Protein AF-A0A7C1PFM0-F1 (afdb_monomer_lite)

pLDDT: mean 77.73, std 16.69, range [23.97, 95.75]

Secondary structure (DSSP, 8-state):
--TT-TT-EEEE-TTS-EEEEEEEEEEE-TTT--EEEEEEEETTS-HHHHHHHHHHHHHHHHHHHHHHTTSTT--S------TT---EEEE-GGG--HHHHHHHHHTTPEEEEPPPP-PPPP-SS-HHHHHHHHHHHHHHTSHHHHHHHHHHHHHHHHHHIIIIIIS-TTS----SHHHHHHHHHHHHHHHHHHHHHHHHHS-SSHHHHHHHHHHHHHHHHHHHHHHT----------------------------------HHHHHHHS-THHHHHHHHHHHHHHHHHHHHH---SSSSSSPEEEEEEEEEEE-TTT-TT-EEETTEEEEEEEEEEETTTTEEEEEEEEETTS-HHHHHTT----TT-EEEE-GGG--HHHHHHHHHTT-EEEEEPPTT--EEEEEE-PPPGGGSEEEEEEEEEGGGGGGGGGGEEEEEEEEEGGGTEEEEEEES--SS-HHHHHHHHHTTHHHHHHHHHHHHHS-TTS-S-SSHHHHHHHHHHHHHHHHHHHHHHHH-SS---HHHHHHHHHHHTTS-S-HHHHHH-TTSPPPP------------

Sequence (568 aa):
MNPHDPEARITKRKDGRTHLAYKAEQAVALNTGAVVALTVQPADRGDTESWRATLAEAASVVTGMAGQAAQPEAAGPVKKVSEVGVEWVVADKGYHSKQVLEELAEVGVRTLIAEPERKRQRWAAQRAAQAAVYANRRRLESRTAKALMRRRGERIERGFAHLYETGGMRRVHLRGKKNIAKRLLIHAAAFNLSLILRRLHGVGTARQAAELLTALCLCFLRLMHAANRGAVVVGPRWRTVRTVNLRCHHPSPHRQDVALSTGCYANQHRPWQLFETVFHRFYERCRAEAACHGRRKFRFRHKLLSLDATMIPLCLSVFDWALYRRSKGAVKLHLVLDHDGWLLQFAVVTAGKTAEIEVARRQRFEPGTMLVFDRGYTDVAWWLELSRQKVFFVTRLKDNIEYGVVQQRAVRPEAGIVRDEVVLLVRIQEEGPVALMRRIEVWVEDKQEMIVLLTNHLKLAAATVAAVYRERWQIEQFFRALKQSLRIKTFVGTSANAVLVQIWTALIAMLLVRWLQMRSTYGWSLSNLVTLLRQQLFVYRDLMRWLNHPFESPPELYAAEQLALEWA

Radius of gyration: 33.36 Å; chains: 1; bounding box: 96×50×97 Å

Foldseek 3Di:
DPPPFPQWAWDQDPVRDIDTDKDKDFDADLVQLATQFIFIHHRPDFLQRPVVVRQVSSQVSL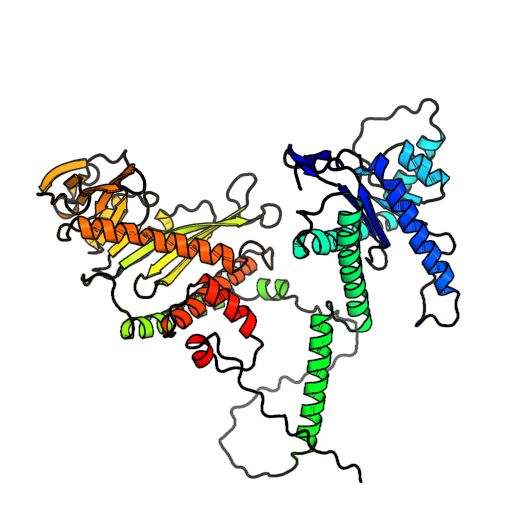CVVQVVVPDPPDPDDPPHRDNLGAAEDAEEQSNDDLVSLLVCVVSNHQYQYHHDDDDDDDDDPSVSSVVSVVSNVVQCVDPVSVVSNVSCVVSVVVLCCQCCPVVVLVDDPDHDRVVNRVSSVVSSVQQNVLSVCCVPPVGRHPVVVVVVVVVVVVVVVVVVVVVVDDDDDDDDDDDDDDDDDPDDDDDDDDDDPPPPQDVQNVLVPDFLVVLVVVLQVVLVVLVVVLVVQFDDPDPDPAWEKEKDKDKQWDQCVLAVVQDDDPGTGIKMWIWIFGPSLRATNDIDIGRNNDQSLVVVLVDDDAARHEYAYEPSNDDLVVQLVCLVNNYKYKYFDDPPFDKDFDDWDDDDPPQQWPTKTWIATPVCVVVPPSRTKIWTWGQDPVVRDITIMIMRDPPDHSSVSVVSNVCNVSVVVVVVCLCPLLVLNDFPYSDPSSNSSSSSVSSSVLNVLSSLCSLEPDNDDSVVSSVVVVVCVPPPADPRVCSNPVPDDGPPPPPPPPPPPPDD

Structure (mmCIF, N/CA/C/O backbone):
data_AF-A0A7C1PFM0-F1
#
_entry.id   AF-A0A7C1PFM0-F1
#
loop_
_atom_site.group_PDB
_atom_site.id
_atom_site.type_symbol
_atom_site.label_atom_id
_atom_site.label_alt_id
_atom_site.label_comp_id
_atom_site.label_asym_id
_atom_site.label_entity_id
_atom_site.label_seq_id
_atom_site.pdbx_PDB_ins_code
_atom_site.Cartn_x
_atom_site.Cartn_y
_atom_site.Cartn_z
_atom_site.occupancy
_atom_site.B_iso_or_equiv
_atom_site.auth_seq_id
_atom_site.auth_comp_id
_atom_site.auth_asym_id
_atom_site.auth_atom_id
_atom_site.pdbx_PDB_model_num
ATOM 1 N N . MET A 1 1 ? 19.386 -16.871 -4.422 1.00 67.00 1 MET A N 1
ATOM 2 C CA . MET A 1 1 ? 20.447 -17.817 -4.802 1.00 67.00 1 MET A CA 1
ATOM 3 C C . MET A 1 1 ? 20.410 -18.949 -3.815 1.00 67.00 1 MET A C 1
ATOM 5 O O . MET A 1 1 ? 20.138 -18.688 -2.647 1.00 67.00 1 MET A O 1
ATOM 9 N N . ASN A 1 2 ? 20.625 -20.173 -4.282 1.00 68.25 2 ASN A N 1
ATOM 10 C CA . ASN A 1 2 ? 20.744 -21.308 -3.386 1.00 68.25 2 ASN A CA 1
ATOM 11 C C . ASN A 1 2 ? 22.072 -21.192 -2.605 1.00 68.25 2 ASN A C 1
ATOM 13 O O . ASN A 1 2 ? 23.101 -21.049 -3.260 1.00 68.25 2 ASN A O 1
ATOM 17 N N . PRO A 1 3 ? 22.073 -21.231 -1.260 1.00 72.56 3 PRO A N 1
ATOM 18 C CA . PRO A 1 3 ? 23.304 -21.156 -0.465 1.00 72.56 3 PRO A CA 1
ATOM 19 C C . PRO A 1 3 ? 24.294 -22.301 -0.724 1.00 72.56 3 PRO A C 1
ATOM 21 O O . PRO A 1 3 ? 25.472 -22.152 -0.439 1.00 72.56 3 PRO A O 1
ATOM 24 N N . HIS A 1 4 ? 23.820 -23.417 -1.284 1.00 76.81 4 HIS A N 1
ATOM 25 C CA . HIS A 1 4 ? 24.592 -24.637 -1.532 1.00 76.81 4 HIS A CA 1
ATOM 26 C C . HIS A 1 4 ? 25.070 -24.742 -2.990 1.00 76.81 4 HIS A C 1
ATOM 28 O O . HIS A 1 4 ? 25.377 -25.832 -3.463 1.00 76.81 4 HIS A O 1
ATOM 34 N N . ASP A 1 5 ? 25.041 -23.646 -3.753 1.00 82.75 5 ASP A N 1
ATOM 35 C CA . ASP A 1 5 ? 25.552 -23.633 -5.123 1.00 82.75 5 ASP A CA 1
ATOM 36 C C . ASP A 1 5 ? 27.073 -23.374 -5.117 1.00 82.75 5 ASP A C 1
ATOM 38 O O . ASP A 1 5 ? 27.483 -22.255 -4.790 1.00 82.75 5 ASP A O 1
ATOM 42 N N . PRO A 1 6 ? 27.915 -24.364 -5.483 1.00 82.88 6 PRO A N 1
ATOM 43 C CA . PRO A 1 6 ? 29.372 -24.252 -5.397 1.00 82.88 6 PRO A CA 1
ATOM 44 C C . PRO A 1 6 ? 29.963 -23.255 -6.400 1.00 82.88 6 PRO A C 1
ATOM 46 O O . PRO A 1 6 ? 31.112 -22.838 -6.250 1.00 82.88 6 PRO A O 1
ATOM 49 N N . GLU A 1 7 ? 29.211 -22.856 -7.428 1.00 86.69 7 GLU A N 1
ATOM 50 C CA . GLU A 1 7 ? 29.657 -21.901 -8.446 1.00 86.69 7 GLU A CA 1
ATOM 51 C C . GLU A 1 7 ? 29.296 -20.444 -8.117 1.00 86.69 7 GLU A C 1
ATOM 53 O O . GLU A 1 7 ? 29.842 -19.520 -8.731 1.00 86.69 7 GLU A O 1
ATOM 58 N N . ALA A 1 8 ? 28.403 -20.219 -7.151 1.00 86.19 8 ALA A N 1
ATOM 59 C CA . ALA A 1 8 ? 28.012 -18.880 -6.747 1.00 86.19 8 ALA A CA 1
ATOM 60 C C . ALA A 1 8 ? 29.100 -18.243 -5.863 1.00 86.19 8 ALA A C 1
ATOM 62 O O . ALA A 1 8 ? 29.808 -18.925 -5.117 1.00 86.19 8 ALA A O 1
ATOM 63 N N . ARG A 1 9 ? 29.270 -16.921 -5.956 1.00 89.62 9 ARG A N 1
ATOM 64 C CA . ARG A 1 9 ? 30.316 -16.192 -5.215 1.00 89.62 9 ARG A CA 1
ATOM 65 C C . ARG A 1 9 ? 29.740 -15.011 -4.456 1.00 89.62 9 ARG A C 1
ATOM 67 O O . ARG A 1 9 ? 28.703 -14.460 -4.833 1.00 89.62 9 ARG A O 1
ATOM 74 N N . ILE A 1 10 ? 30.382 -14.663 -3.345 1.00 87.06 10 ILE A N 1
ATOM 75 C CA . ILE A 1 10 ? 29.968 -13.536 -2.511 1.00 87.06 10 ILE A CA 1
ATOM 76 C C . ILE A 1 10 ? 30.416 -12.248 -3.194 1.00 87.06 10 ILE A C 1
ATOM 78 O O . ILE A 1 10 ? 31.574 -12.097 -3.560 1.00 87.06 10 ILE A O 1
ATOM 82 N N . THR A 1 11 ? 29.494 -11.304 -3.338 1.00 84.00 11 THR A N 1
ATOM 83 C CA . THR A 1 11 ? 29.782 -9.976 -3.876 1.00 84.00 11 THR A CA 1
ATOM 84 C C . THR A 1 11 ? 29.179 -8.900 -2.987 1.00 84.00 11 THR A C 1
ATOM 86 O O . THR A 1 11 ? 28.136 -9.106 -2.352 1.00 84.00 11 THR A O 1
ATOM 89 N N . LYS A 1 12 ? 29.829 -7.737 -2.938 1.00 81.94 12 LYS A N 1
ATOM 90 C CA . LYS A 1 12 ? 29.347 -6.573 -2.195 1.00 81.94 12 LYS A CA 1
ATOM 91 C C . LYS A 1 12 ? 28.480 -5.718 -3.113 1.00 81.94 12 LYS A C 1
ATOM 93 O O . LYS A 1 12 ? 28.926 -5.233 -4.149 1.00 81.94 12 LYS A O 1
ATOM 98 N N . ARG A 1 13 ? 27.216 -5.530 -2.741 1.00 74.19 13 ARG A N 1
ATOM 99 C CA . ARG A 1 13 ? 26.289 -4.655 -3.462 1.00 74.19 13 ARG A CA 1
ATOM 100 C C . ARG A 1 13 ? 26.606 -3.181 -3.201 1.00 74.19 13 ARG A C 1
ATOM 102 O O . ARG A 1 13 ? 27.265 -2.826 -2.227 1.00 74.19 13 ARG A O 1
ATOM 109 N N . LYS A 1 14 ? 26.065 -2.306 -4.059 1.00 67.56 14 LYS A N 1
ATOM 110 C CA . LYS A 1 14 ? 26.180 -0.838 -3.943 1.00 67.56 14 LYS A CA 1
ATOM 111 C C . LYS A 1 14 ? 25.630 -0.278 -2.619 1.00 67.56 14 LYS A C 1
ATOM 113 O O . LYS A 1 14 ? 26.002 0.821 -2.237 1.00 67.56 14 LYS A O 1
ATOM 118 N N . ASP A 1 15 ? 24.766 -1.021 -1.925 1.00 72.56 15 ASP A N 1
ATOM 119 C CA . ASP A 1 15 ? 24.216 -0.686 -0.602 1.00 72.56 15 ASP A CA 1
ATOM 120 C C . ASP A 1 15 ? 25.107 -1.148 0.571 1.00 72.56 15 ASP A C 1
ATOM 122 O O . ASP A 1 15 ? 24.716 -1.031 1.730 1.00 72.56 15 ASP A O 1
ATOM 126 N N . GLY A 1 16 ? 26.295 -1.689 0.279 1.00 75.44 16 GLY A N 1
ATOM 127 C CA . GLY A 1 16 ? 27.273 -2.152 1.259 1.00 75.44 16 GLY A CA 1
ATOM 128 C C . GLY A 1 16 ? 27.059 -3.581 1.759 1.00 75.44 16 GLY A C 1
ATOM 129 O O . GLY A 1 16 ? 27.949 -4.110 2.424 1.00 75.44 16 GLY A O 1
ATOM 130 N N . ARG A 1 17 ? 25.935 -4.229 1.423 1.00 81.06 17 ARG A N 1
ATOM 131 C CA . ARG A 1 17 ? 25.612 -5.593 1.870 1.00 81.06 17 ARG A CA 1
ATOM 132 C C . ARG A 1 17 ? 26.284 -6.647 1.002 1.00 81.06 17 ARG A C 1
ATOM 134 O O . ARG A 1 17 ? 26.420 -6.475 -0.210 1.00 81.06 17 ARG A O 1
ATOM 141 N N . THR A 1 18 ? 26.649 -7.770 1.605 1.00 84.75 18 THR A N 1
ATOM 142 C CA . THR A 1 18 ? 27.190 -8.931 0.896 1.00 84.75 18 THR A CA 1
ATOM 143 C C . THR A 1 18 ? 26.078 -9.912 0.541 1.00 84.75 18 THR A C 1
ATOM 145 O O . THR A 1 18 ? 25.178 -10.188 1.332 1.00 84.75 18 THR A O 1
ATOM 148 N N . HIS A 1 19 ? 26.112 -10.424 -0.685 1.00 83.62 19 HIS A N 1
ATOM 149 C CA . HIS A 1 19 ? 25.169 -11.428 -1.161 1.00 83.62 19 HIS A CA 1
ATOM 150 C C . HIS A 1 19 ? 25.891 -12.479 -1.995 1.00 83.62 19 HIS A C 1
ATOM 152 O O . HIS A 1 19 ? 26.785 -12.150 -2.771 1.00 83.62 19 HIS A O 1
ATOM 158 N N . LEU A 1 20 ? 25.432 -13.725 -1.900 1.00 87.69 20 LEU A N 1
ATOM 159 C CA . LEU A 1 20 ? 25.782 -14.770 -2.854 1.00 87.69 20 LEU A CA 1
ATOM 160 C C . LEU A 1 20 ? 25.093 -14.475 -4.197 1.00 87.69 20 LEU A C 1
ATOM 162 O O . LEU A 1 20 ? 23.868 -14.293 -4.235 1.00 87.69 20 LEU A O 1
ATOM 166 N N . ALA A 1 21 ? 25.860 -14.384 -5.283 1.00 88.12 21 ALA A N 1
ATOM 167 C CA . ALA A 1 21 ? 25.359 -13.963 -6.586 1.00 88.12 21 ALA A CA 1
ATOM 168 C C . ALA A 1 21 ? 26.133 -14.577 -7.766 1.00 88.12 21 ALA A C 1
ATOM 170 O O . ALA A 1 21 ? 27.205 -15.162 -7.615 1.00 88.12 21 ALA A O 1
ATOM 171 N N . TYR A 1 22 ? 25.563 -14.366 -8.952 1.00 88.81 22 TYR A N 1
ATOM 172 C CA . TYR A 1 22 ? 26.231 -14.441 -10.245 1.00 88.81 22 TYR A CA 1
ATOM 173 C C . TYR A 1 22 ? 26.188 -13.054 -10.873 1.00 88.81 22 TYR A C 1
ATOM 175 O O . TYR A 1 22 ? 25.260 -12.276 -10.613 1.00 88.81 22 TYR A O 1
ATOM 183 N N . LYS A 1 23 ? 27.171 -12.764 -11.713 1.00 87.94 23 LYS A N 1
ATOM 184 C CA . LYS A 1 23 ? 27.224 -11.554 -12.518 1.00 87.94 23 LYS A CA 1
ATOM 185 C C . LYS A 1 23 ? 26.854 -11.912 -13.947 1.00 87.94 23 LYS A C 1
ATOM 187 O O . LYS A 1 23 ? 27.431 -12.827 -14.520 1.00 87.94 23 LYS A O 1
ATOM 192 N N . ALA A 1 24 ? 25.871 -11.221 -14.497 1.00 89.25 24 ALA A N 1
ATOM 193 C CA . ALA A 1 24 ? 25.463 -11.408 -15.876 1.00 89.25 24 ALA A CA 1
ATOM 194 C C . ALA A 1 24 ? 25.819 -10.158 -16.674 1.00 89.25 24 ALA A C 1
ATOM 196 O O . ALA A 1 24 ? 25.521 -9.041 -16.244 1.00 89.25 24 ALA A O 1
ATOM 197 N N . GLU A 1 25 ? 26.451 -10.361 -17.820 1.00 89.75 25 GLU A N 1
ATOM 198 C CA . GLU A 1 25 ? 26.921 -9.302 -18.706 1.00 89.75 25 GLU A CA 1
ATOM 199 C C . GLU A 1 25 ? 26.229 -9.408 -20.051 1.00 89.75 25 GLU A C 1
ATOM 201 O O . GLU A 1 25 ? 25.957 -10.504 -20.533 1.00 89.75 25 GLU A O 1
ATOM 206 N N . GLN A 1 26 ? 25.909 -8.258 -20.636 1.00 90.50 26 GLN A N 1
ATOM 207 C CA . GLN A 1 26 ? 25.153 -8.175 -21.879 1.00 90.50 26 GLN A CA 1
ATOM 208 C C . GLN A 1 26 ? 25.878 -7.269 -22.859 1.00 90.50 26 GLN A C 1
ATOM 210 O O . GLN A 1 26 ? 26.179 -6.119 -22.532 1.00 90.50 26 GLN A O 1
ATOM 215 N N . ALA A 1 27 ? 26.095 -7.764 -24.074 1.00 91.44 27 ALA A N 1
ATOM 216 C CA . ALA A 1 27 ? 26.457 -6.926 -25.205 1.00 91.44 27 ALA A CA 1
ATOM 217 C C . ALA A 1 27 ? 25.185 -6.533 -25.957 1.00 91.44 27 ALA A C 1
ATOM 219 O O . ALA A 1 27 ? 24.350 -7.379 -26.281 1.00 91.44 27 ALA A O 1
ATOM 220 N N . VAL A 1 28 ? 25.032 -5.239 -26.236 1.00 91.25 28 VAL A N 1
ATOM 221 C CA . VAL A 1 28 ? 23.858 -4.683 -26.915 1.00 91.25 28 VAL A CA 1
ATOM 222 C C . VAL A 1 28 ? 24.311 -3.921 -28.152 1.00 91.25 28 VAL A C 1
ATOM 224 O O . VAL A 1 28 ? 25.124 -3.000 -28.059 1.00 91.25 28 VAL A O 1
ATOM 227 N N . ALA A 1 29 ? 23.748 -4.255 -29.309 1.00 89.88 29 ALA A N 1
ATOM 228 C CA . ALA A 1 29 ? 23.974 -3.512 -30.540 1.00 89.88 29 ALA A CA 1
ATOM 229 C C . ALA A 1 29 ? 23.329 -2.122 -30.427 1.00 89.88 29 ALA A C 1
ATOM 231 O O . ALA A 1 29 ? 22.106 -1.992 -30.439 1.00 89.88 29 ALA A O 1
ATOM 232 N N . LEU A 1 30 ? 24.127 -1.055 -30.333 1.00 87.50 30 LEU A N 1
ATOM 233 C CA . LEU A 1 30 ? 23.618 0.298 -30.042 1.00 87.50 30 LEU A CA 1
ATOM 234 C C . LEU A 1 30 ? 22.689 0.876 -31.119 1.00 87.50 30 LEU A C 1
ATOM 236 O O . LEU A 1 30 ? 21.857 1.736 -30.821 1.00 87.50 30 LEU A O 1
ATOM 240 N N . ASN A 1 31 ? 22.811 0.405 -32.360 1.00 83.88 31 ASN A N 1
ATOM 241 C CA . ASN A 1 31 ? 21.981 0.864 -33.473 1.00 83.88 31 ASN A CA 1
ATOM 242 C C . ASN A 1 31 ? 20.538 0.355 -33.359 1.00 83.88 31 ASN A C 1
ATOM 244 O O . ASN A 1 31 ? 19.594 1.103 -33.611 1.00 83.88 31 ASN A O 1
ATOM 248 N N . THR A 1 32 ? 20.359 -0.902 -32.953 1.00 84.81 32 THR A N 1
ATOM 249 C CA . THR A 1 32 ? 19.048 -1.569 -32.893 1.00 84.81 32 THR A CA 1
ATOM 250 C C . THR A 1 32 ? 18.501 -1.659 -31.469 1.00 84.81 32 THR A C 1
ATOM 252 O O . THR A 1 32 ? 17.289 -1.618 -31.262 1.00 84.81 32 THR A O 1
ATOM 255 N N . GLY A 1 33 ? 19.382 -1.710 -30.472 1.00 86.88 33 GLY A N 1
ATOM 256 C CA . GLY A 1 33 ? 19.072 -2.053 -29.088 1.00 86.88 33 GLY A CA 1
ATOM 257 C C . GLY A 1 33 ? 18.953 -3.555 -28.835 1.00 86.88 33 GLY A C 1
ATOM 258 O O . GLY A 1 33 ? 18.534 -3.920 -27.743 1.00 86.88 33 GLY A O 1
ATOM 259 N N . ALA A 1 34 ? 19.278 -4.405 -29.813 1.00 89.50 34 ALA A N 1
ATOM 260 C CA . ALA A 1 34 ? 19.207 -5.855 -29.662 1.00 89.50 34 ALA A CA 1
ATOM 261 C C . ALA A 1 34 ? 20.340 -6.373 -28.768 1.00 89.50 34 ALA A C 1
ATOM 263 O O . ALA A 1 34 ? 21.482 -5.925 -28.889 1.00 89.50 34 ALA A O 1
ATOM 264 N N . VAL A 1 35 ? 20.024 -7.325 -27.894 1.00 91.25 35 VAL A N 1
ATOM 265 C CA . VAL A 1 35 ? 21.021 -8.053 -27.101 1.00 91.25 35 VAL A CA 1
ATOM 266 C C . VAL A 1 35 ? 21.694 -9.068 -28.021 1.00 91.25 35 VAL A C 1
ATOM 268 O O . VAL A 1 35 ? 21.012 -9.934 -28.562 1.00 91.25 35 VAL A O 1
ATOM 271 N N . VAL A 1 36 ? 23.004 -8.944 -28.225 1.00 90.62 36 VAL A N 1
ATOM 272 C CA . VAL A 1 36 ? 23.777 -9.796 -29.150 1.00 90.62 36 VAL A CA 1
ATOM 273 C C . VAL A 1 36 ? 24.586 -10.874 -28.438 1.00 90.62 36 VAL A C 1
ATOM 275 O O . VAL A 1 36 ? 24.860 -11.899 -29.039 1.00 90.62 36 VAL A O 1
ATOM 278 N N . ALA A 1 37 ? 24.930 -10.674 -27.166 1.00 91.00 37 ALA A N 1
ATOM 279 C CA . ALA A 1 37 ? 25.561 -11.700 -26.341 1.00 91.00 37 ALA A CA 1
ATOM 280 C C . ALA A 1 37 ? 25.146 -11.551 -24.882 1.00 91.00 37 ALA A C 1
ATOM 282 O O . ALA A 1 37 ? 24.877 -10.432 -24.417 1.00 91.00 37 ALA A O 1
ATOM 283 N N . LEU A 1 38 ? 25.111 -12.673 -24.163 1.00 91.12 38 LEU A N 1
ATOM 284 C CA . LEU A 1 38 ? 24.816 -12.692 -22.737 1.00 91.12 38 LEU A CA 1
ATOM 285 C C . LEU A 1 38 ? 25.639 -13.770 -22.035 1.00 91.12 38 LEU A C 1
ATOM 287 O O . LEU A 1 38 ? 25.340 -14.958 -22.131 1.00 91.12 38 LEU A O 1
ATOM 291 N N . THR A 1 39 ? 26.599 -13.335 -21.219 1.00 91.31 39 THR A N 1
ATOM 292 C CA . THR A 1 39 ? 27.450 -14.240 -20.440 1.00 91.31 39 THR A CA 1
ATOM 293 C C . THR A 1 39 ? 27.094 -14.212 -18.957 1.00 91.31 39 THR A C 1
ATOM 295 O O . THR A 1 39 ? 26.588 -13.219 -18.426 1.00 91.31 39 THR A O 1
ATOM 298 N N . VAL A 1 40 ? 27.359 -15.323 -18.264 1.00 91.62 40 VAL A N 1
ATOM 299 C CA . VAL A 1 40 ? 27.171 -15.454 -16.812 1.00 91.62 40 VAL A CA 1
ATOM 300 C C . VAL A 1 40 ? 28.478 -15.865 -16.163 1.00 91.62 40 VAL A C 1
ATOM 302 O O . VAL A 1 40 ? 29.089 -16.868 -16.528 1.00 91.62 40 VAL A O 1
ATOM 305 N N . GLN A 1 41 ? 28.885 -15.095 -15.164 1.00 89.31 41 GLN A N 1
ATOM 306 C CA . GLN A 1 41 ? 30.187 -15.180 -14.525 1.00 89.31 41 GLN A CA 1
ATOM 307 C C . GLN A 1 41 ? 30.041 -15.247 -13.000 1.00 89.31 41 GLN A C 1
ATOM 309 O O . GLN A 1 41 ? 29.010 -14.838 -1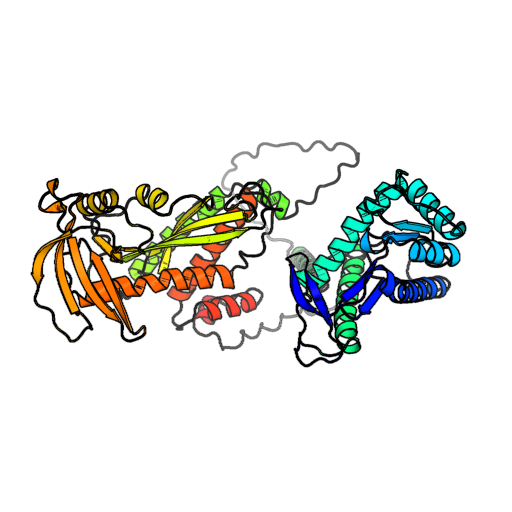2.449 1.00 89.31 41 GLN A O 1
ATOM 314 N N . PRO A 1 42 ? 31.055 -15.770 -12.289 1.00 88.75 42 PRO A N 1
ATOM 315 C CA . PRO A 1 42 ? 31.158 -15.605 -10.842 1.00 88.75 42 PRO A CA 1
ATOM 316 C C . PRO A 1 42 ? 31.037 -14.131 -10.424 1.00 88.75 42 PRO A C 1
ATOM 318 O O . PRO A 1 42 ? 31.514 -13.243 -11.127 1.00 88.75 42 PRO A O 1
ATOM 321 N N . ALA A 1 43 ? 30.375 -13.854 -9.299 1.00 87.19 43 ALA A N 1
ATOM 322 C CA . ALA A 1 43 ? 30.095 -12.477 -8.876 1.00 87.19 43 ALA A CA 1
ATOM 323 C C . ALA A 1 43 ? 31.268 -11.734 -8.212 1.00 87.19 43 ALA A C 1
ATOM 325 O O . ALA A 1 43 ? 31.155 -10.534 -7.952 1.00 87.19 43 ALA A O 1
ATOM 326 N N . ASP A 1 44 ? 32.356 -12.436 -7.920 1.00 85.19 44 ASP A N 1
ATOM 327 C CA . ASP A 1 44 ? 33.635 -11.901 -7.449 1.00 85.19 44 ASP A CA 1
ATOM 328 C C . ASP A 1 44 ? 34.528 -11.396 -8.597 1.00 85.19 44 ASP A C 1
ATOM 330 O O . ASP A 1 44 ? 35.439 -10.612 -8.345 1.00 85.19 44 ASP A O 1
ATOM 334 N N . ARG A 1 45 ? 34.242 -11.766 -9.855 1.00 84.94 45 ARG A N 1
ATOM 335 C CA . ARG A 1 45 ? 34.988 -11.273 -11.024 1.00 84.94 45 ARG A CA 1
ATOM 336 C C . ARG A 1 45 ? 34.642 -9.826 -11.381 1.00 84.94 45 ARG A C 1
ATOM 338 O O . ARG A 1 45 ? 33.479 -9.474 -11.630 1.00 84.94 45 ARG A O 1
ATOM 345 N N . GLY A 1 46 ? 35.677 -8.994 -11.466 1.00 83.88 46 GLY A N 1
ATOM 346 C CA . GLY A 1 46 ? 35.573 -7.593 -11.878 1.00 83.88 46 GLY A CA 1
ATOM 347 C C . GLY A 1 46 ? 35.241 -7.430 -13.365 1.00 83.88 46 GLY A C 1
ATOM 348 O O . GLY A 1 46 ? 35.497 -8.322 -14.166 1.00 83.88 46 GLY A O 1
ATOM 349 N N . ASP A 1 47 ? 34.685 -6.271 -13.741 1.00 84.38 47 ASP A N 1
ATOM 350 C CA . ASP A 1 47 ? 34.346 -5.919 -15.140 1.00 84.38 47 ASP A CA 1
ATOM 351 C C . ASP A 1 47 ? 35.556 -6.019 -16.095 1.00 84.38 47 ASP A C 1
ATOM 353 O O . ASP A 1 47 ? 35.426 -6.363 -17.269 1.00 84.38 47 ASP A O 1
ATOM 357 N N . THR A 1 48 ? 36.761 -5.762 -15.583 1.00 85.56 48 THR A N 1
ATOM 358 C CA . THR A 1 48 ? 38.018 -5.802 -16.344 1.00 85.56 48 THR A CA 1
ATOM 359 C C . THR A 1 48 ? 38.503 -7.215 -16.672 1.00 85.56 48 THR A C 1
ATOM 361 O O . THR A 1 48 ? 39.356 -7.366 -17.540 1.00 85.56 48 THR A O 1
ATOM 364 N N . GLU A 1 49 ? 37.974 -8.244 -16.011 1.00 84.56 49 GLU A N 1
ATOM 365 C CA . GLU A 1 49 ? 38.338 -9.653 -16.240 1.00 84.56 49 GLU A CA 1
ATOM 366 C C . GLU A 1 49 ? 37.297 -10.388 -17.087 1.00 84.56 49 GLU A C 1
ATOM 368 O O . GLU A 1 49 ? 37.594 -11.369 -17.768 1.00 84.56 49 GLU A O 1
ATOM 373 N N . SER A 1 50 ? 36.057 -9.918 -17.031 1.00 86.38 50 SER A N 1
ATOM 374 C CA . SER A 1 50 ? 34.879 -10.607 -17.537 1.00 86.38 50 SER A CA 1
ATOM 375 C C . SER A 1 50 ? 34.538 -10.274 -18.991 1.00 86.38 50 SER A C 1
ATOM 377 O O . SER A 1 50 ? 33.958 -11.103 -19.697 1.00 86.38 50 SER A O 1
ATOM 379 N N . TRP A 1 51 ? 34.951 -9.100 -19.472 1.00 88.25 51 TRP A N 1
ATOM 380 C CA . TRP A 1 51 ? 34.582 -8.581 -20.793 1.00 88.25 51 TRP A CA 1
ATOM 381 C C . TRP A 1 51 ? 34.991 -9.476 -21.970 1.00 88.25 51 TRP A C 1
ATOM 383 O O . TRP A 1 51 ? 34.294 -9.479 -22.983 1.00 88.25 51 TRP A O 1
ATOM 393 N N . ARG A 1 52 ? 36.088 -10.243 -21.858 1.00 88.75 52 ARG A N 1
ATOM 394 C CA . ARG A 1 52 ? 36.630 -11.057 -22.963 1.00 88.75 52 ARG A CA 1
ATOM 395 C C . ARG A 1 52 ? 35.624 -12.074 -23.479 1.00 88.75 52 ARG A C 1
ATOM 397 O O . ARG A 1 52 ? 35.418 -12.176 -24.682 1.00 88.75 52 ARG A O 1
ATOM 404 N N . ALA A 1 53 ? 34.980 -12.797 -22.562 1.00 88.50 53 ALA A N 1
ATOM 405 C CA . ALA A 1 53 ? 33.980 -13.800 -22.912 1.00 88.50 53 ALA A CA 1
ATOM 406 C C . ALA A 1 53 ? 32.789 -13.147 -23.626 1.00 88.50 53 ALA A C 1
ATOM 408 O O . ALA A 1 53 ? 32.336 -13.629 -24.659 1.00 88.50 53 ALA A O 1
ATOM 409 N N . THR A 1 54 ? 32.332 -12.007 -23.103 1.00 90.50 54 THR A N 1
ATOM 410 C CA . THR A 1 54 ? 31.194 -11.265 -23.653 1.00 90.50 54 THR A CA 1
ATOM 411 C C . THR A 1 54 ? 31.508 -10.680 -25.031 1.00 90.50 54 THR A C 1
ATOM 413 O O . THR A 1 54 ? 30.658 -10.732 -25.918 1.00 90.50 54 THR A O 1
ATOM 416 N N . LEU A 1 55 ? 32.719 -10.148 -25.239 1.00 90.31 55 LEU A N 1
ATOM 417 C CA . LEU A 1 55 ? 33.134 -9.633 -26.543 1.00 90.31 55 LEU A CA 1
ATOM 418 C C . LEU A 1 55 ? 33.312 -10.760 -27.560 1.00 90.31 55 LEU A C 1
ATOM 420 O O . LEU A 1 55 ? 32.858 -10.604 -28.687 1.00 90.31 55 LEU A O 1
ATOM 424 N N . ALA A 1 56 ? 33.930 -11.878 -27.175 1.00 87.81 56 ALA A N 1
ATOM 425 C CA . ALA A 1 56 ? 34.121 -13.022 -28.063 1.00 87.81 56 ALA A CA 1
ATOM 426 C C . ALA A 1 56 ? 32.778 -13.598 -28.541 1.00 87.81 56 ALA A C 1
ATOM 428 O O . ALA A 1 56 ? 32.596 -13.830 -29.735 1.00 87.81 56 ALA A O 1
ATOM 429 N N . GLU A 1 57 ? 31.811 -13.756 -27.632 1.00 88.81 57 GLU A N 1
ATOM 430 C CA . GLU A 1 57 ? 30.459 -14.203 -27.980 1.00 88.81 57 GLU A CA 1
ATOM 431 C C . GLU A 1 57 ? 29.753 -13.187 -28.893 1.00 88.81 57 GLU A C 1
ATOM 433 O O . GLU A 1 57 ? 29.195 -13.563 -29.922 1.00 88.81 57 GLU A O 1
ATOM 438 N N . ALA A 1 58 ? 29.845 -11.888 -28.585 1.00 89.19 58 ALA A N 1
ATOM 439 C CA . ALA A 1 58 ? 29.256 -10.844 -29.422 1.00 89.19 58 ALA A CA 1
ATOM 440 C C . ALA A 1 58 ? 29.885 -10.793 -30.821 1.00 89.19 58 ALA A C 1
ATOM 442 O O . ALA A 1 58 ? 29.169 -10.647 -31.809 1.00 89.19 58 ALA A O 1
ATOM 443 N N . ALA A 1 59 ? 31.208 -10.930 -30.914 1.00 85.88 59 ALA A N 1
ATOM 444 C CA . ALA A 1 59 ? 31.928 -10.966 -32.179 1.00 85.88 59 ALA A CA 1
ATOM 445 C C . ALA A 1 59 ? 31.527 -12.188 -33.006 1.00 85.88 59 ALA A C 1
ATOM 447 O O . ALA A 1 59 ? 31.201 -12.031 -34.177 1.00 85.88 59 ALA A O 1
ATOM 448 N N . SER A 1 60 ? 31.449 -13.374 -32.394 1.00 84.75 60 SER A N 1
ATOM 449 C CA . SER A 1 60 ? 30.989 -14.592 -33.070 1.00 84.75 60 SER A CA 1
ATOM 450 C C . SER A 1 60 ? 29.577 -14.431 -33.645 1.00 84.75 60 SER A C 1
ATOM 452 O O . SER A 1 60 ? 29.351 -14.760 -34.810 1.00 84.75 60 SER A O 1
ATOM 454 N N . VAL A 1 61 ? 28.651 -13.843 -32.879 1.00 84.12 61 VAL A N 1
ATOM 455 C CA . VAL A 1 61 ? 27.282 -13.572 -33.346 1.00 84.12 61 VAL A CA 1
ATOM 456 C C . VAL A 1 61 ? 27.272 -12.566 -34.499 1.00 84.12 61 VAL A C 1
ATOM 458 O O . VAL A 1 61 ? 26.621 -12.808 -35.512 1.00 84.12 61 VAL A O 1
ATOM 461 N N . VAL A 1 62 ? 28.005 -11.454 -34.386 1.00 81.62 62 VAL A N 1
ATOM 462 C CA . VAL A 1 62 ? 28.053 -10.420 -35.436 1.00 81.62 62 VAL A CA 1
ATOM 463 C C . VAL A 1 62 ? 28.672 -10.961 -36.726 1.00 81.62 62 VAL A C 1
ATOM 465 O O . VAL A 1 62 ? 28.114 -10.738 -37.799 1.00 81.62 62 VAL A O 1
ATOM 468 N N . THR A 1 63 ? 29.774 -11.706 -36.634 1.00 78.19 63 THR A N 1
ATOM 469 C CA . THR A 1 63 ? 30.431 -12.325 -37.793 1.00 78.19 63 THR A CA 1
ATOM 470 C C . THR A 1 63 ? 29.545 -13.395 -38.434 1.00 78.19 63 THR A C 1
ATOM 472 O O . THR A 1 63 ? 29.427 -13.435 -39.657 1.00 78.19 63 THR A O 1
ATOM 475 N N . GLY A 1 64 ? 28.842 -14.208 -37.636 1.00 77.81 64 GLY A N 1
ATOM 476 C CA . GLY A 1 64 ? 27.862 -15.171 -38.149 1.00 77.81 64 GLY A CA 1
ATOM 477 C C . GLY A 1 64 ? 26.720 -14.499 -38.921 1.00 77.81 64 GLY A C 1
ATOM 478 O O . GLY A 1 64 ? 26.356 -14.947 -40.007 1.00 77.81 64 GLY A O 1
ATOM 479 N N . MET A 1 65 ? 26.208 -13.371 -38.415 1.00 71.88 65 MET A N 1
ATOM 480 C CA . MET A 1 65 ? 25.183 -12.578 -39.108 1.00 71.88 65 MET A CA 1
ATOM 481 C C . MET A 1 65 ? 25.703 -11.933 -40.401 1.00 71.88 65 MET A C 1
ATOM 483 O O . MET A 1 65 ? 24.945 -11.826 -41.364 1.00 71.88 65 MET A O 1
ATOM 487 N N . ALA A 1 66 ? 26.972 -11.511 -40.444 1.00 65.81 66 ALA A N 1
ATOM 488 C CA . ALA A 1 66 ? 27.597 -10.991 -41.661 1.00 65.81 66 ALA A CA 1
ATOM 489 C C . ALA A 1 66 ? 27.681 -12.069 -42.757 1.00 65.81 66 ALA A C 1
ATOM 491 O O . ALA A 1 66 ? 27.352 -11.788 -43.907 1.00 65.81 66 ALA A O 1
ATOM 492 N N . GLY A 1 67 ? 28.023 -13.311 -42.392 1.00 62.38 67 GLY A N 1
ATOM 493 C CA . GLY A 1 67 ? 28.041 -14.447 -43.321 1.00 62.38 67 GLY A CA 1
ATOM 494 C C . GLY A 1 67 ? 26.657 -14.824 -43.867 1.00 62.38 67 GLY A C 1
ATOM 495 O O . GLY A 1 67 ? 26.523 -15.134 -45.046 1.00 62.38 67 GLY A O 1
ATOM 496 N N . GLN A 1 68 ? 25.606 -14.743 -43.043 1.00 58.84 68 GLN A N 1
ATOM 497 C CA . GLN A 1 68 ? 24.221 -15.020 -43.462 1.00 58.84 68 GLN A CA 1
ATOM 498 C C . GLN A 1 68 ? 23.624 -13.913 -44.344 1.00 58.84 68 GLN A C 1
ATOM 500 O O . GLN A 1 68 ? 22.847 -14.198 -45.249 1.00 58.84 68 GLN A O 1
ATOM 505 N N . ALA A 1 69 ? 24.005 -12.650 -44.126 1.00 53.47 69 ALA A N 1
ATOM 506 C CA . ALA A 1 69 ? 23.561 -11.520 -44.947 1.00 53.47 69 ALA A CA 1
ATOM 507 C C . ALA A 1 69 ? 24.108 -11.546 -46.390 1.0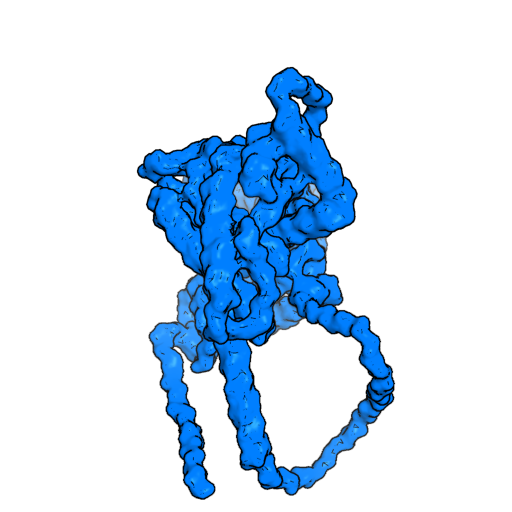0 53.47 69 ALA A C 1
ATOM 509 O O . ALA A 1 69 ? 23.636 -10.776 -47.225 1.00 53.47 69 ALA A O 1
ATOM 510 N N . ALA A 1 70 ? 25.086 -12.411 -46.681 1.00 51.56 70 ALA A N 1
ATOM 511 C CA . ALA A 1 70 ? 25.624 -12.641 -48.020 1.00 51.56 70 ALA A CA 1
ATOM 512 C C . ALA A 1 70 ? 24.819 -13.675 -48.841 1.00 51.56 70 ALA A C 1
ATOM 514 O O . ALA A 1 70 ? 25.117 -13.875 -50.017 1.00 51.56 70 ALA A O 1
ATOM 515 N N . GLN A 1 71 ? 23.810 -14.335 -48.252 1.00 53.88 71 GLN A N 1
ATOM 516 C CA . GLN A 1 71 ? 22.963 -15.316 -48.943 1.00 53.88 71 GLN A CA 1
ATOM 517 C C . GLN A 1 71 ? 21.748 -14.646 -49.626 1.00 53.88 71 GLN A C 1
ATOM 519 O O . GLN A 1 71 ? 21.139 -13.746 -49.043 1.00 53.88 71 GLN A O 1
ATOM 524 N N . PRO A 1 72 ? 21.350 -15.091 -50.837 1.00 48.59 72 PRO A N 1
ATOM 525 C CA . PRO A 1 72 ? 20.323 -14.432 -51.656 1.00 48.59 72 PRO A CA 1
ATOM 526 C C . PRO A 1 72 ? 18.889 -14.489 -51.090 1.00 48.59 72 PRO A C 1
ATOM 528 O O . PRO A 1 72 ? 18.030 -13.750 -51.560 1.00 48.59 72 PRO A O 1
ATOM 531 N N . GLU A 1 73 ? 18.619 -15.311 -50.071 1.00 49.44 73 GLU A N 1
ATOM 532 C CA . GLU A 1 73 ? 17.277 -15.507 -49.487 1.00 49.44 73 GLU A CA 1
ATOM 533 C C . GLU A 1 73 ? 16.961 -14.596 -48.278 1.00 49.44 73 GLU A C 1
ATOM 535 O O . GLU A 1 73 ? 15.908 -14.719 -47.647 1.00 49.44 73 GLU A O 1
ATOM 540 N N . ALA A 1 74 ? 17.847 -13.663 -47.915 1.00 49.56 74 ALA A N 1
ATOM 541 C CA . ALA A 1 74 ? 17.637 -12.797 -46.755 1.00 49.56 74 ALA A CA 1
ATOM 542 C C . ALA A 1 74 ? 16.497 -11.776 -46.984 1.00 49.56 74 ALA A C 1
ATOM 544 O O . ALA A 1 74 ? 16.576 -10.890 -47.835 1.00 49.56 74 ALA A O 1
ATOM 545 N N . ALA A 1 75 ? 15.433 -11.862 -46.179 1.00 39.94 75 ALA A N 1
ATOM 546 C CA . ALA A 1 75 ? 14.267 -10.987 -46.281 1.00 39.94 75 ALA A CA 1
ATOM 547 C C . ALA A 1 75 ? 14.581 -9.516 -45.910 1.00 39.94 75 ALA A C 1
ATOM 549 O O . ALA A 1 75 ? 14.686 -9.153 -44.734 1.00 39.94 75 ALA A O 1
ATOM 550 N N . GLY A 1 76 ? 14.647 -8.650 -46.927 1.00 48.59 76 GLY A N 1
ATOM 551 C CA . GLY A 1 76 ? 14.641 -7.184 -46.818 1.00 48.59 76 GLY A CA 1
ATOM 552 C C . GLY A 1 76 ? 16.001 -6.499 -47.047 1.00 48.59 76 GLY A C 1
ATOM 553 O O . GLY A 1 76 ? 17.037 -7.156 -47.064 1.00 48.59 76 GLY A O 1
ATOM 554 N N . PRO A 1 77 ? 16.037 -5.158 -47.210 1.00 42.16 77 PRO A N 1
ATOM 555 C CA . PRO A 1 77 ? 17.283 -4.419 -47.406 1.00 42.16 77 PRO A CA 1
ATOM 556 C C . PRO A 1 77 ? 18.113 -4.437 -46.114 1.00 42.16 77 PRO A C 1
ATOM 558 O O . PRO A 1 77 ? 17.926 -3.615 -45.208 1.00 42.16 77 PRO A O 1
ATOM 561 N N . VAL A 1 78 ? 19.027 -5.401 -46.003 1.00 49.69 78 VAL A N 1
ATOM 562 C CA . VAL A 1 78 ? 19.957 -5.510 -44.877 1.00 49.69 78 VAL A CA 1
ATOM 563 C C . VAL A 1 78 ? 20.933 -4.336 -44.961 1.00 49.69 78 VAL A C 1
ATOM 565 O O . VAL A 1 78 ? 21.808 -4.283 -45.821 1.00 49.69 78 VAL A O 1
ATOM 568 N N . LYS A 1 79 ? 20.800 -3.354 -44.058 1.00 51.59 79 LYS A N 1
ATOM 569 C CA . LYS A 1 79 ? 21.880 -2.385 -43.814 1.00 51.59 79 LYS A CA 1
ATOM 570 C C . LYS A 1 79 ? 23.123 -3.193 -43.438 1.00 51.59 79 LYS A C 1
ATOM 572 O O . LYS A 1 79 ? 23.106 -3.824 -42.384 1.00 51.59 79 LYS A O 1
ATOM 577 N N . LYS A 1 80 ? 24.135 -3.178 -44.315 1.00 55.31 80 LYS A N 1
ATOM 578 C CA . LYS A 1 80 ? 25.379 -3.960 -44.235 1.00 55.31 80 LYS A CA 1
ATOM 579 C C . LYS A 1 80 ? 25.866 -4.098 -42.786 1.00 55.31 80 LYS A C 1
ATOM 581 O O . LYS A 1 80 ? 26.226 -3.106 -42.150 1.00 55.31 80 LYS A O 1
ATOM 586 N N . VAL A 1 81 ? 25.831 -5.323 -42.262 1.00 57.94 81 VAL A N 1
ATOM 587 C CA . VAL A 1 81 ? 26.603 -5.701 -41.071 1.00 57.94 81 VAL A CA 1
ATOM 588 C C . VAL A 1 81 ? 28.078 -5.581 -41.463 1.00 57.94 81 VAL A C 1
ATOM 590 O O . VAL A 1 81 ? 28.433 -5.939 -42.581 1.00 57.94 81 VAL A O 1
ATOM 593 N N . SER A 1 82 ? 28.919 -5.007 -40.599 1.00 59.56 82 SER A N 1
ATOM 594 C CA . SER A 1 82 ? 30.346 -4.835 -40.904 1.00 59.56 82 SER A CA 1
ATOM 595 C C . SER A 1 82 ? 31.010 -6.197 -41.121 1.00 59.56 82 SER A C 1
ATOM 597 O O . SER A 1 82 ? 30.951 -7.045 -40.233 1.00 59.56 82 SER A O 1
ATOM 599 N N . GLU A 1 83 ? 31.682 -6.380 -42.260 1.00 56.31 83 GLU A N 1
ATOM 600 C CA . GLU A 1 83 ? 32.474 -7.583 -42.575 1.00 56.31 83 GLU A CA 1
ATOM 601 C C . GLU A 1 83 ? 33.656 -7.770 -41.604 1.00 56.31 83 GLU A C 1
ATOM 603 O O . GLU A 1 83 ? 34.136 -8.879 -41.403 1.00 56.31 83 GLU A O 1
ATOM 608 N N . VAL A 1 84 ? 34.077 -6.688 -40.937 1.00 58.81 84 VAL A N 1
ATOM 609 C CA . VAL A 1 84 ? 35.197 -6.649 -39.977 1.00 58.81 84 VAL A CA 1
ATOM 610 C C . VAL A 1 84 ? 34.755 -7.039 -38.550 1.00 58.81 84 VAL A C 1
ATOM 612 O O . VAL A 1 84 ? 35.568 -7.109 -37.633 1.00 58.81 84 VAL A O 1
ATOM 615 N N . GLY A 1 85 ? 33.462 -7.298 -38.318 1.00 74.62 85 GLY A N 1
ATOM 616 C CA . GLY A 1 85 ? 32.934 -7.652 -36.996 1.00 74.62 85 GLY A CA 1
ATOM 617 C C . GLY A 1 85 ? 32.690 -6.439 -36.082 1.00 74.62 85 GLY A C 1
ATOM 618 O O . GLY A 1 85 ? 32.129 -5.422 -36.502 1.00 74.62 85 GLY A O 1
ATOM 619 N N . VAL A 1 86 ? 33.040 -6.550 -34.794 1.00 83.31 86 VAL A N 1
ATOM 620 C CA . VAL A 1 86 ? 32.771 -5.509 -33.779 1.00 83.31 86 VAL A CA 1
ATOM 621 C C . VAL A 1 86 ? 33.769 -4.353 -33.906 1.00 83.31 86 VAL A C 1
ATOM 623 O O . VAL A 1 86 ? 34.885 -4.430 -33.412 1.00 83.31 86 VAL A O 1
ATOM 626 N N . GLU A 1 87 ? 33.350 -3.243 -34.516 1.00 84.94 87 GLU A N 1
ATOM 627 C CA . GLU A 1 87 ? 34.228 -2.077 -34.722 1.00 84.94 87 GLU A CA 1
ATOM 628 C C . GLU A 1 87 ? 34.400 -1.208 -33.460 1.00 84.94 87 GLU A C 1
ATOM 630 O O . GLU A 1 87 ? 35.484 -0.687 -33.196 1.00 84.94 87 GLU A O 1
ATOM 635 N N . TRP A 1 88 ? 33.330 -1.034 -32.674 1.00 88.31 88 TRP A N 1
ATOM 636 C CA . TRP A 1 88 ? 33.303 -0.139 -31.514 1.00 88.31 88 TRP A CA 1
ATOM 637 C C . TRP A 1 88 ? 32.812 -0.843 -30.252 1.00 88.31 88 TRP A C 1
ATOM 639 O O . TRP A 1 88 ? 31.743 -1.455 -30.249 1.00 88.31 88 TRP A O 1
ATOM 649 N N . VAL A 1 89 ? 33.526 -0.643 -29.144 1.00 92.31 89 VAL A N 1
ATOM 650 C CA . VAL A 1 89 ? 33.088 -1.028 -27.796 1.00 92.31 89 VAL A CA 1
ATOM 651 C C . VAL A 1 89 ? 32.814 0.223 -26.974 1.00 92.31 89 VAL A C 1
ATOM 653 O O . VAL A 1 89 ? 33.688 1.072 -26.787 1.00 92.31 89 VAL A O 1
ATOM 656 N N . VAL A 1 90 ? 31.583 0.323 -26.468 1.00 92.75 90 VAL A N 1
ATOM 657 C CA . VAL A 1 90 ? 31.127 1.432 -25.624 1.00 92.75 90 VAL A CA 1
ATOM 658 C C . VAL A 1 90 ? 30.773 0.904 -24.238 1.00 92.75 90 VAL A C 1
ATOM 660 O O . VAL A 1 90 ? 29.816 0.140 -24.093 1.00 92.75 90 VAL A O 1
ATOM 663 N N . ALA A 1 91 ? 31.514 1.317 -23.211 1.00 91.81 91 ALA A N 1
ATOM 664 C CA . ALA A 1 91 ? 31.363 0.782 -21.857 1.00 91.81 91 ALA A CA 1
ATOM 665 C C . ALA A 1 91 ? 31.471 1.861 -20.769 1.00 91.81 91 ALA A C 1
ATOM 667 O O . ALA A 1 91 ? 31.927 2.983 -21.001 1.00 91.81 91 ALA A O 1
ATOM 668 N N . ASP A 1 92 ? 31.008 1.526 -19.565 1.00 90.25 92 ASP A N 1
ATOM 669 C CA . ASP A 1 92 ? 31.150 2.408 -18.408 1.00 90.25 92 ASP A CA 1
ATOM 670 C C . ASP A 1 92 ? 32.540 2.289 -17.761 1.00 90.25 92 ASP A C 1
ATOM 672 O O . ASP A 1 92 ? 33.396 1.513 -18.185 1.00 90.25 92 ASP A O 1
ATOM 676 N N . LYS A 1 93 ? 32.754 3.080 -16.706 1.00 89.88 93 LYS A N 1
ATOM 677 C CA . LYS A 1 93 ? 34.037 3.178 -16.006 1.00 89.88 93 LYS A CA 1
ATOM 678 C C . LYS A 1 93 ? 34.514 1.888 -15.342 1.00 89.88 93 LYS A C 1
ATOM 680 O O . LYS A 1 93 ? 35.691 1.815 -14.997 1.00 89.88 93 LYS A O 1
ATOM 685 N N . GLY A 1 94 ? 33.637 0.900 -15.146 1.00 87.94 94 GLY A N 1
ATOM 686 C CA . GLY A 1 94 ? 34.011 -0.396 -14.579 1.00 87.94 94 GLY A CA 1
ATOM 687 C C . GLY A 1 94 ? 34.981 -1.157 -15.481 1.00 87.94 94 GLY A C 1
ATOM 688 O O . GLY A 1 94 ? 35.910 -1.789 -14.993 1.00 87.94 94 GLY A O 1
ATOM 689 N N . TYR A 1 95 ? 34.848 -0.991 -16.798 1.00 90.06 95 TYR A N 1
ATOM 690 C CA . TYR A 1 95 ? 35.670 -1.659 -17.810 1.00 90.06 95 TYR A CA 1
ATOM 691 C C . TYR A 1 95 ? 37.001 -0.940 -18.087 1.00 90.06 95 TYR A C 1
ATOM 693 O O . TYR A 1 95 ? 37.780 -1.364 -18.935 1.00 90.06 95 TYR A O 1
ATOM 701 N N . HIS A 1 96 ? 37.286 0.166 -17.394 1.00 92.50 96 HIS A N 1
ATOM 702 C CA . HIS A 1 96 ? 38.452 0.994 -17.679 1.00 92.50 96 HIS A CA 1
ATOM 703 C C . HIS A 1 96 ? 39.708 0.534 -16.913 1.00 92.50 96 HIS A C 1
ATOM 705 O O . HIS A 1 96 ? 39.989 0.983 -15.788 1.00 92.50 96 HIS A O 1
ATOM 711 N N . SER A 1 97 ? 40.555 -0.266 -17.563 1.00 91.56 97 SER A N 1
ATOM 712 C CA . SER A 1 97 ? 41.932 -0.538 -17.122 1.00 91.56 97 SER A CA 1
ATOM 713 C C . SER A 1 97 ? 42.941 -0.330 -18.256 1.00 91.56 97 SER A C 1
ATOM 715 O O . SER A 1 97 ? 42.572 -0.302 -19.427 1.00 91.56 97 SER A O 1
ATOM 717 N N . LYS A 1 98 ? 44.222 -0.154 -17.894 1.00 90.94 98 LYS A N 1
ATOM 718 C CA . LYS A 1 98 ? 45.318 -0.014 -18.867 1.00 90.94 98 LYS A CA 1
ATOM 719 C C . LYS A 1 98 ? 45.381 -1.235 -19.790 1.00 90.94 98 LYS A C 1
ATOM 721 O O . LYS A 1 98 ? 45.357 -1.073 -21.000 1.00 90.94 98 LYS A O 1
ATOM 726 N N . GLN A 1 99 ? 45.350 -2.419 -19.182 1.00 90.81 99 GLN A N 1
ATOM 727 C CA . GLN A 1 99 ? 45.372 -3.706 -19.864 1.00 90.81 99 GLN A CA 1
ATOM 728 C C . GLN A 1 99 ? 44.166 -3.893 -20.796 1.00 90.81 99 GLN A C 1
ATOM 730 O O . GLN A 1 99 ? 44.340 -4.254 -21.948 1.00 90.81 99 GLN A O 1
ATOM 735 N N . VAL A 1 100 ? 42.946 -3.581 -20.339 1.00 92.12 100 VAL A N 1
ATOM 736 C CA . VAL A 1 100 ? 41.734 -3.731 -21.168 1.00 92.12 100 VAL A CA 1
ATOM 737 C C . VAL A 1 100 ? 41.811 -2.860 -22.423 1.00 92.12 100 VAL A C 1
ATOM 739 O O . VAL A 1 100 ? 41.445 -3.296 -23.509 1.00 92.12 100 VAL A O 1
ATOM 742 N N . LEU A 1 101 ? 42.268 -1.614 -22.283 1.00 92.38 101 LEU A N 1
ATOM 743 C CA . LEU A 1 101 ? 42.356 -0.683 -23.408 1.00 92.38 101 LEU A CA 1
ATOM 744 C C . LEU A 1 101 ? 43.460 -1.064 -24.397 1.00 92.38 101 LEU A C 1
ATOM 746 O O . LEU A 1 101 ? 43.261 -0.889 -25.596 1.00 92.38 101 LEU A O 1
ATOM 750 N N . GLU A 1 102 ? 44.587 -1.566 -23.900 1.00 93.00 102 GLU A N 1
ATOM 751 C CA . GLU A 1 102 ? 45.680 -2.111 -24.709 1.00 93.00 102 GLU A CA 1
ATOM 752 C C . GLU A 1 102 ? 45.214 -3.327 -25.517 1.00 93.00 102 GLU A C 1
ATOM 754 O O . GLU A 1 102 ? 45.274 -3.301 -26.741 1.00 93.00 102 GLU A O 1
ATOM 759 N N . GLU A 1 103 ? 44.608 -4.315 -24.861 1.00 91.19 103 GLU A N 1
ATOM 760 C CA . GLU A 1 103 ? 44.127 -5.542 -25.507 1.00 91.19 103 GLU A CA 1
ATOM 761 C C . GLU A 1 103 ? 43.001 -5.278 -26.516 1.00 91.19 103 GLU A C 1
ATOM 763 O O . GLU A 1 103 ? 42.964 -5.874 -27.588 1.00 91.19 103 GLU A O 1
ATOM 768 N N . LEU A 1 104 ? 42.079 -4.354 -26.224 1.00 91.19 104 LEU A N 1
ATOM 769 C CA . LEU A 1 104 ? 41.057 -3.954 -27.198 1.00 91.19 104 LEU A CA 1
ATOM 770 C C . LEU A 1 104 ? 41.672 -3.264 -28.421 1.00 91.19 104 LEU A C 1
ATOM 772 O O . LEU A 1 104 ? 41.170 -3.440 -29.531 1.00 91.19 104 LEU A O 1
ATOM 776 N N . ALA A 1 105 ? 42.749 -2.496 -28.231 1.00 89.94 105 ALA A N 1
ATOM 777 C CA . ALA A 1 105 ? 43.466 -1.868 -29.334 1.00 89.94 105 ALA A CA 1
ATOM 778 C C . ALA A 1 105 ? 44.234 -2.898 -30.179 1.00 89.94 105 ALA A C 1
ATOM 780 O O . ALA A 1 105 ? 44.225 -2.772 -31.402 1.00 89.94 105 ALA A O 1
ATOM 781 N N . GLU A 1 106 ? 44.829 -3.921 -29.559 1.00 88.56 106 GLU A N 1
ATOM 782 C CA . GLU A 1 106 ? 45.493 -5.041 -30.250 1.00 88.56 106 GLU A CA 1
ATOM 783 C C . GLU A 1 106 ? 44.523 -5.840 -31.126 1.00 88.56 106 GLU A C 1
ATOM 785 O O . GLU A 1 106 ? 44.853 -6.191 -32.255 1.00 88.56 106 GLU A O 1
ATOM 790 N N . VAL A 1 107 ? 43.291 -6.054 -30.653 1.00 85.69 107 VAL A N 1
ATOM 791 C CA . VAL A 1 107 ? 42.220 -6.719 -31.423 1.00 85.69 107 VAL A CA 1
ATOM 792 C C . VAL A 1 107 ? 41.608 -5.783 -32.488 1.00 85.69 107 VAL A C 1
ATOM 794 O O . VAL A 1 107 ? 40.702 -6.165 -33.223 1.00 85.69 107 VAL A O 1
ATOM 797 N N . GLY A 1 108 ? 42.092 -4.541 -32.609 1.00 86.19 108 GLY A N 1
ATOM 798 C CA . GLY A 1 108 ? 41.630 -3.574 -33.611 1.00 86.19 108 GLY A CA 1
ATOM 799 C C . GLY A 1 108 ? 40.287 -2.910 -33.285 1.00 86.19 108 GLY A C 1
ATOM 800 O O . GLY A 1 108 ? 39.712 -2.222 -34.131 1.00 86.19 108 GLY A O 1
ATOM 801 N N . VAL A 1 109 ? 39.784 -3.067 -32.058 1.00 89.00 109 VAL A N 1
ATOM 802 C CA . VAL A 1 109 ? 38.483 -2.547 -31.628 1.00 89.00 109 VAL A CA 1
ATOM 803 C C . VAL A 1 109 ? 38.625 -1.127 -31.089 1.00 89.00 109 VAL A C 1
ATOM 805 O O . VAL A 1 109 ? 39.409 -0.832 -30.182 1.00 89.00 109 VAL A O 1
ATOM 808 N N . ARG A 1 110 ? 37.816 -0.203 -31.609 1.00 90.12 110 ARG A N 1
ATOM 809 C CA . ARG A 1 110 ? 37.818 1.189 -31.150 1.00 90.12 110 ARG A CA 1
ATOM 810 C C . ARG A 1 110 ? 37.039 1.320 -29.849 1.00 90.12 110 ARG A C 1
ATOM 812 O O . ARG A 1 110 ? 35.884 0.916 -29.737 1.00 90.12 110 ARG A O 1
ATOM 819 N N . THR A 1 111 ? 37.663 1.944 -28.859 1.00 93.50 111 THR A N 1
ATOM 820 C CA . THR A 1 111 ? 37.103 2.059 -27.512 1.00 93.50 111 THR A CA 1
ATOM 821 C C . THR A 1 111 ? 36.501 3.433 -27.242 1.00 93.50 111 THR A C 1
ATOM 823 O O . THR A 1 111 ? 37.069 4.471 -27.596 1.00 93.50 111 THR A O 1
ATOM 826 N N . LEU A 1 112 ? 35.326 3.406 -26.611 1.00 93.62 112 LEU A N 1
ATOM 827 C CA . LEU A 1 112 ? 34.672 4.515 -25.926 1.00 93.62 112 LEU A CA 1
ATOM 828 C C . LEU A 1 112 ? 34.311 4.027 -24.522 1.00 93.62 112 LEU A C 1
ATOM 830 O O . LEU A 1 112 ? 33.188 3.592 -24.268 1.00 93.62 112 LEU A O 1
ATOM 834 N N . ILE A 1 113 ? 35.273 4.056 -23.608 1.00 93.25 113 ILE A N 1
ATOM 835 C CA . ILE A 1 113 ? 35.096 3.597 -22.228 1.00 93.25 113 ILE A CA 1
ATOM 836 C C . ILE A 1 113 ? 35.267 4.788 -21.297 1.00 93.25 113 ILE A C 1
ATOM 838 O O . ILE A 1 113 ? 36.301 5.451 -21.333 1.00 93.25 113 ILE A O 1
ATOM 842 N N . ALA A 1 114 ? 34.256 5.073 -20.474 1.00 91.25 114 ALA A N 1
ATOM 843 C CA . ALA A 1 114 ? 34.302 6.208 -19.555 1.00 91.25 114 ALA A CA 1
ATOM 844 C C . ALA A 1 114 ? 35.497 6.101 -18.591 1.00 91.25 114 ALA A C 1
ATOM 846 O O . ALA A 1 114 ? 35.727 5.050 -17.997 1.00 91.25 114 ALA A O 1
ATOM 847 N N . GLU A 1 115 ? 36.248 7.186 -18.405 1.00 89.25 115 GLU A N 1
ATOM 848 C CA . GLU A 1 115 ? 37.417 7.166 -17.522 1.00 89.25 115 GLU A CA 1
ATOM 849 C C . GLU A 1 115 ? 37.023 7.519 -16.078 1.00 89.25 115 GLU A C 1
ATOM 851 O O . GLU A 1 115 ? 36.291 8.486 -15.856 1.00 89.25 115 GLU A O 1
ATOM 856 N N . PRO A 1 116 ? 37.480 6.763 -15.066 1.00 86.75 116 PRO A N 1
ATOM 857 C CA . PRO A 1 116 ? 37.327 7.158 -13.670 1.00 86.75 116 PRO A CA 1
ATOM 858 C C . PRO A 1 116 ? 38.266 8.322 -13.319 1.00 86.75 116 PRO A C 1
ATOM 860 O O . PRO A 1 116 ? 39.394 8.385 -13.811 1.00 86.75 116 PRO A O 1
ATOM 863 N N . GLU A 1 117 ? 37.843 9.195 -12.402 1.00 80.69 117 GLU A N 1
ATOM 864 C CA . GLU A 1 117 ? 38.710 10.240 -11.847 1.00 80.69 117 GLU A CA 1
ATOM 865 C C . GLU A 1 117 ? 39.917 9.614 -11.132 1.00 80.69 117 GLU A C 1
ATOM 867 O O . GLU A 1 117 ? 39.772 8.798 -10.218 1.00 80.69 117 GLU A O 1
ATOM 872 N N . ARG A 1 118 ? 41.129 9.961 -11.578 1.00 78.31 118 ARG A N 1
ATOM 873 C CA . ARG A 1 118 ? 42.396 9.454 -11.032 1.00 78.31 118 ARG A CA 1
ATOM 874 C C . ARG A 1 118 ? 43.437 10.571 -10.985 1.00 78.31 118 ARG A C 1
ATOM 876 O O . ARG A 1 118 ? 43.443 11.460 -11.831 1.00 78.31 118 ARG A O 1
ATOM 883 N N . LYS A 1 119 ? 44.364 10.482 -10.025 1.00 73.94 119 LYS A N 1
ATOM 884 C CA . LYS A 1 119 ? 45.563 11.338 -9.970 1.00 73.94 119 LYS A CA 1
ATOM 885 C C . LYS A 1 119 ? 46.463 11.090 -11.196 1.00 73.94 119 LYS A C 1
ATOM 887 O O . LYS A 1 119 ? 46.359 10.047 -11.847 1.00 73.94 119 LYS A O 1
ATOM 892 N N . ARG A 1 120 ? 47.358 12.042 -11.502 1.00 72.81 120 ARG A N 1
ATOM 893 C CA . ARG A 1 120 ? 48.302 11.975 -12.636 1.00 72.81 120 ARG A CA 1
ATOM 894 C C . ARG A 1 120 ? 49.056 10.638 -12.632 1.00 72.81 120 ARG A C 1
ATOM 896 O O . ARG A 1 120 ? 49.705 10.292 -11.649 1.00 72.81 120 ARG A O 1
ATOM 903 N N . GLN A 1 121 ? 48.951 9.887 -13.727 1.00 75.06 121 GLN A N 1
ATOM 904 C CA . GLN A 1 121 ? 49.566 8.563 -13.851 1.00 75.06 121 GLN A CA 1
ATOM 905 C C . GLN A 1 121 ? 51.010 8.669 -14.352 1.00 75.06 121 GLN A C 1
ATOM 907 O O . GLN A 1 121 ? 51.308 9.485 -15.226 1.00 75.06 121 GLN A O 1
ATOM 912 N N . ARG A 1 122 ? 51.896 7.822 -13.813 1.00 78.88 122 ARG A N 1
ATOM 913 C CA . ARG A 1 122 ? 53.256 7.606 -14.327 1.00 78.88 122 ARG A CA 1
ATOM 914 C C . ARG A 1 122 ? 53.233 6.467 -15.355 1.00 78.88 122 ARG A C 1
ATOM 916 O O . ARG A 1 122 ? 52.560 5.455 -15.142 1.00 78.88 122 ARG A O 1
ATOM 923 N N . TRP A 1 123 ? 53.957 6.646 -16.457 1.00 80.62 123 TRP A N 1
ATOM 924 C CA . TRP A 1 123 ? 54.007 5.727 -17.600 1.00 80.62 123 TRP A CA 1
ATOM 925 C C . TRP A 1 123 ? 55.436 5.208 -17.788 1.00 80.62 123 TRP A C 1
ATOM 927 O O . TRP A 1 123 ? 56.137 5.620 -18.703 1.00 80.62 123 TRP A O 1
ATOM 937 N N . ALA A 1 124 ? 55.902 4.348 -16.884 1.00 73.06 124 ALA A N 1
ATOM 938 C CA . ALA A 1 124 ? 57.190 3.678 -17.053 1.00 73.06 124 ALA A CA 1
ATOM 939 C C . ALA A 1 124 ? 56.979 2.402 -17.885 1.00 73.06 124 ALA A C 1
ATOM 941 O O . ALA A 1 124 ? 56.169 1.563 -17.503 1.00 73.06 124 ALA A O 1
ATOM 942 N N . ALA A 1 125 ? 57.659 2.295 -19.031 1.00 72.75 125 ALA A N 1
ATOM 943 C CA . ALA A 1 125 ? 57.676 1.123 -19.923 1.00 72.75 125 ALA A CA 1
ATOM 944 C C . ALA A 1 125 ? 56.325 0.650 -20.528 1.00 72.75 125 ALA A C 1
ATOM 946 O O . ALA A 1 125 ? 56.271 -0.411 -21.134 1.00 72.75 125 ALA A O 1
ATOM 947 N N . GLN A 1 126 ? 55.244 1.439 -20.444 1.00 84.94 126 GLN A N 1
ATOM 948 C CA . GLN A 1 126 ? 53.895 1.070 -20.926 1.00 84.94 126 GLN A CA 1
ATOM 949 C C . GLN A 1 126 ? 53.432 1.929 -22.117 1.00 84.94 126 GLN A C 1
ATOM 951 O O . GLN A 1 126 ? 52.396 2.593 -22.047 1.00 84.94 126 GLN A O 1
ATOM 956 N N . ARG A 1 127 ? 54.217 1.978 -23.203 1.00 85.81 127 ARG A N 1
ATOM 957 C CA . ARG A 1 127 ? 53.932 2.862 -24.355 1.00 85.81 127 ARG A CA 1
ATOM 958 C C . ARG A 1 127 ? 52.640 2.492 -25.097 1.00 85.81 127 ARG A C 1
ATOM 960 O O . ARG A 1 127 ? 51.889 3.396 -25.459 1.00 85.81 127 ARG A O 1
ATOM 967 N N . ALA A 1 128 ? 52.357 1.203 -25.286 1.00 86.19 128 ALA A N 1
ATOM 968 C CA . ALA A 1 128 ? 51.156 0.735 -25.983 1.00 86.19 128 ALA A CA 1
ATOM 969 C C . ALA A 1 128 ? 49.877 1.009 -25.169 1.00 86.19 128 ALA A C 1
ATOM 971 O O . ALA A 1 128 ? 48.988 1.717 -25.650 1.00 86.19 128 ALA A O 1
ATOM 972 N N . ALA A 1 129 ? 49.836 0.615 -23.891 1.00 87.75 129 ALA A N 1
ATOM 973 C CA . ALA A 1 129 ? 48.764 1.019 -22.974 1.00 87.75 129 ALA A CA 1
ATOM 974 C C . ALA A 1 129 ? 48.564 2.545 -22.887 1.00 87.75 129 ALA A C 1
ATOM 976 O O . ALA A 1 129 ? 47.429 3.026 -22.827 1.00 87.75 129 ALA A O 1
ATOM 977 N N . GLN A 1 130 ? 49.651 3.329 -22.889 1.00 90.50 130 GLN A N 1
ATOM 978 C CA . GLN A 1 130 ? 49.567 4.790 -22.919 1.00 90.50 130 GLN A CA 1
ATOM 979 C C . GLN A 1 130 ? 48.886 5.265 -24.205 1.00 90.50 130 GLN A C 1
ATOM 981 O O . GLN A 1 130 ? 47.916 6.019 -24.144 1.00 90.50 130 GLN A O 1
ATOM 986 N N . ALA A 1 131 ? 49.339 4.803 -25.368 1.00 91.38 131 ALA A N 1
ATOM 987 C CA . ALA A 1 131 ? 48.735 5.168 -26.644 1.00 91.38 131 ALA A CA 1
ATOM 988 C C . ALA A 1 131 ? 47.233 4.829 -26.681 1.00 91.38 131 ALA A C 1
ATOM 990 O O . ALA A 1 131 ? 46.429 5.682 -27.070 1.00 91.38 131 ALA A O 1
ATOM 991 N N . ALA A 1 132 ? 46.845 3.645 -26.199 1.00 92.00 132 ALA A N 1
ATOM 992 C CA . ALA A 1 132 ? 45.456 3.195 -26.146 1.00 92.00 132 ALA A CA 1
ATOM 993 C C . ALA A 1 132 ? 44.577 4.058 -25.223 1.00 92.00 132 ALA A C 1
ATOM 995 O O . ALA A 1 132 ? 43.491 4.489 -25.624 1.00 92.00 132 ALA A O 1
ATOM 996 N N . VAL A 1 133 ? 45.057 4.384 -24.017 1.00 91.81 133 VAL A N 1
ATOM 997 C CA . VAL A 1 133 ? 44.337 5.245 -23.058 1.00 91.81 133 VAL A CA 1
ATOM 998 C C . VAL A 1 133 ? 44.153 6.653 -23.610 1.00 91.81 133 VAL A C 1
ATOM 1000 O O . VAL A 1 133 ? 43.042 7.180 -23.617 1.00 91.81 133 VAL A O 1
ATOM 1003 N N . TYR A 1 134 ? 45.212 7.265 -24.140 1.00 91.25 134 TYR A N 1
ATOM 1004 C CA . TYR A 1 134 ? 45.108 8.608 -24.709 1.00 91.25 134 TYR A CA 1
ATOM 1005 C C . TYR A 1 134 ? 44.243 8.627 -25.978 1.00 91.25 134 TYR A C 1
ATOM 1007 O O . TYR A 1 134 ? 43.532 9.603 -26.217 1.00 91.25 134 TYR A O 1
ATOM 1015 N N . ALA A 1 135 ? 44.249 7.556 -26.778 1.00 91.19 135 ALA A N 1
ATOM 1016 C CA . ALA A 1 135 ? 43.347 7.420 -27.917 1.00 91.19 135 ALA A CA 1
ATOM 1017 C C . ALA A 1 135 ? 41.875 7.322 -27.480 1.00 91.19 135 ALA A C 1
ATOM 1019 O O . ALA A 1 135 ? 41.036 8.006 -28.066 1.00 91.19 135 ALA A O 1
ATOM 1020 N N . ASN A 1 136 ? 41.558 6.543 -26.439 1.00 93.25 136 ASN A N 1
ATOM 1021 C CA . ASN A 1 136 ? 40.218 6.499 -25.841 1.00 93.25 136 ASN A CA 1
ATOM 1022 C C . ASN A 1 136 ? 39.784 7.889 -25.346 1.00 93.25 136 ASN A C 1
ATOM 1024 O O . ASN A 1 136 ? 38.711 8.363 -25.723 1.00 93.25 136 ASN A O 1
ATOM 1028 N N . ARG A 1 137 ? 40.652 8.588 -24.602 1.00 91.00 137 ARG A N 1
ATOM 1029 C CA . ARG A 1 137 ? 40.377 9.938 -24.092 1.00 91.00 137 ARG A CA 1
ATOM 1030 C C . ARG A 1 137 ? 40.036 10.932 -25.197 1.00 91.00 137 ARG A C 1
ATOM 1032 O O . ARG A 1 137 ? 38.991 11.574 -25.136 1.00 91.00 137 ARG A O 1
ATOM 1039 N N . ARG A 1 138 ? 40.868 11.006 -26.243 1.00 89.38 138 ARG A N 1
ATOM 1040 C CA . ARG A 1 138 ? 40.620 11.887 -27.399 1.00 89.38 138 ARG A CA 1
ATOM 1041 C C . ARG A 1 138 ? 39.279 11.585 -28.069 1.00 89.38 138 ARG A C 1
ATOM 1043 O O . ARG A 1 138 ? 38.572 12.498 -28.485 1.00 89.38 138 ARG A O 1
ATOM 1050 N N . ARG A 1 139 ? 38.898 10.307 -28.166 1.00 90.75 139 ARG A N 1
ATOM 1051 C CA . ARG A 1 139 ? 37.617 9.913 -28.770 1.00 90.75 139 ARG A CA 1
ATOM 1052 C C . ARG A 1 139 ? 36.427 10.352 -27.919 1.00 90.75 139 ARG A C 1
ATOM 1054 O O . ARG A 1 139 ? 35.455 10.839 -28.496 1.00 90.75 139 ARG A O 1
ATOM 1061 N N . LEU A 1 140 ? 36.498 10.229 -26.589 1.00 89.12 140 LEU A N 1
ATOM 1062 C CA . LEU A 1 140 ? 35.410 10.589 -25.662 1.00 89.12 140 LEU A CA 1
ATOM 1063 C C . LEU A 1 140 ? 34.971 12.058 -25.766 1.00 89.12 140 LEU A C 1
ATOM 1065 O O . LEU A 1 140 ? 33.805 12.373 -25.518 1.00 89.12 140 LEU A O 1
ATOM 1069 N N . GLU A 1 141 ? 35.876 12.953 -26.153 1.00 82.56 141 GLU A N 1
ATOM 1070 C CA . GLU A 1 141 ? 35.595 14.387 -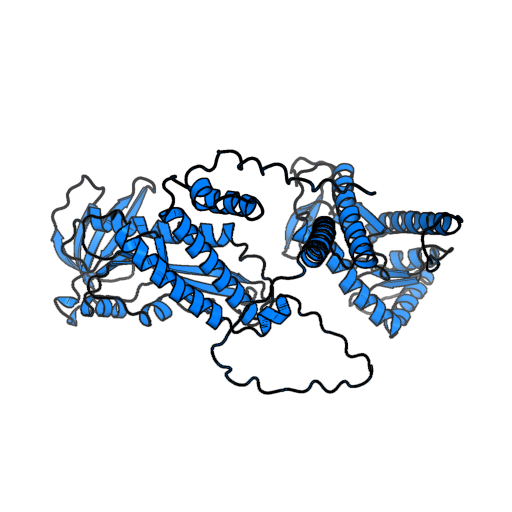26.271 1.00 82.56 141 GLU A CA 1
ATOM 1071 C C . GLU A 1 141 ? 34.747 14.735 -27.507 1.00 82.56 141 GLU A C 1
ATOM 1073 O O . GLU A 1 141 ? 34.048 15.757 -27.520 1.00 82.56 141 GLU A O 1
ATOM 1078 N N . SER A 1 142 ? 34.726 13.854 -28.513 1.00 87.25 142 SER A N 1
ATOM 1079 C CA . SER A 1 142 ? 33.990 14.061 -29.762 1.00 87.25 142 SER A CA 1
ATOM 1080 C C . SER A 1 142 ? 32.465 14.088 -29.568 1.00 87.25 142 SER A C 1
ATOM 1082 O O . SER A 1 142 ? 31.893 13.401 -28.714 1.00 87.25 142 SER A O 1
ATOM 1084 N N . ARG A 1 143 ? 31.759 14.853 -30.418 1.00 86.12 143 ARG A N 1
ATOM 1085 C CA . ARG A 1 143 ? 30.280 14.891 -30.429 1.00 86.12 143 ARG A CA 1
ATOM 1086 C C . ARG A 1 143 ? 29.680 13.501 -30.678 1.00 86.12 143 ARG A C 1
ATOM 1088 O O . ARG A 1 143 ? 28.710 13.127 -30.018 1.00 86.12 143 ARG A O 1
ATOM 1095 N N . THR A 1 144 ? 30.288 12.724 -31.573 1.00 83.56 144 THR A N 1
ATOM 1096 C CA . THR A 1 144 ? 29.870 11.355 -31.907 1.00 83.56 144 THR A CA 1
ATOM 1097 C C . THR A 1 144 ? 29.987 10.417 -30.707 1.00 83.56 144 THR A C 1
ATOM 1099 O O . THR A 1 144 ? 29.039 9.691 -30.407 1.00 83.56 144 THR A O 1
ATOM 1102 N N . ALA A 1 145 ? 31.091 10.477 -29.956 1.00 83.88 145 ALA A N 1
ATOM 1103 C CA . ALA A 1 145 ? 31.259 9.665 -28.754 1.00 83.88 145 ALA A CA 1
ATOM 1104 C C . ALA A 1 145 ? 30.240 10.010 -27.667 1.00 83.88 145 ALA A C 1
ATOM 1106 O O . ALA A 1 145 ? 29.647 9.110 -27.072 1.00 83.88 145 ALA A O 1
ATOM 1107 N N . LYS A 1 146 ? 29.964 11.303 -27.450 1.00 86.12 146 LYS A N 1
ATOM 1108 C CA . LYS A 1 146 ? 28.924 11.747 -26.508 1.00 86.12 146 LYS A CA 1
ATOM 1109 C C . LYS A 1 146 ? 27.544 11.211 -26.902 1.00 86.12 146 LYS A C 1
ATOM 1111 O O . LYS A 1 146 ? 26.792 10.765 -26.035 1.00 86.12 146 LYS A O 1
ATOM 1116 N N . ALA A 1 147 ? 27.218 11.194 -28.196 1.00 86.06 147 ALA A N 1
ATOM 1117 C CA . ALA A 1 147 ? 25.969 10.617 -28.693 1.00 86.06 147 ALA A CA 1
ATOM 1118 C C . ALA A 1 147 ? 25.903 9.090 -28.491 1.00 86.06 147 ALA A C 1
ATOM 1120 O O . ALA A 1 147 ? 24.875 8.575 -28.047 1.00 86.06 147 ALA A O 1
ATOM 1121 N N . LEU A 1 148 ? 26.995 8.366 -28.756 1.00 87.62 148 LEU A N 1
ATOM 1122 C CA . LEU A 1 148 ? 27.075 6.917 -28.540 1.00 87.62 148 LEU A CA 1
ATOM 1123 C C . LEU A 1 148 ? 26.987 6.544 -27.055 1.00 87.62 148 LEU A C 1
ATOM 1125 O O . LEU A 1 148 ? 26.274 5.605 -26.714 1.00 87.62 148 LEU A O 1
ATOM 1129 N N . MET A 1 149 ? 27.613 7.315 -26.164 1.00 86.50 149 MET A N 1
ATOM 1130 C CA . MET A 1 149 ? 27.504 7.131 -24.712 1.00 86.50 149 MET A CA 1
ATOM 1131 C C . MET A 1 149 ? 26.079 7.355 -24.195 1.00 86.50 149 MET A C 1
ATOM 1133 O O . MET A 1 149 ? 25.592 6.577 -23.372 1.00 86.50 149 MET A O 1
ATOM 1137 N N . ARG A 1 150 ? 25.369 8.366 -24.718 1.00 86.44 150 ARG A N 1
ATOM 1138 C CA . ARG A 1 150 ? 23.940 8.574 -24.416 1.00 86.44 150 ARG A CA 1
ATOM 1139 C C . ARG A 1 150 ? 23.098 7.385 -24.881 1.00 86.44 150 ARG A C 1
ATOM 1141 O O . ARG A 1 150 ? 22.349 6.822 -24.085 1.00 86.44 150 ARG A O 1
ATOM 1148 N N . ARG A 1 151 ? 23.285 6.937 -26.130 1.00 86.25 151 ARG A N 1
ATOM 1149 C CA . ARG A 1 151 ? 22.597 5.749 -26.674 1.00 86.25 151 ARG A CA 1
ATOM 1150 C C . ARG A 1 151 ? 22.901 4.489 -25.871 1.00 86.25 151 ARG A C 1
ATOM 1152 O O . ARG A 1 151 ? 21.996 3.692 -25.652 1.00 86.25 151 ARG A O 1
ATOM 1159 N N . ARG A 1 152 ? 24.144 4.314 -25.415 1.00 89.50 152 ARG A N 1
ATOM 1160 C CA . ARG A 1 152 ? 24.549 3.213 -24.534 1.00 89.50 152 ARG A CA 1
ATOM 1161 C C . ARG A 1 152 ? 23.734 3.226 -23.251 1.00 89.50 152 ARG A C 1
ATOM 1163 O O . ARG A 1 152 ? 23.145 2.202 -22.927 1.00 89.50 152 ARG A O 1
ATOM 1170 N N . GLY A 1 153 ? 23.644 4.369 -22.569 1.00 82.31 153 GLY A N 1
ATOM 1171 C CA . GLY A 1 153 ? 22.795 4.523 -21.384 1.00 82.31 153 GLY A CA 1
ATOM 1172 C C . GLY A 1 153 ? 21.340 4.144 -21.664 1.00 82.31 153 GLY A C 1
ATOM 1173 O O . GLY A 1 153 ? 20.786 3.286 -20.991 1.00 82.31 153 GLY A O 1
ATOM 1174 N N . GLU A 1 154 ? 20.738 4.696 -22.717 1.00 83.94 154 GLU A N 1
ATOM 1175 C CA . GLU A 1 154 ? 19.334 4.418 -23.044 1.00 83.94 154 GLU A CA 1
ATOM 1176 C C . GLU A 1 154 ? 19.057 2.957 -23.422 1.00 83.94 154 GLU A C 1
ATOM 1178 O O . GLU A 1 154 ? 18.054 2.383 -22.998 1.00 83.94 154 GLU A O 1
ATOM 1183 N N . ARG A 1 155 ? 19.893 2.357 -24.275 1.00 85.00 155 ARG A N 1
ATOM 1184 C CA . ARG A 1 155 ? 19.631 1.032 -24.859 1.00 85.00 155 ARG A CA 1
ATOM 1185 C C . ARG A 1 155 ? 19.967 -0.094 -23.892 1.00 85.00 155 ARG A C 1
ATOM 1187 O O . ARG A 1 155 ? 19.201 -1.052 -23.814 1.00 85.00 155 ARG A O 1
ATOM 1194 N N . ILE A 1 156 ? 21.060 0.037 -23.141 1.00 82.44 156 ILE A N 1
ATOM 1195 C CA . ILE A 1 156 ? 21.453 -0.964 -22.147 1.00 82.44 156 ILE A CA 1
ATOM 1196 C C . ILE A 1 156 ? 20.458 -0.974 -20.983 1.00 82.44 156 ILE A C 1
ATOM 1198 O O . ILE A 1 156 ? 19.955 -2.041 -20.635 1.00 82.44 156 ILE A O 1
ATOM 1202 N N . GLU A 1 157 ? 20.084 0.191 -20.443 1.00 75.88 157 GLU A N 1
ATOM 1203 C CA . GLU A 1 157 ? 19.120 0.261 -19.333 1.00 75.88 157 GLU A CA 1
ATOM 1204 C C . GLU A 1 157 ? 17.747 -0.305 -19.721 1.00 75.88 157 GLU A C 1
ATOM 1206 O O . GLU A 1 157 ? 17.111 -0.977 -18.914 1.00 75.88 157 GLU A O 1
ATOM 1211 N N . ARG A 1 158 ? 17.302 -0.138 -20.976 1.00 78.69 158 ARG A N 1
ATOM 1212 C CA . ARG A 1 158 ? 16.056 -0.764 -21.464 1.00 78.69 158 ARG A CA 1
ATOM 1213 C C . ARG A 1 158 ? 16.114 -2.291 -21.430 1.00 78.69 158 ARG A C 1
ATOM 1215 O O . ARG A 1 158 ? 15.151 -2.916 -20.985 1.00 78.69 158 ARG A O 1
ATOM 1222 N N . GLY A 1 159 ? 17.222 -2.886 -21.877 1.00 75.31 159 GLY A N 1
ATOM 1223 C CA . GLY A 1 159 ? 17.426 -4.336 -21.815 1.00 75.31 159 GLY A CA 1
ATOM 1224 C C . GLY A 1 159 ? 17.437 -4.841 -20.371 1.00 75.31 159 GLY A C 1
ATOM 1225 O O . GLY A 1 159 ? 16.705 -5.771 -20.028 1.00 75.31 159 GLY A O 1
ATOM 1226 N N . PHE A 1 160 ? 18.181 -4.166 -19.488 1.00 76.88 160 PHE A N 1
ATOM 1227 C CA . PHE A 1 160 ? 18.230 -4.513 -18.066 1.00 76.88 160 PHE A CA 1
ATOM 1228 C C . PHE A 1 160 ? 16.877 -4.342 -17.360 1.00 76.88 160 PHE A C 1
ATOM 1230 O O . PHE A 1 160 ? 16.485 -5.217 -16.585 1.00 76.88 160 PHE A O 1
ATOM 1237 N N . ALA A 1 161 ? 16.129 -3.276 -17.646 1.00 75.88 161 ALA A N 1
ATOM 1238 C CA . ALA A 1 161 ? 14.787 -3.059 -17.106 1.00 75.88 161 ALA A CA 1
ATOM 1239 C C . ALA A 1 161 ? 13.814 -4.163 -17.551 1.00 75.88 161 ALA A C 1
ATOM 1241 O O . ALA A 1 161 ? 13.027 -4.686 -16.752 1.00 75.88 161 ALA A O 1
ATOM 1242 N N . HIS A 1 162 ? 13.894 -4.579 -18.816 1.00 76.50 162 HIS A N 1
ATOM 1243 C CA . HIS A 1 162 ? 13.043 -5.648 -19.325 1.00 76.50 162 HIS A CA 1
ATOM 1244 C C . HIS A 1 162 ? 13.394 -7.008 -18.705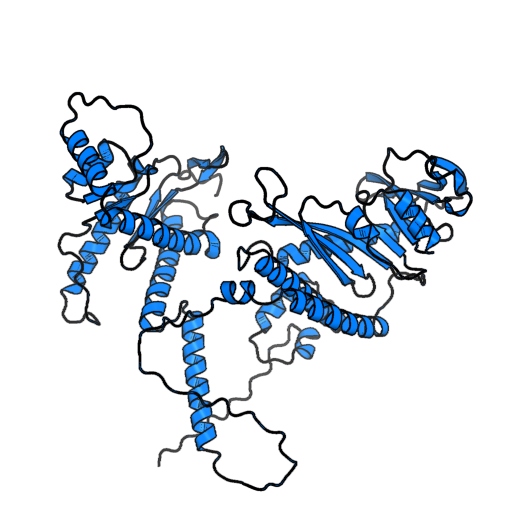 1.00 76.50 162 HIS A C 1
ATOM 1246 O O . HIS A 1 162 ? 12.524 -7.756 -18.266 1.00 76.50 162 HIS A O 1
ATOM 1252 N N . LEU A 1 163 ? 14.680 -7.338 -18.622 1.00 76.31 163 LEU A N 1
ATOM 1253 C CA . LEU A 1 163 ? 15.127 -8.651 -18.162 1.00 76.31 163 LEU A CA 1
ATOM 1254 C C . LEU A 1 163 ? 15.085 -8.762 -16.629 1.00 76.31 163 LEU A C 1
ATOM 1256 O O . LEU A 1 163 ? 14.504 -9.686 -16.063 1.00 76.31 163 LEU A O 1
ATOM 1260 N N . TYR A 1 164 ? 15.640 -7.797 -15.907 1.00 78.19 164 TYR A N 1
ATOM 1261 C CA . TYR A 1 164 ? 15.831 -7.928 -14.462 1.00 78.19 164 TYR A CA 1
ATOM 1262 C C . TYR A 1 164 ? 14.701 -7.330 -13.636 1.00 78.19 164 TYR A C 1
ATOM 1264 O O . TYR A 1 164 ? 14.396 -7.872 -12.570 1.00 78.19 164 TYR A O 1
ATOM 1272 N N . GLU A 1 165 ? 14.077 -6.245 -14.093 1.00 75.50 165 GLU A N 1
ATOM 1273 C CA . GLU A 1 165 ? 13.029 -5.569 -13.323 1.00 75.50 165 GLU A CA 1
ATOM 1274 C C . GLU A 1 165 ? 11.660 -6.162 -13.617 1.00 75.50 165 GLU A C 1
ATOM 1276 O O . GLU A 1 165 ? 11.074 -6.808 -12.749 1.00 75.50 165 GLU A O 1
ATOM 1281 N N . THR A 1 166 ? 11.178 -6.016 -14.849 1.00 71.06 166 THR A N 1
ATOM 1282 C CA . THR A 1 166 ? 9.875 -6.568 -15.255 1.00 71.06 166 THR A CA 1
ATOM 1283 C C . THR A 1 166 ? 9.924 -8.086 -15.432 1.00 71.06 166 THR A C 1
ATOM 1285 O O . THR A 1 166 ? 9.011 -8.778 -14.987 1.00 71.06 166 THR A O 1
ATOM 1288 N N . GLY A 1 167 ? 11.019 -8.622 -15.980 1.00 67.19 167 GLY A N 1
ATOM 1289 C CA . GLY A 1 167 ? 11.266 -10.061 -16.110 1.00 67.19 167 GLY A CA 1
ATOM 1290 C C . GLY A 1 167 ? 11.665 -10.770 -14.809 1.00 67.19 167 GLY A C 1
ATOM 1291 O O . GLY A 1 167 ? 11.806 -11.994 -14.791 1.00 67.19 167 GLY A O 1
ATOM 1292 N N . GLY A 1 168 ? 11.843 -10.035 -13.703 1.00 76.81 168 GLY A N 1
ATOM 1293 C CA . GLY A 1 168 ? 12.038 -10.607 -12.368 1.00 76.81 168 GLY A CA 1
ATOM 1294 C C . GLY A 1 168 ? 13.340 -11.393 -12.169 1.00 76.81 168 GLY A C 1
ATOM 1295 O O . GLY A 1 168 ? 13.440 -12.182 -11.228 1.00 76.81 168 GLY A O 1
ATOM 1296 N N . MET A 1 169 ? 14.359 -11.197 -13.012 1.00 82.25 169 MET A N 1
ATOM 1297 C CA . MET A 1 169 ? 15.608 -11.979 -12.959 1.00 82.25 169 MET A CA 1
ATOM 1298 C C . MET A 1 169 ? 16.591 -11.538 -11.873 1.00 82.25 169 MET A C 1
ATOM 1300 O O . MET A 1 169 ? 17.623 -12.180 -11.692 1.00 82.25 169 MET A O 1
ATOM 1304 N N . ARG A 1 170 ? 16.287 -10.495 -11.083 1.00 81.25 170 ARG A N 1
ATOM 1305 C CA . ARG A 1 170 ? 17.130 -10.103 -9.930 1.00 81.25 170 ARG A CA 1
ATOM 1306 C C . ARG A 1 170 ? 17.242 -11.201 -8.860 1.00 81.25 170 ARG A C 1
ATOM 1308 O O . ARG A 1 170 ? 18.104 -11.102 -7.984 1.00 81.25 170 ARG A O 1
ATOM 1315 N N . ARG A 1 171 ? 16.371 -12.217 -8.891 1.00 82.50 171 ARG A N 1
ATOM 1316 C CA . ARG A 1 171 ? 16.429 -13.405 -8.030 1.00 82.50 171 ARG A CA 1
ATOM 1317 C C . ARG A 1 171 ? 16.266 -14.665 -8.877 1.00 82.50 171 ARG A C 1
ATOM 1319 O O . ARG A 1 171 ? 15.335 -14.785 -9.669 1.00 82.50 171 ARG A O 1
ATOM 1326 N N . VAL A 1 172 ? 17.153 -15.630 -8.666 1.00 78.75 172 VAL A N 1
ATOM 1327 C CA . VAL A 1 172 ? 17.118 -16.932 -9.335 1.00 78.75 172 VAL A CA 1
ATOM 1328 C C . VAL A 1 172 ? 17.289 -18.047 -8.302 1.00 78.75 172 VAL A C 1
ATOM 1330 O O . VAL A 1 172 ? 18.016 -17.889 -7.312 1.00 78.75 172 VAL A O 1
ATOM 1333 N N . HIS A 1 173 ? 16.555 -19.139 -8.522 1.00 80.25 173 HIS A N 1
ATOM 1334 C CA . HIS A 1 173 ? 16.591 -20.366 -7.718 1.00 80.25 173 HIS A CA 1
ATOM 1335 C C . HIS A 1 173 ? 17.334 -21.510 -8.433 1.00 80.25 173 HIS A C 1
ATOM 1337 O O . HIS A 1 173 ? 17.587 -22.542 -7.824 1.00 80.25 173 HIS A O 1
ATOM 1343 N N . LEU A 1 174 ? 17.693 -21.311 -9.709 1.00 83.94 174 LEU A N 1
ATOM 1344 C CA . LEU A 1 174 ? 18.517 -22.230 -10.496 1.00 83.94 174 LEU A CA 1
ATOM 1345 C C . LEU A 1 174 ? 19.947 -22.272 -9.948 1.00 83.94 174 LEU A C 1
ATOM 1347 O O . LEU A 1 174 ? 20.441 -21.259 -9.447 1.00 83.94 174 LEU A O 1
ATOM 1351 N N . ARG A 1 175 ? 20.587 -23.438 -10.079 1.00 85.19 175 ARG A N 1
ATOM 1352 C CA . ARG A 1 175 ? 21.986 -23.677 -9.705 1.00 85.19 175 ARG A CA 1
ATOM 1353 C C . ARG A 1 175 ? 22.867 -23.826 -10.945 1.00 85.19 175 ARG A C 1
ATOM 1355 O O . ARG A 1 175 ? 22.419 -24.401 -11.943 1.00 85.19 175 ARG A O 1
ATOM 1362 N N . GLY A 1 176 ? 24.103 -23.344 -10.847 1.00 87.12 176 GLY A N 1
ATOM 1363 C CA . GLY A 1 176 ? 25.128 -23.428 -11.888 1.00 87.12 176 GLY A CA 1
ATOM 1364 C C . GLY A 1 176 ? 24.964 -22.403 -13.017 1.00 87.12 176 GLY A C 1
ATOM 1365 O O . GLY A 1 176 ? 23.850 -22.075 -13.450 1.00 87.12 176 GLY A O 1
ATOM 1366 N N . LYS A 1 177 ? 26.093 -21.913 -13.547 1.00 88.38 177 LYS A N 1
ATOM 1367 C CA . LYS A 1 177 ? 26.117 -20.832 -14.556 1.00 88.38 177 LYS A CA 1
ATOM 1368 C C . LYS A 1 177 ? 25.354 -21.190 -15.823 1.00 88.38 177 LYS A C 1
ATOM 1370 O O . LYS A 1 177 ? 24.624 -20.352 -16.340 1.00 88.38 177 LYS A O 1
ATOM 1375 N N . LYS A 1 178 ? 25.466 -22.437 -16.295 1.00 88.88 178 LYS A N 1
ATOM 1376 C CA . LYS A 1 178 ? 24.819 -22.898 -17.538 1.00 88.88 178 LYS A CA 1
ATOM 1377 C C . LYS A 1 178 ? 23.295 -22.774 -17.479 1.00 88.88 178 LYS A C 1
ATOM 1379 O O . LYS A 1 178 ? 22.681 -22.281 -18.419 1.00 88.88 178 LYS A O 1
ATOM 1384 N N . ASN A 1 179 ? 22.673 -23.172 -16.370 1.00 88.75 179 ASN A N 1
ATOM 1385 C CA . ASN A 1 179 ? 21.215 -23.106 -16.223 1.00 88.75 179 ASN A CA 1
ATOM 1386 C C . ASN A 1 179 ? 20.721 -21.662 -16.111 1.00 88.75 179 ASN A C 1
ATOM 1388 O O . ASN A 1 179 ? 19.685 -21.302 -16.672 1.00 88.75 179 ASN A O 1
ATOM 1392 N N . ILE A 1 180 ? 21.483 -20.819 -15.414 1.00 89.19 180 ILE A N 1
ATOM 1393 C CA . ILE A 1 180 ? 21.181 -19.392 -15.293 1.00 89.19 180 ILE A CA 1
ATOM 1394 C C . ILE A 1 180 ? 21.329 -18.703 -16.653 1.00 89.19 180 ILE A C 1
ATOM 1396 O O . ILE A 1 180 ? 20.431 -17.959 -17.042 1.00 89.19 180 ILE A O 1
ATOM 1400 N N . ALA A 1 181 ? 22.395 -19.003 -17.400 1.00 89.94 181 ALA A N 1
ATOM 1401 C CA . ALA A 1 181 ? 22.616 -18.494 -18.749 1.00 89.94 181 ALA A CA 1
ATOM 1402 C C . ALA A 1 181 ? 21.473 -18.889 -19.691 1.00 89.94 181 ALA A C 1
ATOM 1404 O O . ALA A 1 181 ? 20.892 -18.011 -20.318 1.00 89.94 181 ALA A O 1
ATOM 1405 N N . LYS A 1 182 ? 21.054 -20.166 -19.706 1.00 89.44 182 LYS A N 1
ATOM 1406 C CA . LYS A 1 182 ? 19.892 -20.629 -20.493 1.00 89.44 182 LYS A CA 1
ATOM 1407 C C . LYS A 1 182 ? 18.642 -19.799 -20.210 1.00 89.44 182 LYS A C 1
ATOM 1409 O O . LYS A 1 182 ? 17.997 -19.316 -21.136 1.00 89.44 182 LYS A O 1
ATOM 1414 N N . ARG A 1 183 ? 18.315 -19.584 -18.931 1.00 88.56 183 ARG A N 1
ATOM 1415 C CA . ARG A 1 183 ? 17.163 -18.757 -18.549 1.00 88.56 183 ARG A CA 1
ATOM 1416 C C . ARG A 1 183 ? 17.313 -17.327 -19.065 1.00 88.56 183 ARG A C 1
ATOM 1418 O O . ARG A 1 183 ? 16.381 -16.798 -19.660 1.00 88.56 183 ARG A O 1
ATOM 1425 N N . LEU A 1 184 ? 18.461 -16.698 -18.832 1.00 89.00 184 LEU A N 1
ATOM 1426 C CA . LEU A 1 184 ? 18.703 -15.322 -19.261 1.00 89.00 184 LEU A CA 1
ATOM 1427 C C . LEU A 1 184 ? 18.632 -15.180 -20.792 1.00 89.00 184 LEU A C 1
ATOM 1429 O O . LEU A 1 184 ? 18.022 -14.228 -21.275 1.00 89.00 184 LEU A O 1
ATOM 1433 N N . LEU A 1 185 ? 19.166 -16.149 -21.541 1.00 89.88 185 LEU A N 1
ATOM 1434 C CA . LEU A 1 185 ? 19.118 -16.199 -23.004 1.00 89.88 185 LEU A CA 1
ATOM 1435 C C . LEU A 1 185 ? 17.687 -16.317 -23.539 1.00 89.88 185 LEU A C 1
ATOM 1437 O O . LEU A 1 185 ? 17.326 -15.561 -24.435 1.00 89.88 185 LEU A O 1
ATOM 1441 N N . ILE A 1 186 ? 16.841 -17.178 -22.959 1.00 88.06 186 ILE A N 1
ATOM 1442 C CA . ILE A 1 186 ? 15.423 -17.308 -23.362 1.00 88.06 186 ILE A CA 1
ATOM 1443 C C . ILE A 1 186 ? 14.708 -15.960 -23.269 1.00 88.06 186 ILE A C 1
ATOM 1445 O O . ILE A 1 186 ? 13.970 -15.553 -24.167 1.00 88.06 186 ILE A O 1
ATOM 1449 N N . HIS A 1 187 ? 14.941 -15.228 -22.185 1.00 86.88 187 HIS A N 1
ATOM 1450 C CA . HIS A 1 187 ? 14.299 -13.937 -22.027 1.00 86.88 187 HIS A CA 1
ATOM 1451 C C . HIS A 1 187 ? 14.942 -12.829 -22.868 1.00 86.88 187 HIS A C 1
ATOM 1453 O O . HIS A 1 187 ? 14.229 -11.925 -23.305 1.00 86.88 187 HIS A O 1
ATOM 1459 N N . ALA A 1 188 ? 16.253 -12.883 -23.116 1.00 88.88 188 ALA A N 1
ATOM 1460 C CA . ALA A 1 188 ? 16.911 -11.990 -24.067 1.00 88.88 188 ALA A CA 1
ATOM 1461 C C . ALA A 1 188 ? 16.365 -12.207 -25.488 1.00 88.88 188 ALA A C 1
ATOM 1463 O O . ALA A 1 188 ? 16.084 -11.233 -26.184 1.00 88.88 188 ALA A O 1
ATOM 1464 N N . ALA A 1 189 ? 16.100 -13.458 -25.876 1.00 88.06 189 ALA A N 1
ATOM 1465 C CA . ALA A 1 189 ? 15.435 -13.795 -27.131 1.00 88.06 189 ALA A CA 1
ATOM 1466 C C . ALA A 1 189 ? 14.011 -13.220 -27.188 1.00 88.06 189 ALA A C 1
ATOM 1468 O O . ALA A 1 189 ? 13.655 -12.567 -28.167 1.00 88.06 189 ALA A O 1
ATOM 1469 N N . ALA A 1 190 ? 13.224 -13.356 -26.115 1.00 84.75 190 ALA A N 1
ATOM 1470 C CA . ALA A 1 190 ? 11.896 -12.741 -26.030 1.00 84.75 190 ALA A CA 1
ATOM 1471 C C . ALA A 1 190 ? 11.950 -11.202 -26.134 1.00 84.75 190 ALA A C 1
ATOM 1473 O O . ALA A 1 190 ? 11.110 -10.587 -26.794 1.00 84.75 190 ALA A O 1
ATOM 1474 N N . PHE A 1 191 ? 12.955 -10.567 -25.524 1.00 87.38 191 PHE A N 1
ATOM 1475 C CA . PHE A 1 191 ? 13.191 -9.130 -25.660 1.00 87.38 191 PHE A CA 1
ATOM 1476 C C . PHE A 1 191 ? 13.571 -8.745 -27.098 1.00 87.38 191 PHE A C 1
ATOM 1478 O O . PHE A 1 191 ? 12.998 -7.806 -27.644 1.00 87.38 191 PHE A O 1
ATOM 1485 N N . ASN A 1 192 ? 14.469 -9.478 -27.753 1.00 89.44 192 ASN A N 1
ATOM 1486 C CA . ASN A 1 192 ? 14.827 -9.215 -29.148 1.00 89.44 192 ASN A CA 1
ATOM 1487 C C . ASN A 1 192 ? 13.627 -9.399 -30.087 1.00 89.44 192 ASN A C 1
ATOM 1489 O O . ASN A 1 192 ? 13.391 -8.549 -30.946 1.00 89.44 192 ASN A O 1
ATOM 1493 N N . LEU A 1 193 ? 12.810 -10.433 -29.873 1.00 84.31 193 LEU A N 1
ATOM 1494 C CA . LEU A 1 193 ? 11.557 -10.631 -30.602 1.00 84.31 193 LEU A CA 1
ATOM 1495 C C . LEU A 1 193 ? 10.619 -9.430 -30.429 1.00 84.31 193 LEU A C 1
ATOM 1497 O O . LEU A 1 193 ? 10.023 -8.964 -31.394 1.00 84.31 193 LEU A O 1
ATOM 1501 N N . SER A 1 194 ? 10.548 -8.860 -29.225 1.00 80.94 194 SER A N 1
ATOM 1502 C CA . SER A 1 194 ? 9.764 -7.647 -28.969 1.00 80.94 194 SER A CA 1
ATOM 1503 C C . SER A 1 194 ? 10.227 -6.437 -29.799 1.00 80.94 194 SER A C 1
ATOM 1505 O O . SER A 1 194 ? 9.405 -5.617 -30.213 1.00 80.94 194 SER A O 1
ATOM 1507 N N . LEU A 1 195 ? 11.532 -6.322 -30.080 1.00 85.06 195 LEU A N 1
ATOM 1508 C CA . LEU A 1 195 ? 12.085 -5.267 -30.936 1.00 85.06 195 LEU A CA 1
ATOM 1509 C C . LEU A 1 195 ? 11.719 -5.492 -32.404 1.00 85.06 195 LEU A C 1
ATOM 1511 O O . LEU A 1 195 ? 11.395 -4.529 -33.102 1.00 85.06 195 LEU A O 1
ATOM 1515 N N . ILE A 1 196 ? 11.745 -6.748 -32.855 1.00 83.50 196 ILE A N 1
ATOM 1516 C CA . ILE A 1 196 ? 11.354 -7.139 -34.214 1.00 83.50 196 ILE A CA 1
ATOM 1517 C C . ILE A 1 196 ? 9.869 -6.848 -34.433 1.00 83.50 196 ILE A C 1
ATOM 1519 O O . ILE A 1 196 ? 9.524 -6.115 -35.358 1.00 83.50 196 ILE A O 1
ATOM 1523 N N . LEU A 1 197 ? 9.002 -7.326 -33.536 1.00 76.56 197 LEU A N 1
ATOM 1524 C CA . LEU A 1 197 ? 7.556 -7.087 -33.599 1.00 76.56 197 LEU A CA 1
ATOM 1525 C C . LEU A 1 197 ? 7.227 -5.591 -33.610 1.00 76.56 197 LEU A C 1
ATOM 1527 O O . LEU A 1 197 ? 6.366 -5.144 -34.368 1.00 76.56 197 LEU A O 1
ATOM 1531 N N . ARG A 1 198 ? 7.967 -4.792 -32.834 1.00 78.88 198 ARG A N 1
ATOM 1532 C CA . ARG A 1 198 ? 7.763 -3.341 -32.786 1.00 78.88 198 ARG A CA 1
ATOM 1533 C C . ARG A 1 198 ? 8.150 -2.666 -34.093 1.00 78.88 198 ARG A C 1
ATOM 1535 O O . ARG A 1 198 ? 7.519 -1.686 -34.471 1.00 78.88 198 ARG A O 1
ATOM 1542 N N . ARG A 1 199 ? 9.181 -3.169 -34.770 1.00 79.56 199 ARG A N 1
ATOM 1543 C CA . ARG A 1 199 ? 9.641 -2.623 -36.047 1.00 79.56 199 ARG A CA 1
ATOM 1544 C C . ARG A 1 199 ? 8.746 -3.037 -37.213 1.00 79.56 199 ARG A C 1
ATOM 1546 O O . ARG A 1 199 ? 8.503 -2.205 -38.075 1.00 79.56 199 ARG A O 1
ATOM 1553 N N . LEU A 1 200 ? 8.292 -4.289 -37.239 1.00 76.06 200 LEU A N 1
ATOM 1554 C CA . LEU A 1 200 ? 7.486 -4.829 -38.337 1.00 76.06 200 LEU A CA 1
ATOM 1555 C C . LEU A 1 200 ? 6.008 -4.448 -38.226 1.00 76.06 200 LEU A C 1
ATOM 1557 O O . LEU A 1 200 ? 5.393 -4.097 -39.224 1.00 76.06 200 LEU A O 1
ATOM 1561 N N . HIS A 1 201 ? 5.448 -4.487 -37.016 1.00 70.44 201 HIS A N 1
ATOM 1562 C CA . HIS A 1 201 ? 4.003 -4.355 -36.805 1.00 70.44 201 HIS A CA 1
ATOM 1563 C C . HIS A 1 201 ? 3.623 -3.177 -35.900 1.00 70.44 201 HIS A C 1
ATOM 1565 O O . HIS A 1 201 ? 2.447 -2.978 -35.624 1.00 70.44 201 HIS A O 1
ATOM 1571 N N . GLY A 1 202 ? 4.590 -2.399 -35.395 1.00 74.56 202 GLY A N 1
ATOM 1572 C CA . GLY A 1 202 ? 4.326 -1.320 -34.433 1.00 74.56 202 GLY A CA 1
ATOM 1573 C C . GLY A 1 202 ? 3.981 -1.816 -33.024 1.00 74.56 202 GLY A C 1
ATOM 1574 O O . GLY A 1 202 ? 3.662 -1.017 -32.144 1.00 74.56 202 GLY A O 1
ATOM 1575 N N . VAL A 1 203 ? 4.075 -3.127 -32.780 1.00 69.88 203 VAL A N 1
ATOM 1576 C CA . VAL A 1 203 ? 3.572 -3.768 -31.567 1.00 69.88 203 VAL A CA 1
ATOM 1577 C C . VAL A 1 203 ? 4.695 -4.315 -30.686 1.00 69.88 203 VAL A C 1
ATOM 1579 O O . VAL A 1 203 ? 5.608 -4.985 -31.149 1.00 69.88 203 VAL A O 1
ATOM 1582 N N . GLY A 1 204 ? 4.643 -4.035 -29.382 1.00 58.47 204 GLY A N 1
ATOM 1583 C CA . GLY A 1 204 ? 5.745 -4.311 -28.462 1.00 58.47 204 GLY A CA 1
ATOM 1584 C C . GLY A 1 204 ? 5.780 -5.707 -27.841 1.00 58.47 204 GLY A C 1
ATOM 1585 O O . GLY A 1 204 ? 6.749 -6.003 -27.156 1.00 58.47 204 GLY A O 1
ATOM 1586 N N . THR A 1 205 ? 4.758 -6.549 -28.008 1.00 62.75 205 THR A N 1
ATOM 1587 C CA . THR A 1 205 ? 4.712 -7.908 -27.433 1.00 62.75 205 THR A CA 1
ATOM 1588 C C . THR A 1 205 ? 3.938 -8.857 -28.344 1.00 62.75 205 THR A C 1
ATOM 1590 O O . THR A 1 205 ? 3.015 -8.426 -29.029 1.00 62.75 205 THR A O 1
ATOM 1593 N N . ALA A 1 206 ? 4.256 -10.157 -28.317 1.00 60.22 206 ALA A N 1
ATOM 1594 C CA . ALA A 1 206 ? 3.523 -11.167 -29.092 1.00 60.22 206 ALA A CA 1
ATOM 1595 C C . ALA A 1 206 ? 2.021 -11.179 -28.757 1.00 60.22 206 ALA A C 1
ATOM 1597 O O . ALA A 1 206 ? 1.184 -11.325 -29.639 1.00 60.22 206 ALA A O 1
ATOM 1598 N N . ARG A 1 207 ? 1.679 -10.926 -27.487 1.00 60.31 207 ARG A N 1
ATOM 1599 C CA . ARG A 1 207 ? 0.294 -10.796 -27.032 1.00 60.31 207 ARG A CA 1
ATOM 1600 C C . ARG A 1 207 ? -0.416 -9.598 -27.658 1.00 60.31 207 ARG A C 1
ATOM 1602 O O . ARG A 1 207 ? -1.498 -9.760 -28.196 1.00 60.31 207 ARG A O 1
ATOM 1609 N N . GLN A 1 208 ? 0.204 -8.420 -27.636 1.00 61.75 208 GLN A N 1
ATOM 1610 C CA . GLN A 1 208 ? -0.376 -7.253 -28.298 1.00 61.75 208 GLN A CA 1
ATOM 1611 C C . GLN A 1 208 ? -0.487 -7.463 -29.818 1.00 61.75 208 GLN A C 1
ATOM 1613 O O . GLN A 1 208 ? -1.376 -6.901 -30.444 1.00 61.75 208 GLN A O 1
ATOM 1618 N N . ALA A 1 209 ? 0.428 -8.226 -30.432 1.00 57.28 209 ALA A N 1
ATOM 1619 C CA . ALA A 1 209 ? 0.402 -8.475 -31.873 1.00 57.28 209 ALA A CA 1
ATOM 1620 C C . ALA A 1 209 ? -0.762 -9.407 -32.232 1.00 57.28 209 ALA A C 1
ATOM 1622 O O . ALA A 1 209 ? -1.491 -9.134 -33.181 1.00 57.28 209 ALA A O 1
ATOM 1623 N N . ALA A 1 210 ? -0.989 -10.438 -31.412 1.00 63.78 210 ALA A N 1
ATOM 1624 C CA . ALA A 1 210 ? -2.184 -11.267 -31.485 1.00 63.78 210 ALA A CA 1
ATOM 1625 C C . ALA A 1 210 ? -3.456 -10.429 -31.279 1.00 63.78 210 ALA A C 1
ATOM 1627 O O . ALA A 1 210 ? -4.395 -10.556 -32.049 1.00 63.78 210 ALA A O 1
ATOM 1628 N N . GLU A 1 211 ? -3.471 -9.510 -30.310 1.00 64.31 211 GLU A N 1
ATOM 1629 C CA . GLU A 1 211 ? -4.607 -8.606 -30.069 1.00 64.31 211 GLU A CA 1
ATOM 1630 C C . GLU A 1 211 ? -4.870 -7.655 -31.256 1.00 64.31 211 GLU A C 1
ATOM 1632 O O . GLU A 1 211 ? -6.029 -7.417 -31.591 1.00 64.31 211 GLU A O 1
ATOM 1637 N N . LEU A 1 212 ? -3.827 -7.155 -31.934 1.00 61.31 212 LEU A N 1
ATOM 1638 C CA . LEU A 1 212 ? -3.957 -6.339 -33.148 1.00 61.31 212 LEU A CA 1
ATOM 1639 C C . LEU A 1 212 ? -4.526 -7.156 -34.316 1.00 61.31 212 LEU A C 1
ATOM 1641 O O . LEU A 1 212 ? -5.413 -6.678 -35.018 1.00 61.31 212 LEU A O 1
ATOM 1645 N N . LEU A 1 213 ? -4.043 -8.387 -34.504 1.00 59.59 213 LEU A N 1
ATOM 1646 C CA . LEU A 1 213 ? -4.542 -9.299 -35.531 1.00 59.59 213 LEU A CA 1
ATOM 1647 C C . LEU A 1 213 ? -6.024 -9.617 -35.291 1.00 59.59 213 LEU A C 1
ATOM 1649 O O . LEU A 1 213 ? -6.841 -9.482 -36.196 1.00 59.59 213 LEU A O 1
ATOM 1653 N N . THR A 1 214 ? -6.391 -9.931 -34.048 1.00 62.62 214 THR A N 1
ATOM 1654 C CA . THR A 1 214 ? -7.782 -10.167 -33.647 1.00 62.62 214 THR A CA 1
ATOM 1655 C C . THR A 1 214 ? -8.648 -8.921 -33.852 1.00 62.62 214 THR A C 1
ATOM 1657 O O . THR A 1 214 ? -9.768 -9.030 -34.343 1.00 62.62 214 THR A O 1
ATOM 1660 N N . ALA A 1 215 ? -8.142 -7.726 -33.535 1.00 60.06 215 ALA A N 1
ATOM 1661 C CA . ALA A 1 215 ? -8.856 -6.471 -33.767 1.00 60.06 215 ALA A CA 1
ATOM 1662 C C . ALA A 1 215 ? -9.052 -6.173 -35.263 1.00 60.06 215 ALA A C 1
ATOM 1664 O O . ALA A 1 215 ? -10.126 -5.719 -35.652 1.00 60.06 215 ALA A O 1
ATOM 1665 N N . LEU A 1 216 ? -8.058 -6.465 -36.107 1.00 63.97 216 LEU A N 1
ATOM 1666 C CA . LEU A 1 216 ? -8.169 -6.347 -37.564 1.00 63.97 216 LEU A CA 1
ATOM 1667 C C . LEU A 1 216 ? -9.188 -7.342 -38.128 1.00 63.97 216 LEU A C 1
ATOM 1669 O O . LEU A 1 216 ? -10.036 -6.936 -38.919 1.00 63.97 216 LEU A O 1
ATOM 1673 N N . CYS A 1 217 ? -9.183 -8.593 -37.660 1.00 60.53 217 CYS A N 1
ATOM 1674 C CA . CYS A 1 217 ? -10.198 -9.584 -38.022 1.00 60.53 217 CYS A CA 1
ATOM 1675 C C . CYS A 1 217 ? -11.608 -9.126 -37.614 1.00 60.53 217 CYS A C 1
ATOM 1677 O O . CYS A 1 217 ? -12.538 -9.211 -38.409 1.00 60.53 217 CYS A O 1
ATOM 1679 N N . LEU A 1 218 ? -11.777 -8.569 -36.411 1.00 64.81 218 LEU A N 1
ATOM 1680 C CA . LEU A 1 218 ? -13.065 -8.040 -35.947 1.00 64.81 218 LEU A CA 1
ATOM 1681 C C . LEU A 1 218 ? -13.514 -6.796 -36.728 1.00 64.81 218 LEU A C 1
ATOM 1683 O O . LEU A 1 218 ? -14.703 -6.648 -37.005 1.00 64.81 218 LEU A O 1
ATOM 1687 N N . CYS A 1 219 ? -12.594 -5.902 -37.098 1.00 61.31 219 CYS A N 1
ATOM 1688 C CA . CYS A 1 219 ? -12.893 -4.753 -37.955 1.00 61.31 219 CYS A CA 1
ATOM 1689 C C . CYS A 1 219 ? -13.294 -5.190 -39.366 1.00 61.31 219 CYS A C 1
ATOM 1691 O O . CYS A 1 219 ? -14.256 -4.651 -39.905 1.00 61.31 219 CYS A O 1
ATOM 1693 N N . PHE A 1 220 ? -12.609 -6.185 -39.933 1.00 65.31 220 PHE A N 1
ATOM 1694 C CA . PHE A 1 220 ? -12.960 -6.777 -41.220 1.00 65.31 220 PHE A CA 1
ATOM 1695 C C . PHE A 1 220 ? -14.355 -7.413 -41.175 1.00 65.31 220 PHE A C 1
ATOM 1697 O O . PHE A 1 220 ? -15.203 -7.088 -42.001 1.00 65.31 220 PHE A O 1
ATOM 1704 N N . LEU A 1 221 ? -14.651 -8.207 -40.141 1.00 64.88 221 LEU A N 1
ATOM 1705 C CA . LEU A 1 221 ? -15.980 -8.790 -39.928 1.00 64.88 221 LEU A CA 1
ATOM 1706 C C . LEU A 1 221 ? -17.069 -7.717 -39.760 1.00 64.88 221 LEU A C 1
ATOM 1708 O O . LEU A 1 221 ? -18.163 -7.866 -40.292 1.00 64.88 221 LEU A O 1
ATOM 1712 N N . ARG A 1 222 ? -16.780 -6.601 -39.077 1.00 62.66 222 ARG A N 1
ATOM 1713 C CA . ARG A 1 222 ? -17.719 -5.470 -38.949 1.00 62.66 222 ARG A CA 1
ATOM 1714 C C . ARG A 1 222 ? -17.937 -4.714 -40.258 1.00 62.66 222 ARG A C 1
ATOM 1716 O O . ARG A 1 222 ? -19.055 -4.275 -40.496 1.00 62.66 222 ARG A O 1
ATOM 1723 N N . LEU A 1 223 ? -16.905 -4.561 -41.085 1.00 58.22 223 LEU A N 1
ATOM 1724 C CA . LEU A 1 223 ? -17.013 -3.972 -42.424 1.00 58.22 223 LEU A CA 1
ATOM 1725 C C . LEU A 1 223 ? -17.863 -4.851 -43.344 1.00 58.22 223 LEU A C 1
ATOM 1727 O O . LEU A 1 223 ? -18.759 -4.336 -44.007 1.00 58.22 223 LEU A O 1
ATOM 1731 N N . MET A 1 224 ? -17.662 -6.169 -43.297 1.00 61.09 224 MET A N 1
ATOM 1732 C CA . MET A 1 224 ? -18.499 -7.141 -44.008 1.00 61.09 224 MET A CA 1
ATOM 1733 C C . MET A 1 224 ? -19.957 -7.103 -43.519 1.00 61.09 224 MET A C 1
ATOM 1735 O O . MET A 1 224 ? -20.885 -7.118 -44.323 1.00 61.09 224 MET A O 1
ATOM 1739 N N . HIS A 1 225 ? -20.179 -6.961 -42.208 1.00 54.75 225 HIS A N 1
ATOM 1740 C CA . HIS A 1 225 ? -21.528 -6.871 -41.631 1.00 54.75 225 HIS A CA 1
ATOM 1741 C C . HIS A 1 225 ? -22.234 -5.541 -41.930 1.00 54.75 225 HIS A C 1
ATOM 1743 O O . HIS A 1 225 ? -23.454 -5.505 -42.065 1.00 54.75 225 HIS A O 1
ATOM 1749 N N . ALA A 1 226 ? -21.478 -4.444 -42.034 1.00 52.94 226 ALA A N 1
ATOM 1750 C CA . ALA A 1 226 ? -21.994 -3.131 -42.417 1.00 52.94 226 ALA A CA 1
ATOM 1751 C C . ALA A 1 226 ? -22.328 -3.060 -43.916 1.00 52.94 226 ALA A C 1
ATOM 1753 O O . ALA A 1 226 ? -23.339 -2.466 -44.276 1.00 52.94 226 ALA A O 1
ATOM 1754 N N . ALA A 1 227 ? -21.536 -3.713 -44.772 1.00 51.47 227 ALA A N 1
ATOM 1755 C CA . ALA A 1 227 ? -21.846 -3.869 -46.193 1.00 51.47 227 ALA A CA 1
ATOM 1756 C C . ALA A 1 227 ? -23.118 -4.712 -46.427 1.00 51.47 227 ALA A C 1
ATOM 1758 O O . ALA A 1 227 ? -23.885 -4.411 -47.335 1.00 51.47 227 ALA A O 1
ATOM 1759 N N . ASN A 1 228 ? -23.398 -5.689 -45.554 1.00 50.84 228 ASN A N 1
ATOM 1760 C CA . ASN A 1 228 ? -24.607 -6.525 -45.607 1.00 50.84 228 ASN A CA 1
ATOM 1761 C C . ASN A 1 228 ? -25.865 -5.904 -44.969 1.00 50.84 228 ASN A C 1
ATOM 1763 O O . ASN A 1 228 ? -26.931 -6.517 -45.004 1.00 50.84 228 ASN A O 1
ATOM 1767 N N . ARG A 1 229 ? -25.789 -4.703 -44.381 1.00 44.25 229 ARG A N 1
ATOM 1768 C CA . ARG A 1 229 ? -26.955 -3.993 -43.822 1.00 44.25 229 ARG A CA 1
ATOM 1769 C C . ARG A 1 229 ? -27.173 -2.654 -44.521 1.00 44.25 229 ARG A C 1
ATOM 1771 O O . ARG A 1 229 ? -27.099 -1.592 -43.907 1.00 44.25 229 ARG A O 1
ATOM 1778 N N . GLY A 1 230 ? -27.456 -2.725 -45.817 1.00 37.22 230 GLY A N 1
ATOM 1779 C CA . GLY A 1 230 ? -28.004 -1.620 -46.596 1.00 37.22 230 GLY A CA 1
ATOM 1780 C C . GLY A 1 230 ? -29.534 -1.671 -46.643 1.00 37.22 230 GLY A C 1
ATOM 1781 O O . GLY A 1 230 ? -30.097 -2.694 -47.002 1.00 37.22 230 GLY A O 1
ATOM 1782 N N . ALA A 1 231 ? -30.157 -0.529 -46.332 1.00 38.41 231 ALA A N 1
ATOM 1783 C CA . ALA A 1 231 ? -31.575 -0.171 -46.473 1.00 38.41 231 ALA A CA 1
ATOM 1784 C C . ALA A 1 231 ? -32.579 -0.781 -45.472 1.00 38.41 231 ALA A C 1
ATOM 1786 O O . ALA A 1 231 ? -33.064 -1.882 -45.666 1.00 38.41 231 ALA A O 1
ATOM 1787 N N . VAL A 1 232 ? -32.987 0.013 -44.470 1.00 31.91 232 VAL A N 1
ATOM 1788 C CA . VAL A 1 232 ? -34.359 0.562 -44.385 1.00 31.91 232 VAL A CA 1
ATOM 1789 C C . VAL A 1 232 ? -34.301 1.901 -43.634 1.00 31.91 232 VAL A C 1
ATOM 1791 O O . VAL A 1 232 ? -33.815 1.995 -42.508 1.00 31.91 232 VAL A O 1
ATOM 1794 N N . VAL A 1 233 ? -34.793 2.944 -44.302 1.00 42.53 233 VAL A N 1
ATOM 1795 C CA . VAL A 1 233 ? -35.028 4.307 -43.808 1.00 42.53 233 VAL A CA 1
ATOM 1796 C C . VAL A 1 233 ? -36.491 4.418 -43.397 1.00 42.53 233 VAL A C 1
ATOM 1798 O O . VAL A 1 233 ? -37.326 4.176 -44.256 1.00 42.53 233 VAL A O 1
ATOM 1801 N N . VAL A 1 234 ? -36.796 4.886 -42.177 1.00 32.97 234 VAL A N 1
ATOM 1802 C CA . VAL A 1 234 ? -37.993 5.703 -41.863 1.00 32.97 234 VAL A CA 1
ATOM 1803 C C . VAL A 1 234 ? -37.689 6.597 -40.640 1.00 32.97 234 VAL A C 1
ATOM 1805 O O . VAL A 1 234 ? -37.444 6.097 -39.546 1.00 32.97 234 VAL A O 1
ATOM 1808 N N . GLY A 1 235 ? -37.670 7.926 -40.827 1.00 30.72 235 GLY A N 1
ATOM 1809 C CA . GLY A 1 235 ? -37.766 8.938 -39.747 1.00 30.72 235 GLY A CA 1
ATOM 1810 C C . GLY A 1 235 ? -39.239 9.294 -39.437 1.00 30.72 235 GLY A C 1
ATOM 1811 O O . GLY A 1 235 ? -40.095 8.703 -40.087 1.00 30.72 235 GLY A O 1
ATOM 1812 N N . PRO A 1 236 ? -39.596 10.276 -38.562 1.00 40.22 236 PRO A N 1
ATOM 1813 C CA . PRO A 1 236 ? -38.854 11.526 -38.343 1.00 40.22 236 PRO A CA 1
ATOM 1814 C C . PRO A 1 236 ? -38.861 12.161 -36.916 1.00 40.22 236 PRO A C 1
ATOM 1816 O O . PRO A 1 236 ? -39.719 11.919 -36.078 1.00 40.22 236 PRO A O 1
ATOM 1819 N N . ARG A 1 237 ? -37.929 13.121 -36.758 1.00 28.53 237 ARG A N 1
ATOM 1820 C CA . ARG A 1 237 ? -37.995 14.416 -36.026 1.00 28.53 237 ARG A CA 1
ATOM 1821 C C . ARG A 1 237 ? -38.193 14.463 -34.499 1.00 28.53 237 ARG A C 1
ATOM 1823 O O . ARG A 1 237 ? -39.319 14.492 -34.033 1.00 28.53 237 ARG A O 1
ATOM 1830 N N . TRP A 1 238 ? -37.110 14.835 -33.798 1.00 27.05 238 TRP A N 1
ATOM 1831 C CA . TRP A 1 238 ? -37.095 15.970 -32.851 1.00 27.05 238 TRP A CA 1
ATOM 1832 C C . TRP A 1 238 ? -35.813 16.803 -33.024 1.00 27.05 238 TRP A C 1
ATOM 1834 O O . TRP A 1 238 ? -34.800 16.325 -33.529 1.00 27.05 238 TRP A O 1
ATOM 1844 N N . ARG A 1 239 ? -35.932 18.099 -32.723 1.00 26.94 239 ARG A N 1
ATOM 1845 C CA . ARG A 1 239 ? -35.144 19.217 -33.261 1.00 26.94 239 ARG A CA 1
ATOM 1846 C C . ARG A 1 239 ? -33.731 19.351 -32.676 1.00 26.94 239 ARG A C 1
ATOM 1848 O O . ARG A 1 239 ? -33.512 19.305 -31.474 1.00 26.94 239 ARG A O 1
ATOM 1855 N N . THR A 1 240 ? -32.824 19.643 -33.598 1.00 30.69 240 THR A N 1
ATOM 1856 C CA . THR A 1 240 ? -31.468 20.196 -33.498 1.00 30.69 240 THR A CA 1
ATOM 1857 C C . THR A 1 240 ? -31.275 21.324 -32.476 1.00 30.69 240 THR A C 1
ATOM 1859 O O . THR A 1 240 ? -31.929 22.363 -32.573 1.00 30.69 240 THR A O 1
ATOM 1862 N N . VAL A 1 241 ? -30.247 21.187 -31.631 1.00 28.69 241 VAL A N 1
ATOM 1863 C CA . VAL A 1 241 ? -29.459 22.315 -31.110 1.00 28.69 241 VAL A CA 1
ATOM 1864 C C . VAL A 1 241 ? -28.121 22.330 -31.851 1.00 28.69 241 VAL A C 1
ATOM 1866 O O . VAL A 1 241 ? -27.472 21.302 -32.025 1.00 28.69 241 VAL A O 1
ATOM 1869 N N . ARG A 1 242 ? -27.781 23.517 -32.358 1.00 24.33 242 ARG A N 1
ATOM 1870 C CA . ARG A 1 242 ? -26.683 23.842 -33.275 1.00 24.33 242 ARG A CA 1
ATOM 1871 C C . ARG A 1 242 ? -25.317 23.324 -32.808 1.00 24.33 242 ARG A C 1
ATOM 1873 O O . ARG A 1 242 ? -24.801 23.748 -31.780 1.00 24.33 242 ARG A O 1
ATOM 1880 N N . THR A 1 243 ? -24.680 22.523 -33.655 1.00 27.03 243 THR A N 1
ATOM 1881 C CA . THR A 1 243 ? -23.225 22.370 -33.712 1.00 27.03 243 THR A CA 1
ATOM 1882 C C . THR A 1 243 ? -22.601 23.660 -34.239 1.00 27.03 243 THR A C 1
ATOM 1884 O O . THR A 1 243 ? -22.895 24.095 -35.354 1.00 27.03 243 THR A O 1
ATOM 1887 N N . VAL A 1 244 ? -21.726 24.274 -33.444 1.00 27.22 244 VAL A N 1
ATOM 1888 C CA . VAL A 1 244 ? -20.796 25.298 -33.926 1.00 27.22 244 VAL A CA 1
ATOM 1889 C C . VAL A 1 244 ? -19.795 24.604 -34.850 1.00 27.22 244 VAL A C 1
ATOM 1891 O O . VAL A 1 244 ? -19.018 23.755 -34.421 1.00 27.22 244 VAL A O 1
ATOM 1894 N N . ASN A 1 245 ? -19.860 24.947 -36.135 1.00 26.03 245 ASN A N 1
ATOM 1895 C CA . ASN A 1 245 ? -18.883 24.570 -37.149 1.00 26.03 245 ASN A CA 1
ATOM 1896 C C . ASN A 1 245 ? -17.511 25.155 -36.788 1.00 26.03 245 ASN A C 1
ATOM 1898 O O . ASN A 1 245 ? -17.263 26.336 -37.022 1.00 26.03 245 ASN A O 1
ATOM 1902 N N . LEU A 1 246 ? -16.597 24.323 -36.297 1.00 27.38 246 LEU A N 1
ATOM 1903 C CA . LEU A 1 246 ? -15.167 24.585 -36.436 1.00 27.38 246 LEU A CA 1
ATOM 1904 C C . LEU A 1 246 ? -14.710 23.907 -37.727 1.00 27.38 246 LEU A C 1
ATOM 1906 O O . LEU A 1 246 ? -14.453 22.707 -37.772 1.00 27.38 246 LEU A O 1
ATOM 1910 N N . ARG A 1 247 ? -14.680 24.702 -38.802 1.00 23.97 247 ARG A N 1
ATOM 1911 C CA . ARG A 1 247 ? -14.037 24.357 -40.072 1.00 23.97 247 ARG A CA 1
ATOM 1912 C C . ARG A 1 247 ? -12.577 24.004 -39.795 1.00 23.97 247 ARG A C 1
ATOM 1914 O O . ARG A 1 247 ? -11.786 24.875 -39.443 1.00 23.97 247 ARG A O 1
ATOM 1921 N N . CYS A 1 248 ? -12.213 22.747 -40.005 1.00 25.05 248 CYS A N 1
ATOM 1922 C CA . CYS A 1 248 ? -10.822 22.335 -40.108 1.00 25.05 248 CYS A CA 1
ATOM 1923 C C . CYS A 1 248 ? -10.264 22.899 -41.423 1.00 25.05 248 CYS A C 1
ATOM 1925 O O . CYS A 1 248 ? -10.561 22.387 -42.500 1.00 25.05 248 CYS A O 1
ATOM 1927 N N . HIS A 1 249 ? -9.497 23.986 -41.356 1.00 26.70 249 HIS A N 1
ATOM 1928 C CA . HIS A 1 249 ? -8.579 24.334 -42.435 1.00 26.70 249 HIS A CA 1
ATOM 1929 C C . HIS A 1 249 ? -7.451 23.305 -42.451 1.00 26.70 249 HIS A C 1
ATOM 1931 O O . HIS A 1 249 ? -6.804 23.085 -41.431 1.00 26.70 249 HIS A O 1
ATOM 1937 N N . HIS A 1 250 ? -7.234 22.676 -43.603 1.00 29.58 250 HIS A N 1
ATOM 1938 C CA . HIS A 1 250 ? -6.023 21.921 -43.899 1.00 29.58 250 HIS A CA 1
ATOM 1939 C C . HIS A 1 250 ? -4.844 22.888 -44.081 1.00 29.58 250 HIS A C 1
ATOM 1941 O O . HIS A 1 250 ? -4.925 23.755 -44.952 1.00 29.58 250 HIS A O 1
ATOM 1947 N N . PRO A 1 251 ? -3.719 22.704 -43.367 1.00 27.94 251 PRO A N 1
ATOM 1948 C CA . PRO A 1 251 ? -2.419 23.151 -43.832 1.00 27.94 251 PRO A CA 1
ATOM 1949 C C . PRO A 1 251 ? -1.577 21.950 -44.299 1.00 27.94 251 PRO A C 1
ATOM 1951 O O . PRO A 1 251 ? -1.607 20.866 -43.716 1.00 27.94 251 PRO A O 1
ATOM 1954 N N . SER A 1 252 ? -0.826 22.180 -45.374 1.00 28.12 252 SER A N 1
ATOM 1955 C CA . SER A 1 252 ? 0.160 21.296 -46.011 1.00 28.12 252 SER A CA 1
ATOM 1956 C C . SER A 1 252 ? 1.212 20.683 -45.058 1.00 28.12 252 SER A C 1
ATOM 1958 O O . SER A 1 252 ? 1.418 21.174 -43.945 1.00 28.12 252 SER A O 1
ATOM 1960 N N . PRO A 1 253 ? 1.922 19.613 -45.481 1.00 36.72 253 PRO A N 1
ATOM 1961 C CA . PRO A 1 253 ? 2.643 18.719 -44.586 1.00 36.72 253 PRO A CA 1
ATOM 1962 C C . PRO A 1 253 ? 4.049 19.243 -44.271 1.00 36.72 253 PRO A C 1
ATOM 1964 O O . PRO A 1 253 ? 5.025 18.903 -44.936 1.00 36.72 253 PRO A O 1
ATOM 1967 N N . HIS A 1 254 ? 4.181 20.006 -43.191 1.00 30.48 254 HIS A N 1
ATOM 1968 C CA . HIS A 1 254 ? 5.442 20.074 -42.458 1.00 30.48 254 HIS A CA 1
ATOM 1969 C C . HIS A 1 254 ? 5.356 19.157 -41.240 1.00 30.48 254 HIS A C 1
ATOM 1971 O O . HIS A 1 254 ? 4.449 19.283 -40.424 1.00 30.48 254 HIS A O 1
ATOM 1977 N N . ARG A 1 255 ? 6.306 18.212 -41.156 1.00 36.16 255 ARG A N 1
ATOM 1978 C CA . ARG A 1 255 ? 6.550 17.293 -40.031 1.00 36.16 255 ARG A CA 1
ATOM 1979 C C . ARG A 1 255 ? 6.316 17.982 -38.682 1.00 36.16 255 ARG A C 1
ATOM 1981 O O . ARG A 1 255 ? 7.211 18.636 -38.156 1.00 36.16 255 ARG A O 1
ATOM 1988 N N . GLN A 1 256 ? 5.143 17.773 -38.106 1.00 26.55 256 GLN A N 1
ATOM 1989 C CA . GLN A 1 256 ? 4.955 17.830 -36.668 1.00 26.55 256 GLN A CA 1
ATOM 1990 C C . GLN A 1 256 ? 4.887 16.386 -36.197 1.00 26.55 256 GLN A C 1
ATOM 1992 O O . GLN A 1 256 ? 4.005 15.627 -36.600 1.00 26.55 256 GLN A O 1
ATOM 1997 N N . ASP A 1 257 ? 5.878 15.996 -35.400 1.00 27.12 257 ASP A N 1
ATOM 1998 C CA . ASP A 1 257 ? 5.878 14.724 -34.699 1.00 27.12 257 ASP A CA 1
ATOM 1999 C C . ASP A 1 257 ? 4.575 14.619 -33.901 1.00 27.12 257 ASP A C 1
ATOM 2001 O O . ASP A 1 257 ? 4.357 15.352 -32.934 1.00 27.12 257 ASP A O 1
ATOM 2005 N N . VAL A 1 258 ? 3.688 13.711 -34.309 1.00 28.20 258 VAL A N 1
ATOM 2006 C CA . VAL A 1 258 ? 2.532 13.330 -33.500 1.00 28.20 258 VAL A CA 1
ATOM 2007 C C . VAL A 1 258 ? 3.095 12.673 -32.245 1.00 28.20 258 VAL A C 1
ATOM 2009 O O . VAL A 1 258 ? 3.472 11.500 -32.248 1.00 28.20 258 VAL A O 1
ATOM 2012 N N . ALA A 1 259 ? 3.206 13.445 -31.165 1.00 32.28 259 ALA A N 1
ATOM 2013 C CA . ALA A 1 259 ? 3.571 12.926 -29.862 1.00 32.28 259 ALA A CA 1
ATOM 2014 C C . ALA A 1 259 ? 2.458 11.976 -29.399 1.00 32.28 259 ALA A C 1
ATOM 2016 O O . ALA A 1 259 ? 1.443 12.393 -28.845 1.00 32.28 259 ALA A O 1
ATOM 2017 N N . LEU A 1 260 ? 2.639 10.679 -29.655 1.00 36.34 260 LEU A N 1
ATOM 2018 C CA . LEU A 1 260 ? 1.822 9.618 -29.077 1.00 36.34 260 LEU A CA 1
ATOM 2019 C C . LEU A 1 260 ? 1.842 9.797 -27.554 1.00 36.34 260 LEU A C 1
ATOM 2021 O O . LEU A 1 260 ? 2.874 9.595 -26.908 1.00 36.34 260 LEU A O 1
ATOM 2025 N N . SER A 1 261 ? 0.714 10.215 -26.978 1.00 40.66 261 SER A N 1
ATOM 2026 C CA . SER A 1 261 ? 0.603 10.401 -25.536 1.00 40.66 261 SER A CA 1
ATOM 2027 C C . SER A 1 261 ? 0.757 9.042 -24.853 1.00 40.66 261 SER A C 1
ATOM 2029 O O . SER A 1 261 ? -0.111 8.174 -24.892 1.00 40.66 261 SER A O 1
ATOM 2031 N N . THR A 1 262 ? 1.911 8.813 -24.231 1.00 53.97 262 THR A N 1
ATOM 2032 C CA . THR A 1 262 ? 2.077 7.676 -23.323 1.00 53.97 262 THR A CA 1
ATOM 2033 C C . THR A 1 262 ? 1.151 7.876 -22.122 1.00 53.97 262 THR A C 1
ATOM 2035 O O . THR A 1 262 ? 0.914 9.008 -21.700 1.00 53.97 262 THR A O 1
ATOM 2038 N N . GLY A 1 263 ? 0.632 6.795 -21.526 1.00 55.16 263 GLY A N 1
ATOM 2039 C CA . GLY A 1 263 ? -0.228 6.891 -20.334 1.00 55.16 263 GLY A CA 1
ATOM 2040 C C . GLY A 1 263 ? 0.398 7.717 -19.198 1.00 55.16 263 GLY A C 1
ATOM 2041 O O . GLY A 1 263 ? -0.310 8.402 -18.468 1.00 55.16 263 GLY A O 1
ATOM 2042 N N . CYS A 1 264 ? 1.733 7.740 -19.112 1.00 51.53 264 CYS A N 1
ATOM 2043 C CA . CYS A 1 264 ? 2.517 8.607 -18.231 1.00 51.53 264 CYS A CA 1
ATOM 2044 C C . CYS A 1 264 ? 2.274 10.105 -18.501 1.00 51.53 264 CYS A C 1
ATOM 2046 O O . CYS A 1 264 ? 2.026 10.863 -17.567 1.00 51.53 264 CYS A O 1
ATOM 2048 N N . TYR A 1 265 ? 2.312 10.516 -19.774 1.00 56.06 265 TYR A N 1
ATOM 2049 C CA . TYR A 1 265 ? 2.074 11.893 -20.215 1.00 56.06 265 TYR A CA 1
ATOM 2050 C C . TYR A 1 265 ? 0.610 12.300 -20.009 1.00 56.06 265 TYR A C 1
ATOM 2052 O O . TYR A 1 265 ? 0.331 13.386 -19.500 1.00 56.06 265 TYR A O 1
ATOM 2060 N N . ALA A 1 266 ? -0.337 11.406 -20.313 1.00 61.78 266 ALA A N 1
ATOM 2061 C CA . ALA A 1 266 ? -1.756 11.647 -20.047 1.00 61.78 266 ALA A CA 1
ATOM 2062 C C . ALA A 1 266 ? -2.034 11.812 -18.539 1.00 61.78 266 ALA A C 1
ATOM 2064 O O . ALA A 1 266 ? -2.731 12.742 -18.136 1.00 61.78 266 ALA A O 1
ATOM 2065 N N . ASN A 1 267 ? -1.440 10.967 -17.693 1.00 66.69 267 ASN A N 1
ATOM 2066 C CA . ASN A 1 267 ? -1.583 11.047 -16.235 1.00 66.69 267 ASN A CA 1
ATOM 2067 C C . ASN A 1 267 ? -0.864 12.252 -15.613 1.00 66.69 267 ASN A C 1
ATOM 2069 O O . ASN A 1 267 ? -1.151 12.598 -14.474 1.00 66.69 267 ASN A O 1
ATOM 2073 N N . GLN A 1 268 ? 0.058 12.897 -16.331 1.00 64.50 268 GLN A N 1
ATOM 2074 C CA . GLN A 1 268 ? 0.681 14.137 -15.876 1.00 64.50 268 GLN A CA 1
ATOM 2075 C C . GLN A 1 268 ? -0.263 15.339 -16.008 1.00 64.50 268 GLN A C 1
ATOM 2077 O O . GLN A 1 268 ? -0.206 16.225 -15.160 1.00 64.50 268 GLN A O 1
ATOM 2082 N N . HIS A 1 269 ? -1.152 15.343 -17.007 1.00 69.88 269 HIS A N 1
ATOM 2083 C CA . HIS A 1 269 ? -2.032 16.479 -17.318 1.00 69.88 269 HIS A CA 1
ATOM 2084 C C . HIS A 1 269 ? -3.486 16.281 -16.865 1.00 69.88 269 HIS A C 1
ATOM 2086 O O . HIS A 1 269 ? -4.219 17.254 -16.713 1.00 69.88 269 HIS A O 1
ATOM 2092 N N . ARG A 1 270 ? -3.930 15.039 -16.634 1.00 78.44 270 ARG A N 1
ATOM 2093 C CA . ARG A 1 270 ? -5.281 14.767 -16.119 1.00 78.44 270 ARG A CA 1
ATOM 2094 C C . ARG A 1 270 ? -5.389 15.179 -14.648 1.00 78.44 270 ARG A C 1
ATOM 2096 O O . ARG A 1 270 ? -4.554 14.734 -13.866 1.00 78.44 270 ARG A O 1
ATOM 2103 N N . PRO A 1 271 ? -6.406 15.955 -14.241 1.00 83.81 271 PRO A N 1
ATOM 2104 C CA . PRO A 1 271 ? -6.573 16.332 -12.842 1.00 83.81 271 PRO A CA 1
ATOM 2105 C C . PRO A 1 271 ? -6.898 15.093 -12.003 1.00 83.81 271 PRO A C 1
ATOM 2107 O O . PRO A 1 271 ? -7.921 14.436 -12.215 1.00 83.81 271 PRO A O 1
ATOM 2110 N N . TRP A 1 272 ? -6.037 14.759 -11.041 1.00 84.25 272 TRP A N 1
ATOM 2111 C CA . TRP A 1 272 ? -6.261 13.634 -10.129 1.00 84.25 272 TRP A CA 1
ATOM 2112 C C . TRP A 1 272 ? -7.552 13.785 -9.309 1.00 84.25 272 TRP A C 1
ATOM 2114 O O . TRP A 1 272 ? -8.164 12.778 -8.953 1.00 84.25 272 TRP A O 1
ATOM 2124 N N . GLN A 1 273 ? -8.010 15.021 -9.084 1.00 88.38 273 GLN A N 1
ATOM 2125 C CA . GLN A 1 273 ? -9.252 15.363 -8.381 1.00 88.38 273 GLN A CA 1
ATOM 2126 C C . GLN A 1 273 ? -10.495 14.752 -9.047 1.00 88.38 273 GLN A C 1
ATOM 2128 O O . GLN A 1 273 ? -11.503 14.491 -8.390 1.00 88.38 273 GLN A O 1
ATOM 2133 N N . LEU A 1 274 ? -10.430 14.466 -10.354 1.00 88.62 274 LEU A N 1
ATOM 2134 C CA . LEU A 1 274 ? -11.490 13.734 -11.042 1.00 88.62 274 LEU A CA 1
ATOM 2135 C C . LEU A 1 274 ? -11.661 12.326 -10.451 1.00 88.62 274 LEU A C 1
ATOM 2137 O O . LEU A 1 274 ? -12.784 11.889 -10.215 1.00 88.62 274 LEU A O 1
ATOM 2141 N N . PHE A 1 275 ? -10.558 11.625 -10.185 1.00 86.75 275 PHE A N 1
ATOM 2142 C CA . PHE A 1 275 ? -10.585 10.273 -9.625 1.00 86.75 275 PHE A CA 1
ATOM 2143 C C . PHE A 1 275 ? -11.043 10.283 -8.165 1.00 86.75 275 PHE A C 1
ATOM 2145 O O . PHE A 1 275 ? -11.820 9.422 -7.770 1.00 86.75 275 PHE A O 1
ATOM 2152 N N . GLU A 1 276 ? -10.633 11.283 -7.388 1.00 86.81 276 GLU A N 1
ATOM 2153 C CA . GLU A 1 276 ? -11.163 11.526 -6.041 1.00 86.81 276 GLU A CA 1
ATOM 2154 C C . GLU A 1 276 ? -12.687 11.732 -6.066 1.00 86.81 276 GLU A C 1
ATOM 2156 O O . GLU A 1 276 ? -13.427 11.082 -5.328 1.00 86.81 276 GLU A O 1
ATOM 2161 N N . THR A 1 277 ? -13.187 12.559 -6.988 1.00 88.06 277 THR A N 1
ATOM 2162 C CA . THR A 1 277 ? -14.630 12.801 -7.142 1.00 88.06 277 THR A CA 1
ATOM 2163 C C . THR A 1 277 ? -15.381 11.518 -7.509 1.00 88.06 277 THR A C 1
ATOM 2165 O O . THR A 1 277 ? -16.438 11.227 -6.944 1.00 88.06 277 THR A O 1
ATOM 2168 N N . VAL A 1 278 ? -14.840 10.725 -8.441 1.00 90.06 278 VAL A N 1
ATOM 2169 C CA . VAL A 1 278 ? -15.408 9.421 -8.824 1.00 90.06 278 VAL A CA 1
ATOM 2170 C C . VAL A 1 278 ? -15.418 8.463 -7.637 1.00 90.06 278 VAL A C 1
ATOM 2172 O O . VAL A 1 278 ? -16.427 7.799 -7.408 1.00 90.06 278 VAL A O 1
ATOM 2175 N N . PHE A 1 279 ? -14.333 8.419 -6.864 1.00 89.31 279 PHE A N 1
ATOM 2176 C CA . PHE A 1 279 ? -14.235 7.601 -5.662 1.00 89.31 279 PHE A CA 1
ATOM 2177 C C . PHE A 1 279 ? -15.340 7.947 -4.659 1.00 89.31 279 PHE A C 1
ATOM 2179 O O . PHE A 1 279 ? -16.080 7.054 -4.250 1.00 89.31 279 PHE A O 1
ATOM 2186 N N . HIS A 1 280 ? -15.510 9.227 -4.319 1.00 87.81 280 HIS A N 1
ATOM 2187 C CA . HIS A 1 280 ? -16.528 9.652 -3.355 1.00 87.81 280 HIS A CA 1
ATOM 2188 C C . HIS A 1 280 ? -17.955 9.389 -3.848 1.00 87.81 280 HIS A C 1
ATOM 2190 O O . HIS A 1 280 ? -18.770 8.859 -3.096 1.00 87.81 280 HIS A O 1
ATOM 2196 N N . ARG A 1 281 ? -18.260 9.671 -5.123 1.00 89.94 281 ARG A N 1
ATOM 2197 C CA . ARG A 1 281 ? -19.584 9.363 -5.699 1.00 89.94 281 ARG A CA 1
ATOM 2198 C C . ARG A 1 281 ? -19.881 7.866 -5.699 1.00 89.94 281 ARG A C 1
ATOM 2200 O O . ARG A 1 281 ? -21.007 7.459 -5.424 1.00 89.94 281 ARG A O 1
ATOM 2207 N N . PHE A 1 282 ? -18.883 7.045 -6.014 1.00 88.94 282 PHE A N 1
ATOM 2208 C CA . PHE A 1 282 ? -19.044 5.598 -6.000 1.00 88.94 282 PHE A CA 1
ATOM 2209 C C . PHE A 1 282 ? -19.197 5.061 -4.572 1.00 88.94 282 PHE A C 1
ATOM 2211 O O . PHE A 1 282 ? -20.061 4.223 -4.331 1.00 88.94 282 PHE A O 1
ATOM 2218 N N . TYR A 1 283 ? -18.437 5.598 -3.616 1.00 87.56 283 TYR A N 1
ATOM 2219 C CA . TYR A 1 283 ? -18.579 5.270 -2.199 1.00 87.56 283 TYR A CA 1
ATOM 2220 C C . TYR A 1 283 ? -19.992 5.552 -1.684 1.00 87.56 283 TYR A C 1
ATOM 2222 O O . TYR A 1 283 ? -20.572 4.687 -1.036 1.00 87.56 283 TYR A O 1
ATOM 2230 N N . GLU A 1 284 ? -20.574 6.707 -2.011 1.00 87.31 284 GLU A N 1
ATOM 2231 C CA . GLU A 1 284 ? -21.942 7.053 -1.603 1.00 87.31 284 GLU A CA 1
ATOM 2232 C C . GLU A 1 284 ? -22.975 6.023 -2.082 1.00 87.31 284 GLU A C 1
ATOM 2234 O O . GLU A 1 284 ? -23.838 5.597 -1.312 1.00 87.31 284 GLU A O 1
ATOM 2239 N N . ARG A 1 285 ? -22.833 5.535 -3.320 1.00 86.38 285 ARG A N 1
ATOM 2240 C CA . ARG A 1 285 ? -23.674 4.454 -3.847 1.00 86.38 285 ARG A CA 1
ATOM 2241 C C . ARG A 1 285 ? -23.458 3.140 -3.095 1.00 86.38 285 ARG A C 1
ATOM 2243 O O . ARG A 1 285 ? -24.428 2.513 -2.675 1.00 86.38 285 ARG A O 1
ATOM 2250 N N . CYS A 1 286 ? -22.203 2.739 -2.892 1.00 83.88 286 CYS A N 1
ATOM 2251 C CA . CYS A 1 286 ? -21.871 1.523 -2.147 1.00 83.88 286 CYS A CA 1
ATOM 2252 C C . CYS A 1 286 ? -22.398 1.576 -0.708 1.00 83.88 286 CYS A C 1
ATOM 2254 O O . CYS A 1 286 ? -22.894 0.573 -0.204 1.00 83.88 286 CYS A O 1
ATOM 2256 N N . ARG A 1 287 ? -22.322 2.742 -0.058 1.00 82.50 287 ARG A N 1
ATOM 2257 C CA . ARG A 1 287 ? -22.816 2.973 1.302 1.00 82.50 287 ARG A CA 1
ATOM 2258 C C . ARG A 1 287 ? -24.331 2.808 1.387 1.00 82.50 287 ARG A C 1
ATOM 2260 O O . ARG A 1 287 ? -24.812 2.169 2.319 1.00 82.50 287 ARG A O 1
ATOM 2267 N N . ALA A 1 288 ? -25.072 3.368 0.431 1.00 82.69 288 ALA A N 1
ATOM 2268 C CA . ALA A 1 288 ? -26.526 3.232 0.383 1.00 82.69 288 ALA A CA 1
ATOM 2269 C C . ALA A 1 288 ? -26.950 1.758 0.258 1.00 82.69 288 ALA A C 1
ATOM 2271 O O . ALA A 1 288 ? -27.818 1.301 0.995 1.00 82.69 288 ALA A O 1
ATOM 2272 N N . GLU A 1 289 ? -26.278 0.988 -0.601 1.00 80.88 289 GLU A N 1
ATOM 2273 C CA . GLU A 1 289 ? -26.545 -0.448 -0.761 1.00 80.88 289 GLU A CA 1
ATOM 2274 C C . GLU A 1 289 ? -26.094 -1.270 0.466 1.00 80.88 289 GLU A C 1
ATOM 2276 O O . GLU A 1 289 ? -26.789 -2.195 0.893 1.00 80.88 289 GLU A O 1
ATOM 2281 N N . ALA A 1 290 ? -24.963 -0.914 1.086 1.00 75.81 290 ALA A N 1
ATOM 2282 C CA . ALA A 1 290 ? -24.458 -1.556 2.301 1.00 75.81 290 ALA A CA 1
ATOM 2283 C C . ALA A 1 290 ? -25.431 -1.443 3.479 1.00 75.81 290 ALA A C 1
ATOM 2285 O O . ALA A 1 290 ? -25.592 -2.400 4.237 1.00 75.81 290 ALA A O 1
ATOM 2286 N N . ALA A 1 291 ? -26.110 -0.301 3.609 1.00 71.00 291 ALA A N 1
ATOM 2287 C CA . ALA A 1 291 ? -27.110 -0.084 4.648 1.00 71.00 291 ALA A CA 1
ATOM 2288 C C . ALA A 1 291 ? -28.303 -1.053 4.534 1.00 71.00 291 ALA A C 1
ATOM 2290 O O . ALA A 1 291 ? -28.883 -1.417 5.555 1.00 71.00 291 ALA A O 1
ATOM 2291 N N . CYS A 1 292 ? -28.639 -1.507 3.321 1.00 64.31 292 CYS A N 1
ATOM 2292 C CA . CYS A 1 292 ? -29.736 -2.446 3.068 1.00 64.31 292 CYS A CA 1
ATOM 2293 C C . CYS A 1 292 ? -29.342 -3.920 3.272 1.00 64.31 292 CYS A C 1
ATOM 2295 O O . CYS A 1 292 ? -30.190 -4.734 3.626 1.00 64.31 292 CYS A O 1
ATOM 2297 N N . HIS A 1 293 ? -28.069 -4.273 3.058 1.00 60.19 293 HIS A N 1
ATOM 2298 C CA . HIS A 1 293 ? -27.593 -5.666 3.065 1.00 60.19 293 HIS A CA 1
ATOM 2299 C C . HIS A 1 293 ? -26.711 -6.041 4.274 1.00 60.19 293 HIS A C 1
ATOM 2301 O O . HIS A 1 293 ? -26.359 -7.210 4.448 1.00 60.19 293 HIS A O 1
ATOM 2307 N N . GLY A 1 294 ? -26.325 -5.079 5.116 1.00 56.66 294 GLY A N 1
ATOM 2308 C CA . GLY A 1 294 ? -25.344 -5.280 6.183 1.00 56.66 294 GLY A CA 1
ATOM 2309 C C . GLY A 1 294 ? -25.862 -6.070 7.392 1.00 56.66 294 GLY A C 1
ATOM 2310 O O . GLY A 1 294 ? -26.686 -5.584 8.166 1.00 56.66 294 GLY A O 1
ATOM 2311 N N . ARG A 1 295 ? -25.291 -7.256 7.646 1.00 58.66 295 ARG A N 1
ATOM 2312 C CA . ARG A 1 295 ? -25.351 -7.897 8.972 1.00 58.66 295 ARG A CA 1
ATOM 2313 C C . ARG A 1 295 ? -24.396 -7.163 9.917 1.00 58.66 295 ARG A C 1
ATOM 2315 O O . ARG A 1 295 ? -23.181 -7.310 9.802 1.00 58.66 295 ARG A O 1
ATOM 2322 N N . ARG A 1 296 ? -24.931 -6.380 10.859 1.00 63.62 296 ARG A N 1
ATOM 2323 C CA . ARG A 1 296 ? -24.115 -5.702 11.879 1.00 63.62 296 ARG A CA 1
ATOM 2324 C C . ARG A 1 296 ? -23.478 -6.732 12.810 1.00 63.62 296 ARG A C 1
ATOM 2326 O O . ARG A 1 296 ? -24.178 -7.520 13.441 1.00 63.62 296 ARG A O 1
ATOM 2333 N N . LYS A 1 297 ? -22.147 -6.709 12.913 1.00 66.25 297 LYS A N 1
ATOM 2334 C CA . LYS A 1 297 ? -21.390 -7.603 13.806 1.00 66.25 297 LYS A CA 1
ATOM 2335 C C . LYS A 1 297 ? -21.651 -7.301 15.283 1.00 66.25 297 LYS A C 1
ATOM 2337 O O . LYS A 1 297 ? -21.707 -8.212 16.103 1.00 66.25 297 LYS A O 1
ATOM 2342 N N . PHE A 1 298 ? -21.826 -6.025 15.618 1.00 69.94 298 PHE A N 1
ATOM 2343 C CA . PHE A 1 298 ? -22.138 -5.589 16.973 1.00 69.94 298 PHE A CA 1
ATOM 2344 C C . PHE A 1 298 ? -23.620 -5.259 17.127 1.00 69.94 298 PHE A C 1
ATOM 2346 O O . PHE A 1 298 ? -24.253 -4.727 16.220 1.00 69.94 298 PHE A O 1
ATOM 2353 N N . ARG A 1 299 ? -24.160 -5.534 18.320 1.00 67.06 299 ARG A N 1
ATOM 2354 C CA . ARG A 1 299 ? -25.557 -5.232 18.676 1.00 67.06 299 ARG A CA 1
ATOM 2355 C C . ARG A 1 299 ? -25.794 -3.761 19.045 1.00 67.06 299 ARG A C 1
ATOM 2357 O O . ARG A 1 299 ? -26.942 -3.360 19.207 1.00 67.06 299 ARG A O 1
ATOM 2364 N N . PHE A 1 300 ? -24.739 -2.959 19.216 1.00 76.44 300 PHE A N 1
ATOM 2365 C CA . PHE A 1 300 ? -24.885 -1.540 19.548 1.00 76.44 300 PHE A CA 1
ATOM 2366 C C . PHE A 1 300 ? -25.241 -0.700 18.312 1.00 76.44 300 PHE A C 1
ATOM 2368 O O . PHE A 1 300 ? -24.941 -1.067 17.180 1.00 76.44 300 PHE A O 1
ATOM 2375 N N . ARG A 1 301 ? -25.902 0.444 18.539 1.00 73.62 301 ARG A N 1
ATOM 2376 C CA . ARG A 1 301 ? -26.424 1.314 17.467 1.00 73.62 301 ARG A CA 1
ATOM 2377 C C . ARG A 1 301 ? -25.384 2.260 16.856 1.00 73.62 301 ARG A C 1
ATOM 2379 O O . ARG A 1 301 ? -25.653 2.827 15.804 1.00 73.62 301 ARG A O 1
ATOM 2386 N N . HIS A 1 302 ? -24.236 2.438 17.507 1.00 82.12 302 HIS A N 1
ATOM 2387 C CA . HIS A 1 302 ? -23.155 3.305 17.037 1.00 82.12 302 HIS A CA 1
ATOM 2388 C C . HIS A 1 302 ? -22.535 2.796 15.738 1.00 82.12 302 HIS A C 1
ATOM 2390 O O . HIS A 1 302 ? -22.230 1.610 15.613 1.00 82.12 302 HIS A O 1
ATOM 2396 N N . LYS A 1 303 ? -22.289 3.716 14.804 1.00 86.50 303 LYS A N 1
ATOM 2397 C CA . LYS A 1 303 ? -21.518 3.431 13.597 1.00 86.50 303 LYS A CA 1
ATOM 2398 C C . LYS A 1 303 ? -20.047 3.258 13.962 1.00 86.50 303 LYS A C 1
ATOM 2400 O O . LYS A 1 303 ? -19.492 4.135 14.617 1.00 86.50 303 LYS A O 1
ATOM 2405 N N . LEU A 1 304 ? -19.426 2.153 13.561 1.00 90.56 304 LEU A N 1
ATOM 2406 C CA . LEU A 1 304 ? -18.037 1.851 13.904 1.00 90.56 304 LEU A CA 1
ATOM 2407 C C . LEU A 1 304 ? -17.098 2.224 12.754 1.00 90.56 304 LEU A C 1
ATOM 2409 O O . LEU A 1 304 ? -17.209 1.671 11.662 1.00 90.56 304 LEU A O 1
ATOM 2413 N N . LEU A 1 305 ? -16.147 3.120 13.020 1.00 92.00 305 LEU A N 1
ATOM 2414 C CA . LEU A 1 305 ? -15.127 3.548 12.065 1.00 92.00 305 LEU A CA 1
ATOM 2415 C C . LEU A 1 305 ? -13.725 3.278 12.612 1.00 92.00 305 LEU A C 1
ATOM 2417 O O . LEU A 1 305 ? -13.448 3.537 13.783 1.00 92.00 305 LEU A O 1
ATOM 2421 N N . SER A 1 306 ? -12.808 2.822 11.760 1.00 92.38 306 SER A N 1
ATOM 2422 C CA . SER A 1 306 ? -11.378 2.775 12.090 1.00 92.38 306 SER A CA 1
ATOM 2423 C C . SER A 1 306 ? -10.596 3.847 11.357 1.00 92.38 306 SER A C 1
ATOM 2425 O O . SER A 1 306 ? -10.765 4.010 10.151 1.00 92.38 306 SER A O 1
ATOM 2427 N N . LEU A 1 307 ? -9.706 4.528 12.077 1.00 92.06 307 LEU A N 1
ATOM 2428 C CA . LEU A 1 307 ? -8.743 5.462 11.507 1.00 92.06 307 LEU A CA 1
ATOM 2429 C C . LEU A 1 307 ? -7.349 4.867 11.612 1.00 92.06 307 LEU A C 1
ATOM 2431 O O . LEU A 1 307 ? -6.933 4.424 12.686 1.00 92.06 307 LEU A O 1
ATOM 2435 N N . ASP A 1 308 ? -6.626 4.900 10.503 1.00 90.50 308 ASP A N 1
ATOM 2436 C CA . ASP A 1 308 ? -5.214 4.555 10.482 1.00 90.50 308 ASP A CA 1
ATOM 2437 C C . ASP A 1 308 ? -4.544 5.160 9.242 1.00 90.50 308 ASP A C 1
ATOM 2439 O O . ASP A 1 308 ? -5.199 5.570 8.273 1.00 90.50 308 ASP A O 1
ATOM 2443 N N . ALA A 1 309 ? -3.219 5.219 9.264 1.00 88.88 309 ALA A N 1
ATOM 2444 C CA . ALA A 1 309 ? -2.422 5.753 8.178 1.00 88.88 309 ALA A CA 1
ATOM 2445 C C . ALA A 1 309 ? -1.358 4.756 7.742 1.00 88.88 309 ALA A C 1
ATOM 2447 O O . ALA A 1 309 ? -0.736 4.050 8.533 1.00 88.88 309 ALA A O 1
ATOM 2448 N N . THR A 1 310 ? -1.089 4.723 6.441 1.00 86.62 310 THR A N 1
ATOM 2449 C CA . THR A 1 310 ? -0.078 3.839 5.883 1.00 86.62 310 THR A CA 1
ATOM 2450 C C . THR A 1 310 ? 0.924 4.584 5.023 1.00 86.62 310 THR A C 1
ATOM 2452 O O . THR A 1 310 ? 0.581 5.411 4.182 1.00 86.62 310 THR A O 1
ATOM 2455 N N . MET A 1 311 ? 2.198 4.244 5.200 1.00 84.19 311 MET A N 1
ATOM 2456 C CA . MET A 1 311 ? 3.277 4.788 4.384 1.00 84.19 311 MET A CA 1
ATOM 2457 C C . MET A 1 311 ? 3.431 3.995 3.085 1.00 84.19 311 MET A C 1
ATOM 2459 O O . MET A 1 311 ? 3.542 2.759 3.099 1.00 84.19 311 MET A O 1
ATOM 2463 N N . ILE A 1 312 ? 3.500 4.715 1.971 1.00 81.31 312 ILE A N 1
ATOM 2464 C CA . ILE A 1 312 ? 3.832 4.205 0.643 1.00 81.31 312 ILE A CA 1
ATOM 2465 C C . ILE A 1 312 ? 5.257 4.687 0.316 1.00 81.31 312 ILE A C 1
ATOM 2467 O O . ILE A 1 312 ? 5.463 5.884 0.102 1.00 81.31 312 ILE A O 1
ATOM 2471 N N . PRO A 1 313 ? 6.268 3.796 0.338 1.00 65.50 313 PRO A N 1
ATOM 2472 C CA . PRO A 1 313 ? 7.650 4.187 0.085 1.00 65.50 313 PRO A CA 1
ATOM 2473 C C . PRO A 1 313 ? 7.857 4.535 -1.392 1.00 65.50 313 PRO A C 1
ATOM 2475 O O . PRO A 1 313 ? 7.432 3.790 -2.274 1.00 65.50 313 PRO A O 1
ATOM 2478 N N . LEU A 1 314 ? 8.567 5.634 -1.645 1.00 68.56 314 LEU A N 1
ATOM 2479 C CA . LEU A 1 314 ? 8.952 6.120 -2.968 1.00 68.56 314 LEU A CA 1
ATOM 2480 C C . LEU A 1 314 ? 10.480 6.170 -3.101 1.00 68.56 314 LEU A C 1
ATOM 2482 O O . LEU A 1 314 ? 11.219 6.355 -2.129 1.00 68.56 314 LEU A O 1
ATOM 2486 N N . CYS A 1 315 ? 10.978 6.004 -4.324 1.00 58.56 315 CYS A N 1
ATOM 2487 C CA . CYS A 1 315 ? 12.403 6.160 -4.597 1.00 58.56 315 CYS A CA 1
ATOM 2488 C C . CYS A 1 315 ? 12.752 7.652 -4.686 1.00 58.56 315 CYS A C 1
ATOM 2490 O O . CYS A 1 315 ? 12.342 8.316 -5.632 1.00 58.56 315 CYS A O 1
ATOM 2492 N N . LEU A 1 316 ? 13.516 8.188 -3.728 1.00 54.34 316 LEU A N 1
ATOM 2493 C CA . LEU A 1 316 ? 13.809 9.630 -3.668 1.00 54.34 316 LEU A CA 1
ATOM 2494 C C . LEU A 1 316 ? 14.514 10.150 -4.934 1.00 54.34 316 LEU A C 1
ATOM 2496 O O . LEU A 1 316 ? 14.280 11.279 -5.332 1.00 54.34 316 LEU A O 1
ATOM 2500 N N . SER A 1 317 ? 15.323 9.317 -5.602 1.00 50.88 317 SER A N 1
ATOM 2501 C CA . SER A 1 317 ? 16.013 9.696 -6.845 1.00 50.88 317 SER A CA 1
ATOM 2502 C C . SER A 1 317 ? 15.078 9.885 -8.045 1.00 50.88 317 SER A C 1
ATOM 2504 O O . SER A 1 317 ? 15.514 10.374 -9.078 1.00 50.88 317 SER A O 1
ATOM 2506 N N . VAL A 1 318 ? 13.825 9.438 -7.933 1.00 57.28 318 VAL A N 1
ATOM 2507 C CA . VAL A 1 318 ? 12.797 9.519 -8.983 1.00 57.28 318 VAL A CA 1
ATOM 2508 C C . VAL A 1 318 ? 11.641 10.442 -8.565 1.00 57.28 318 VAL A C 1
ATOM 2510 O O . VAL A 1 318 ? 10.955 10.988 -9.422 1.00 57.28 318 VAL A O 1
ATOM 2513 N N . PHE A 1 319 ? 11.436 10.624 -7.257 1.00 60.62 319 PHE A N 1
ATOM 2514 C CA . PHE A 1 319 ? 10.353 11.399 -6.649 1.00 60.62 319 PHE A CA 1
ATOM 2515 C C . PHE A 1 319 ? 10.940 12.409 -5.651 1.00 60.62 319 PHE A C 1
ATOM 2517 O O . PHE A 1 319 ? 10.863 12.216 -4.434 1.00 60.62 319 PHE A O 1
ATOM 2524 N N . ASP A 1 320 ? 11.561 13.463 -6.172 1.00 60.56 320 ASP A N 1
ATOM 2525 C CA . ASP A 1 320 ? 12.219 14.537 -5.412 1.00 60.56 320 ASP A CA 1
ATOM 2526 C C . ASP A 1 320 ? 11.245 15.352 -4.540 1.00 60.56 320 ASP A C 1
ATOM 2528 O O . ASP A 1 320 ? 11.584 15.749 -3.425 1.00 60.56 320 ASP A O 1
ATOM 2532 N N . TRP A 1 321 ? 10.000 15.504 -4.991 1.00 71.31 321 TRP A N 1
ATOM 2533 C CA . TRP A 1 321 ? 8.917 16.175 -4.266 1.00 71.31 321 TRP A CA 1
ATOM 2534 C C . TRP A 1 321 ? 8.419 15.414 -3.021 1.00 71.31 321 TRP A C 1
ATOM 2536 O O . TRP A 1 321 ? 7.766 16.000 -2.158 1.00 71.31 321 TRP A O 1
ATOM 2546 N N . ALA A 1 322 ? 8.712 14.116 -2.883 1.00 64.44 322 ALA A N 1
ATOM 2547 C CA . ALA A 1 322 ? 8.123 13.258 -1.850 1.00 64.44 322 ALA A CA 1
ATOM 2548 C C . ALA A 1 322 ? 9.044 13.005 -0.643 1.00 64.44 322 ALA A C 1
ATOM 2550 O O . ALA A 1 322 ? 9.167 11.874 -0.168 1.00 64.44 322 ALA A O 1
ATOM 2551 N N . LEU A 1 323 ? 9.732 14.029 -0.144 1.00 64.94 323 LEU A N 1
ATOM 2552 C CA . LEU A 1 323 ? 10.809 13.873 0.838 1.00 64.94 323 LEU A CA 1
ATOM 2553 C C . LEU A 1 323 ? 10.305 13.457 2.240 1.00 64.94 323 LEU A C 1
ATOM 2555 O O . LEU A 1 323 ? 9.627 14.216 2.931 1.00 64.94 323 LEU A O 1
ATOM 2559 N N . TYR A 1 324 ? 10.700 12.266 2.711 1.00 56.28 324 TYR A N 1
ATOM 2560 C CA . TYR A 1 324 ? 10.357 11.751 4.049 1.00 56.28 324 TYR A CA 1
ATOM 2561 C C . TYR A 1 324 ? 11.565 11.729 4.998 1.00 56.28 324 TYR A C 1
ATOM 2563 O O . TYR A 1 324 ? 11.507 12.280 6.097 1.00 56.28 324 TYR A O 1
ATOM 2571 N N . ARG A 1 325 ? 12.692 11.153 4.561 1.00 60.47 325 ARG A N 1
ATOM 2572 C CA . ARG A 1 325 ? 14.000 11.168 5.255 1.00 60.47 325 ARG A CA 1
ATOM 2573 C C . ARG A 1 325 ? 15.110 11.525 4.257 1.00 60.47 325 ARG A C 1
ATOM 2575 O O . ARG A 1 325 ? 14.878 11.420 3.058 1.00 60.47 325 ARG A O 1
ATOM 2582 N N . ARG A 1 326 ? 16.323 11.870 4.733 1.00 54.47 326 ARG A N 1
ATOM 2583 C CA . ARG A 1 326 ? 17.475 12.301 3.894 1.00 54.47 326 ARG A CA 1
ATOM 2584 C C . ARG A 1 326 ? 17.719 11.440 2.639 1.00 54.47 326 ARG A C 1
ATOM 2586 O O . ARG A 1 326 ? 18.174 11.967 1.639 1.00 54.47 326 ARG A O 1
ATOM 2593 N N . SER A 1 327 ? 17.413 10.140 2.685 1.00 51.59 327 SER A N 1
ATOM 2594 C CA . SER A 1 327 ? 17.629 9.187 1.584 1.00 51.59 327 SER A CA 1
ATOM 2595 C C . SER A 1 327 ? 16.377 8.430 1.115 1.00 51.59 327 SER A C 1
ATOM 2597 O O . SER A 1 327 ? 16.490 7.513 0.303 1.00 51.59 327 SER A O 1
ATOM 2599 N N . LYS A 1 328 ? 15.181 8.752 1.630 1.00 60.91 328 LYS A N 1
ATOM 2600 C CA . LYS A 1 328 ? 13.943 8.016 1.313 1.00 60.91 328 LYS A CA 1
ATOM 2601 C C . LYS A 1 328 ? 12.795 8.971 1.020 1.00 60.91 328 LYS A C 1
ATOM 2603 O O . LYS A 1 328 ? 12.475 9.822 1.853 1.00 60.91 328 LYS A O 1
ATOM 2608 N N . GLY A 1 329 ? 12.155 8.772 -0.130 1.00 74.12 329 GLY A N 1
ATOM 2609 C CA . GLY A 1 329 ? 10.890 9.410 -0.448 1.00 74.12 329 GLY A CA 1
ATOM 2610 C C . GLY A 1 329 ? 9.742 8.577 0.114 1.00 74.12 329 GLY A C 1
ATOM 2611 O O . GLY A 1 329 ? 9.840 7.350 0.171 1.00 74.12 329 GLY A O 1
ATOM 2612 N N . ALA A 1 330 ? 8.670 9.203 0.579 1.00 81.25 330 ALA A N 1
ATOM 2613 C CA . ALA A 1 330 ? 7.453 8.489 0.934 1.00 81.25 330 ALA A CA 1
ATOM 2614 C C . ALA A 1 330 ? 6.248 9.425 0.982 1.00 81.25 330 ALA A C 1
ATOM 2616 O O . ALA A 1 330 ? 6.349 10.595 1.357 1.00 81.25 330 ALA A O 1
ATOM 2617 N N . VAL A 1 331 ? 5.097 8.849 0.672 1.00 85.38 331 VAL A N 1
ATOM 2618 C CA . VAL A 1 331 ? 3.788 9.482 0.794 1.00 85.38 331 VAL A CA 1
ATOM 2619 C C . VAL A 1 331 ? 3.000 8.737 1.866 1.00 85.38 331 VAL A C 1
ATOM 2621 O O . VAL A 1 331 ? 3.134 7.515 1.999 1.00 85.38 331 VAL A O 1
ATOM 2624 N N . LYS A 1 332 ? 2.211 9.463 2.657 1.00 88.19 332 LYS A N 1
ATOM 2625 C CA . LYS A 1 332 ? 1.351 8.893 3.696 1.00 88.19 332 LYS A CA 1
ATOM 2626 C C . LYS A 1 332 ? -0.094 8.912 3.207 1.00 88.19 332 LYS A C 1
ATOM 2628 O O . LYS A 1 332 ? -0.566 9.927 2.707 1.00 88.19 332 LYS A O 1
ATOM 2633 N N . LEU A 1 333 ? -0.769 7.777 3.320 1.00 88.56 333 LEU A N 1
ATOM 2634 C CA . LEU A 1 333 ? -2.174 7.610 2.973 1.00 88.56 333 LEU A CA 1
ATOM 2635 C C . LEU A 1 333 ? -2.966 7.408 4.266 1.00 88.56 333 LEU A C 1
ATOM 2637 O O . LEU A 1 333 ? -2.785 6.390 4.931 1.00 88.56 333 LEU A O 1
ATOM 2641 N N . HIS A 1 334 ? -3.819 8.368 4.608 1.00 90.44 334 HIS A N 1
ATOM 2642 C CA . HIS A 1 334 ? -4.692 8.343 5.784 1.00 90.44 334 HIS A CA 1
ATOM 2643 C C . HIS A 1 334 ? -6.067 7.862 5.359 1.00 90.44 334 HIS A C 1
ATOM 2645 O O . HIS A 1 334 ? -6.640 8.441 4.434 1.00 90.44 334 HIS A O 1
ATOM 2651 N N . LEU A 1 335 ? -6.582 6.819 6.003 1.00 89.81 335 LEU A N 1
ATOM 2652 C CA . LEU A 1 335 ? -7.845 6.193 5.631 1.00 89.81 335 LEU A CA 1
ATOM 2653 C C . LEU A 1 335 ? -8.812 6.126 6.813 1.00 89.81 335 LEU A C 1
ATOM 2655 O O . LEU A 1 335 ? -8.397 5.933 7.957 1.00 89.81 335 LEU A O 1
ATOM 2659 N N . VAL A 1 336 ? -10.104 6.218 6.499 1.00 90.94 336 VAL A N 1
ATOM 2660 C CA . VAL A 1 336 ? -11.199 5.873 7.414 1.00 90.94 336 VAL A CA 1
ATOM 2661 C C . VAL A 1 336 ? -11.951 4.687 6.836 1.00 90.94 336 VAL A C 1
ATOM 2663 O O . VAL A 1 336 ? -12.480 4.765 5.724 1.00 90.94 336 VAL A O 1
ATOM 2666 N N . LEU A 1 337 ? -11.975 3.590 7.582 1.00 89.38 337 LEU A N 1
ATOM 2667 C CA . LEU A 1 337 ? -12.666 2.365 7.206 1.00 89.38 337 LEU A CA 1
ATOM 2668 C C . LEU A 1 337 ? -13.993 2.268 7.953 1.00 89.38 337 LEU A C 1
ATOM 2670 O O . LEU A 1 337 ? -14.012 2.296 9.184 1.00 89.38 337 LEU A O 1
ATOM 2674 N N . ASP A 1 338 ? -15.073 2.118 7.200 1.00 88.00 338 ASP A N 1
ATOM 2675 C CA . ASP A 1 338 ? -16.399 1.807 7.711 1.00 88.00 338 ASP A CA 1
ATOM 2676 C C . ASP A 1 338 ? -16.515 0.299 7.937 1.00 88.00 338 ASP A C 1
ATOM 2678 O O . ASP A 1 338 ? -16.286 -0.493 7.019 1.00 88.00 338 ASP A O 1
ATOM 2682 N N . HIS A 1 339 ? -16.833 -0.112 9.164 1.00 83.69 339 HIS A N 1
ATOM 2683 C CA . HIS A 1 339 ? -16.969 -1.531 9.511 1.00 83.69 339 HIS A CA 1
ATOM 2684 C C . HIS A 1 339 ? -18.279 -2.122 8.992 1.00 83.69 339 HIS A C 1
ATOM 2686 O O . HIS A 1 339 ? -18.392 -3.344 8.869 1.00 83.69 339 HIS A O 1
ATOM 2692 N N . ASP A 1 340 ? -19.234 -1.275 8.606 1.00 76.94 340 ASP A N 1
ATOM 2693 C CA . ASP A 1 340 ? -20.418 -1.691 7.868 1.00 76.94 340 ASP A CA 1
ATOM 2694 C C . ASP A 1 340 ? -20.024 -1.948 6.401 1.00 76.94 340 ASP A C 1
ATOM 2696 O O . ASP A 1 340 ? -19.953 -1.051 5.563 1.00 76.94 340 ASP A O 1
ATOM 2700 N N . GLY A 1 341 ? -19.699 -3.206 6.091 1.00 72.06 341 GLY A N 1
ATOM 2701 C CA . GLY A 1 341 ? -19.296 -3.633 4.744 1.00 72.06 341 GLY A CA 1
ATOM 2702 C C . GLY A 1 341 ? -17.807 -3.458 4.420 1.00 72.06 341 GLY A C 1
ATOM 2703 O O . GLY A 1 341 ? -17.393 -3.765 3.302 1.00 72.06 341 GLY A O 1
ATOM 2704 N N . TRP A 1 342 ? -16.980 -3.031 5.383 1.00 73.44 342 TRP A N 1
ATOM 2705 C CA . TRP A 1 342 ? -15.530 -2.829 5.200 1.00 73.44 342 TRP A CA 1
ATOM 2706 C C . TRP A 1 342 ? -15.210 -1.850 4.062 1.00 73.44 342 TRP A C 1
ATOM 2708 O O . TRP A 1 342 ? -14.276 -2.065 3.277 1.00 73.44 342 TRP A O 1
ATOM 2718 N N . LEU A 1 343 ? -16.023 -0.798 3.949 1.00 81.94 343 LEU A N 1
ATOM 2719 C CA . LEU A 1 343 ? -15.955 0.187 2.878 1.00 81.94 343 LEU A CA 1
ATOM 2720 C C . LEU A 1 343 ? -15.021 1.335 3.246 1.00 81.94 343 LEU A C 1
ATOM 2722 O O . LEU A 1 343 ? -14.945 1.778 4.390 1.00 81.94 343 LEU A O 1
ATOM 2726 N N . LEU A 1 344 ? -14.303 1.842 2.249 1.00 82.81 344 LEU A N 1
ATOM 2727 C CA . LEU A 1 344 ? -13.397 2.960 2.447 1.00 82.81 344 LEU A CA 1
ATOM 2728 C C . LEU A 1 344 ? -14.173 4.279 2.388 1.00 82.81 344 LEU A C 1
ATOM 2730 O O . LEU A 1 344 ? -14.546 4.710 1.302 1.00 82.81 344 LEU A O 1
ATOM 2734 N N . GLN A 1 345 ? -14.393 4.913 3.540 1.00 81.56 345 GLN A N 1
ATOM 2735 C CA . GLN A 1 345 ? -15.184 6.142 3.637 1.00 81.56 345 GLN A CA 1
ATOM 2736 C C . GLN A 1 345 ? -14.404 7.384 3.225 1.00 81.56 345 GLN A C 1
ATOM 2738 O O . GLN A 1 345 ? -14.939 8.284 2.578 1.00 81.56 345 GLN A O 1
ATOM 2743 N N . PHE A 1 346 ? -13.142 7.452 3.628 1.00 82.62 346 PHE A N 1
ATOM 2744 C CA . PHE A 1 346 ? -12.325 8.638 3.440 1.00 82.62 346 PHE A CA 1
ATOM 2745 C C . PHE A 1 346 ? -10.886 8.239 3.160 1.00 82.62 346 PHE A C 1
ATOM 2747 O O . PHE A 1 346 ? -10.371 7.286 3.750 1.00 82.62 346 PHE A O 1
ATOM 2754 N N . ALA A 1 347 ? -10.245 8.979 2.263 1.00 84.25 347 ALA A N 1
ATOM 2755 C CA . ALA A 1 347 ? -8.852 8.796 1.909 1.00 84.25 347 ALA A CA 1
ATOM 2756 C C . ALA A 1 347 ? -8.207 10.158 1.676 1.00 84.25 347 ALA A C 1
ATOM 2758 O O . ALA A 1 347 ? -8.704 10.945 0.881 1.00 84.25 347 ALA A O 1
ATOM 2759 N N . VAL A 1 348 ? -7.085 10.422 2.341 1.00 86.31 348 VAL A N 1
ATOM 2760 C CA . VAL A 1 348 ? -6.271 11.615 2.087 1.00 86.31 348 VAL A CA 1
ATOM 2761 C C . VAL A 1 348 ? -4.819 11.221 1.931 1.00 86.31 348 VAL A C 1
ATOM 2763 O O . VAL A 1 348 ? -4.270 10.429 2.700 1.00 86.31 348 VAL A O 1
ATOM 2766 N N . VAL A 1 349 ? -4.185 11.814 0.928 1.00 85.31 349 VAL A N 1
ATOM 2767 C CA . VAL A 1 349 ? -2.776 11.618 0.622 1.00 85.31 349 VAL A CA 1
ATOM 2768 C C . VAL A 1 349 ? -1.992 12.840 1.093 1.00 85.31 349 VAL A C 1
ATOM 2770 O O . VAL A 1 349 ? -2.247 13.952 0.641 1.00 85.31 349 VAL A O 1
ATOM 2773 N N . THR A 1 350 ? -1.025 12.649 1.991 1.00 85.56 350 THR A N 1
ATOM 2774 C CA . THR A 1 350 ? -0.152 13.723 2.494 1.00 85.56 350 THR A CA 1
ATOM 2775 C C . THR A 1 350 ? 1.322 13.394 2.291 1.00 85.56 350 THR A C 1
ATOM 2777 O O . THR A 1 350 ? 1.712 12.253 2.020 1.00 85.56 350 THR A O 1
ATOM 2780 N N . ALA A 1 351 ? 2.182 14.394 2.491 1.00 83.19 351 ALA A N 1
ATOM 2781 C CA . ALA A 1 351 ? 3.614 14.162 2.607 1.00 83.19 351 ALA A CA 1
ATOM 2782 C C . ALA A 1 351 ? 3.914 13.179 3.754 1.00 83.19 351 ALA A C 1
ATOM 2784 O O . ALA A 1 351 ? 3.202 13.127 4.760 1.00 83.19 351 ALA A O 1
ATOM 2785 N N . GLY A 1 352 ? 4.996 12.408 3.627 1.00 77.44 352 GLY A N 1
ATOM 2786 C CA . GLY A 1 352 ? 5.336 11.375 4.606 1.00 77.44 352 GLY A CA 1
ATOM 2787 C C . GLY A 1 352 ? 5.570 11.887 6.035 1.00 77.44 352 GLY A C 1
ATOM 2788 O O . GLY A 1 352 ? 5.432 11.118 6.984 1.00 77.44 352 GLY A O 1
ATOM 2789 N N . LYS A 1 353 ? 5.947 13.163 6.197 1.00 81.75 353 LYS A N 1
ATOM 2790 C CA . LYS A 1 353 ? 6.264 13.776 7.500 1.00 81.75 353 LYS A CA 1
ATOM 2791 C C . LYS A 1 353 ? 5.038 14.255 8.279 1.00 81.75 353 LYS A C 1
ATOM 2793 O O . LYS A 1 353 ? 5.159 14.459 9.479 1.00 81.75 353 LYS A O 1
ATOM 2798 N N . THR A 1 354 ? 3.896 14.433 7.616 1.00 83.12 354 THR A N 1
ATOM 2799 C CA . THR A 1 354 ? 2.656 14.907 8.244 1.00 83.12 354 THR A CA 1
ATOM 2800 C C . THR A 1 354 ? 2.231 13.944 9.347 1.00 83.12 354 THR A C 1
ATOM 2802 O O . THR A 1 354 ? 2.159 12.731 9.109 1.00 83.12 354 THR A O 1
ATOM 2805 N N . ALA A 1 355 ? 1.970 14.464 10.544 1.00 85.12 355 ALA A N 1
ATOM 2806 C CA . ALA A 1 355 ? 1.513 13.648 11.662 1.00 85.12 355 ALA A CA 1
ATOM 2807 C C . ALA A 1 355 ? 0.063 13.195 11.436 1.00 85.12 355 ALA A C 1
ATOM 2809 O O . ALA A 1 355 ? -0.762 13.927 10.892 1.00 85.12 355 ALA A O 1
ATOM 2810 N N . GLU A 1 356 ? -0.261 11.978 11.857 1.00 87.69 356 GLU A N 1
ATOM 2811 C CA . GLU A 1 356 ? -1.584 11.368 11.705 1.00 87.69 356 GLU A CA 1
ATOM 2812 C C . GLU A 1 356 ? -2.685 12.213 12.367 1.00 87.69 356 GLU A C 1
ATOM 2814 O O . GLU A 1 356 ? -3.766 12.406 11.805 1.00 87.69 356 GLU A O 1
ATOM 2819 N N . ILE A 1 357 ? -2.370 12.799 13.525 1.00 88.38 357 ILE A N 1
ATOM 2820 C CA . ILE A 1 357 ? -3.286 13.652 14.283 1.00 88.38 357 ILE A CA 1
ATOM 2821 C C . ILE A 1 357 ? -3.662 14.946 13.544 1.00 88.38 357 ILE A C 1
ATOM 2823 O O . ILE A 1 357 ? -4.793 15.415 13.664 1.00 88.38 357 ILE A O 1
ATOM 2827 N N . GLU A 1 358 ? -2.761 15.513 12.734 1.00 87.88 358 GLU A N 1
ATOM 2828 C CA . GLU A 1 358 ? -3.035 16.747 11.981 1.00 87.88 358 GLU A CA 1
ATOM 2829 C C . GLU A 1 358 ? -4.156 16.545 10.962 1.00 87.88 358 GLU A C 1
ATOM 2831 O O . GLU A 1 358 ? -4.963 17.448 10.733 1.00 87.88 358 GLU A O 1
ATOM 2836 N N . VAL A 1 359 ? -4.226 15.352 10.369 1.00 88.06 359 VAL A N 1
ATOM 2837 C CA . VAL A 1 359 ? -5.286 14.985 9.427 1.00 88.06 359 VAL A CA 1
ATOM 2838 C C . VAL A 1 359 ? -6.563 14.619 10.176 1.00 88.06 359 VAL A C 1
ATOM 2840 O O . VAL A 1 359 ? -7.642 15.033 9.760 1.00 88.06 359 VAL A O 1
ATOM 2843 N N . ALA A 1 360 ? -6.459 13.902 11.298 1.00 88.31 360 ALA A N 1
ATOM 2844 C CA . ALA A 1 360 ? -7.616 13.529 12.115 1.00 88.31 360 ALA A CA 1
ATOM 2845 C C . ALA A 1 360 ? -8.393 14.750 12.639 1.00 88.31 360 ALA A C 1
ATOM 2847 O O . ALA A 1 360 ? -9.618 14.773 12.565 1.00 88.31 360 ALA A O 1
ATOM 2848 N N . ARG A 1 361 ? -7.700 15.811 13.076 1.00 89.25 361 ARG A N 1
ATOM 2849 C CA . ARG A 1 361 ? -8.320 17.065 13.561 1.00 89.25 361 ARG A CA 1
ATOM 2850 C C . ARG A 1 361 ? -9.143 17.809 12.502 1.00 89.25 361 ARG A C 1
ATOM 2852 O O . ARG A 1 361 ? -10.048 18.575 12.838 1.00 89.25 361 ARG A O 1
ATOM 2859 N N . ARG A 1 362 ? -8.825 17.608 11.222 1.00 88.62 362 ARG A N 1
ATOM 2860 C CA . ARG A 1 362 ? -9.543 18.225 10.093 1.00 88.62 362 ARG A CA 1
ATOM 2861 C C . ARG A 1 362 ? -10.805 17.456 9.715 1.00 88.62 362 ARG A C 1
ATOM 2863 O O . ARG A 1 362 ? -11.638 17.992 8.994 1.00 88.62 362 ARG A O 1
ATOM 2870 N N . GLN A 1 363 ? -10.947 16.221 10.187 1.00 86.75 363 GLN A N 1
ATOM 2871 C CA . GLN A 1 363 ? -12.121 15.404 9.917 1.00 86.75 363 GLN A CA 1
ATOM 2872 C C . GLN A 1 363 ? -13.268 15.791 10.854 1.00 86.75 363 GLN A C 1
ATOM 2874 O O . GLN A 1 363 ? -13.067 16.336 11.944 1.00 86.75 363 GLN A O 1
ATOM 2879 N N . ARG A 1 364 ? -14.490 15.541 10.393 1.00 87.25 364 ARG A N 1
ATOM 2880 C CA . ARG A 1 364 ? -15.725 15.722 11.156 1.00 87.25 364 ARG A CA 1
ATOM 2881 C C . ARG A 1 364 ? -16.485 14.406 11.124 1.00 87.25 364 ARG A C 1
ATOM 2883 O O . ARG A 1 364 ? -16.504 13.737 10.092 1.00 87.25 364 ARG A O 1
ATOM 2890 N N . PHE A 1 365 ? -17.061 14.038 12.260 1.00 90.38 365 PHE A N 1
ATOM 2891 C CA . PHE A 1 365 ? -17.788 12.788 12.434 1.00 90.38 365 PHE A CA 1
ATOM 2892 C C . PHE A 1 365 ? -19.181 13.087 12.969 1.00 90.38 365 PHE A C 1
ATOM 2894 O O . PHE A 1 365 ? -19.359 14.015 13.755 1.00 90.38 365 PHE A O 1
ATOM 2901 N N . GLU A 1 366 ? -20.153 12.283 12.552 1.00 89.56 366 GLU A N 1
ATOM 2902 C CA . GLU A 1 366 ? -21.527 12.428 13.018 1.00 89.56 366 GLU A CA 1
ATOM 2903 C C . GLU A 1 366 ? -21.645 12.048 14.505 1.00 89.56 366 GLU A C 1
ATOM 2905 O O . GLU A 1 366 ? -21.023 11.060 14.934 1.00 89.56 366 GLU A O 1
ATOM 2910 N N . PRO A 1 367 ? -22.461 12.769 15.295 1.00 91.75 367 PRO A N 1
ATOM 2911 C CA . PRO A 1 367 ? -22.738 12.417 16.683 1.00 91.75 367 PRO A CA 1
ATOM 2912 C C . PRO A 1 367 ? -23.197 10.960 16.829 1.00 91.75 367 PRO A C 1
ATOM 2914 O O . PRO A 1 367 ? -24.025 10.462 16.066 1.00 91.75 367 PRO A O 1
ATOM 2917 N N . GLY A 1 368 ? -22.668 10.258 17.830 1.00 90.31 368 GLY A N 1
ATOM 2918 C CA . GLY A 1 368 ? -22.958 8.842 18.064 1.00 90.31 368 GLY A CA 1
ATOM 2919 C C . GLY A 1 368 ? -22.113 7.861 17.244 1.00 90.31 368 GLY A C 1
ATOM 2920 O O . GLY A 1 368 ? -22.324 6.652 17.370 1.00 90.31 368 GLY A O 1
ATOM 2921 N N . THR A 1 369 ? -21.147 8.337 16.454 1.00 92.81 369 THR A N 1
ATOM 2922 C CA . THR A 1 369 ? -20.118 7.494 15.822 1.00 92.81 369 THR A CA 1
ATOM 2923 C C . THR A 1 369 ? -19.125 6.971 16.870 1.00 92.81 369 THR A C 1
ATOM 2925 O O . THR A 1 369 ? -18.784 7.684 17.810 1.00 92.81 369 THR A O 1
ATOM 2928 N N . MET A 1 370 ? -18.659 5.731 16.711 1.00 93.88 370 MET A N 1
ATOM 2929 C CA . MET A 1 370 ? -17.599 5.096 17.496 1.00 93.88 370 MET A CA 1
ATOM 2930 C C . MET A 1 370 ? -16.327 4.985 16.649 1.00 93.88 370 MET A C 1
ATOM 2932 O O . MET A 1 370 ? -16.307 4.273 15.647 1.00 93.88 370 MET A O 1
ATOM 2936 N N . LEU A 1 371 ? -15.261 5.663 17.060 1.00 94.75 371 LEU A N 1
ATOM 2937 C CA . LEU A 1 371 ? -13.963 5.652 16.391 1.00 94.75 371 LEU A CA 1
ATOM 2938 C C . LEU A 1 371 ? -13.004 4.663 17.053 1.00 94.75 371 LEU A C 1
ATOM 2940 O O . LEU A 1 371 ? -12.942 4.560 18.274 1.00 94.75 371 LEU A O 1
ATOM 2944 N N . VAL A 1 372 ? -12.193 3.980 16.255 1.00 94.38 372 VAL A N 1
ATOM 2945 C CA . VAL A 1 372 ? -11.120 3.113 16.751 1.00 94.38 372 VAL A CA 1
ATOM 2946 C C . VAL A 1 372 ? -9.818 3.469 16.065 1.00 94.38 372 VAL A C 1
ATOM 2948 O O . VAL A 1 372 ? -9.728 3.430 14.838 1.00 94.38 372 VAL A O 1
ATOM 2951 N N . PHE A 1 373 ? -8.798 3.792 16.852 1.00 93.75 373 PHE A N 1
ATOM 2952 C CA . PHE A 1 373 ? -7.507 4.237 16.334 1.00 93.75 373 PHE A CA 1
ATOM 2953 C C . PHE A 1 373 ? -6.348 3.853 17.254 1.00 93.75 373 PHE A C 1
ATOM 2955 O O . PHE A 1 373 ? -6.521 3.591 18.447 1.00 93.75 373 PHE A O 1
ATOM 2962 N N . ASP A 1 374 ? -5.149 3.797 16.679 1.00 90.06 374 ASP A N 1
ATOM 2963 C CA . ASP A 1 374 ? -3.932 3.397 17.388 1.00 90.06 374 ASP A CA 1
ATOM 2964 C C . ASP A 1 374 ? -3.381 4.513 18.301 1.00 90.06 374 ASP A C 1
ATOM 2966 O O . ASP A 1 374 ? -3.766 5.682 18.214 1.00 90.06 374 ASP A O 1
ATOM 2970 N N . ARG A 1 375 ? -2.406 4.157 19.142 1.00 86.50 375 ARG A N 1
ATOM 2971 C CA . ARG A 1 375 ? -1.640 5.030 20.045 1.00 86.50 375 ARG A CA 1
ATOM 2972 C C . ARG A 1 375 ? -0.943 6.199 19.324 1.00 86.50 375 ARG A C 1
ATOM 2974 O O . ARG A 1 375 ? -0.545 7.162 19.969 1.00 86.50 375 ARG A O 1
ATOM 2981 N N . GLY A 1 376 ? -0.801 6.152 17.996 1.00 83.56 376 GLY A N 1
ATOM 2982 C CA . GLY A 1 376 ? -0.286 7.264 17.183 1.00 83.56 376 GLY A CA 1
ATOM 2983 C C . GLY A 1 376 ? -1.171 8.521 17.184 1.00 83.56 376 GLY A C 1
ATOM 2984 O O . GLY A 1 376 ? -0.678 9.610 16.905 1.00 83.56 376 GLY A O 1
ATOM 2985 N N . TYR A 1 377 ? -2.448 8.395 17.559 1.00 87.12 377 TYR A N 1
ATOM 2986 C CA . TYR A 1 377 ? -3.422 9.493 17.620 1.00 87.12 377 TYR A CA 1
ATOM 2987 C C . TYR A 1 377 ? -3.618 10.026 19.054 1.00 87.12 377 TYR A C 1
ATOM 2989 O O . TYR A 1 377 ? -4.715 10.437 19.438 1.00 87.12 377 TYR A O 1
ATOM 2997 N N . THR A 1 378 ? -2.569 9.982 19.883 1.00 88.38 378 THR A N 1
ATOM 2998 C CA . THR A 1 378 ? -2.617 10.528 21.247 1.00 88.38 378 THR A CA 1
ATOM 2999 C C . THR A 1 378 ? -2.628 12.052 21.227 1.00 88.38 378 THR A C 1
ATOM 3001 O O . THR A 1 378 ? -1.592 12.675 21.006 1.00 88.38 378 THR A O 1
ATOM 3004 N N . ASP A 1 379 ? -3.786 12.640 21.518 1.00 90.00 379 ASP A N 1
ATOM 3005 C CA . ASP A 1 379 ? -3.943 14.074 21.731 1.00 90.00 379 ASP A CA 1
ATOM 3006 C C . ASP A 1 379 ? -5.153 14.350 22.628 1.00 90.00 379 ASP A C 1
ATOM 3008 O O . ASP A 1 379 ? -6.297 14.130 22.237 1.00 90.00 379 ASP A O 1
ATOM 3012 N N . VAL A 1 380 ? -4.892 14.822 23.848 1.00 89.81 380 VAL A N 1
ATOM 3013 C CA . VAL A 1 380 ? -5.930 14.971 24.878 1.00 89.81 380 VAL A CA 1
ATOM 3014 C C . VAL A 1 380 ? -6.965 16.035 24.490 1.00 89.81 380 VAL A C 1
ATOM 3016 O O . VAL A 1 380 ? -8.156 15.835 24.716 1.00 89.81 380 VAL A O 1
ATOM 3019 N N . ALA A 1 381 ? -6.534 17.127 23.850 1.00 90.38 381 ALA A N 1
ATOM 3020 C CA . ALA A 1 381 ? -7.431 18.183 23.385 1.00 90.38 381 ALA A CA 1
ATOM 3021 C C . ALA A 1 381 ? -8.391 17.673 22.298 1.00 90.38 381 ALA A C 1
ATOM 3023 O O . ALA A 1 381 ? -9.591 17.934 22.352 1.00 90.38 381 ALA A O 1
ATOM 3024 N N . TRP A 1 382 ? -7.890 16.889 21.339 1.00 91.94 382 TRP A N 1
ATOM 3025 C CA . TRP A 1 382 ? -8.730 16.264 20.321 1.00 91.94 382 TRP A CA 1
ATOM 3026 C C . TRP A 1 382 ? -9.703 15.238 20.913 1.00 91.94 382 TRP A C 1
ATOM 3028 O O . TRP A 1 382 ? -10.859 15.196 20.502 1.00 91.94 382 TRP A O 1
ATOM 3038 N N . TRP A 1 383 ? -9.288 14.446 21.905 1.00 92.31 383 TRP A N 1
ATOM 3039 C CA . TRP A 1 383 ? -10.197 13.524 22.598 1.00 92.31 383 TRP A CA 1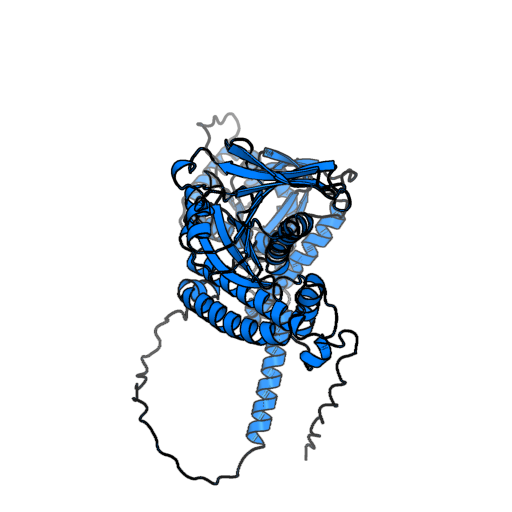
ATOM 3040 C C . TRP A 1 383 ? -11.330 14.252 23.322 1.00 92.31 383 TRP A C 1
ATOM 3042 O O . TRP A 1 383 ? -12.475 13.805 23.262 1.00 92.31 383 TRP A O 1
ATOM 3052 N N . LEU A 1 384 ? -11.027 15.380 23.966 1.00 91.38 384 LEU A N 1
ATOM 3053 C CA . LEU A 1 384 ? -12.032 16.231 24.598 1.00 91.38 384 LEU A CA 1
ATOM 3054 C C . LEU A 1 384 ? -13.011 16.802 23.564 1.00 91.38 384 LEU A C 1
ATOM 3056 O O . LEU A 1 384 ? -14.220 16.783 23.787 1.00 91.38 384 LEU A O 1
ATOM 3060 N N . GLU A 1 385 ? -12.508 17.251 22.415 1.00 91.94 385 GLU A N 1
ATOM 3061 C CA . GLU A 1 385 ? -13.341 17.745 21.318 1.00 91.94 385 GLU A CA 1
ATOM 3062 C C . GLU A 1 385 ? -14.288 16.659 20.784 1.00 91.94 385 GLU A C 1
ATOM 3064 O O . GLU A 1 385 ? -15.480 16.909 20.614 1.00 91.94 385 GLU A O 1
ATOM 3069 N N . LEU A 1 386 ? -13.804 15.424 20.602 1.00 93.06 386 LEU A N 1
ATOM 3070 C CA . LEU A 1 386 ? -14.660 14.292 20.227 1.00 93.06 386 LEU A CA 1
ATOM 3071 C C . LEU A 1 386 ? -15.755 14.039 21.274 1.00 93.06 386 LEU A C 1
ATOM 3073 O O . LEU A 1 386 ? -16.921 13.868 20.912 1.00 93.06 386 LEU A O 1
ATOM 3077 N N . SER A 1 387 ? -15.409 14.071 22.566 1.00 92.00 387 SER A N 1
ATOM 3078 C CA . SER A 1 387 ? -16.388 13.944 23.653 1.00 92.00 387 SER A CA 1
ATOM 3079 C C . SER A 1 387 ? -17.448 15.049 23.609 1.00 92.00 387 SER A C 1
ATOM 3081 O O . SER A 1 387 ? -18.639 14.747 23.712 1.00 92.00 387 SER A O 1
ATOM 3083 N N . ARG A 1 388 ? -17.051 16.309 23.380 1.00 91.31 388 ARG A N 1
ATOM 3084 C CA . ARG A 1 388 ? -17.975 17.451 23.226 1.00 91.31 388 ARG A CA 1
ATOM 3085 C C . ARG A 1 388 ? -18.899 17.285 22.017 1.00 91.31 388 ARG A C 1
ATOM 3087 O O . ARG A 1 388 ? -20.091 17.569 22.108 1.00 91.31 388 ARG A O 1
ATOM 3094 N N . GLN A 1 389 ? -18.384 16.736 20.919 1.00 91.56 389 GLN A N 1
ATOM 3095 C CA . GLN A 1 389 ? -19.151 16.419 19.708 1.00 91.56 389 GLN A CA 1
ATOM 3096 C C . GLN A 1 389 ? -20.042 15.170 19.848 1.00 91.56 389 GLN A C 1
ATOM 3098 O O . GLN A 1 389 ? -20.726 14.791 18.896 1.00 91.56 389 GLN A O 1
ATOM 3103 N N . LYS A 1 390 ? -20.069 14.522 21.023 1.00 92.25 390 LYS A N 1
ATOM 3104 C CA . LYS A 1 390 ? -20.778 13.252 21.270 1.00 92.25 390 LYS A CA 1
ATOM 3105 C C . LYS A 1 390 ? -20.295 12.122 20.348 1.00 92.25 390 LYS A C 1
ATOM 3107 O O . LYS A 1 390 ? -21.068 11.230 19.990 1.00 92.25 390 LYS A O 1
ATOM 3112 N N . VAL A 1 391 ? -19.023 12.162 19.960 1.00 94.62 391 VAL A N 1
ATOM 3113 C CA . VAL A 1 391 ? -18.339 11.110 19.205 1.00 94.62 391 VAL A CA 1
ATOM 3114 C C . VAL A 1 391 ? -17.580 10.238 20.195 1.00 94.62 391 VAL A C 1
ATOM 3116 O O . VAL A 1 391 ? -16.786 10.720 21.006 1.00 94.62 391 VAL A O 1
ATOM 3119 N N . PHE A 1 392 ? -17.830 8.936 20.147 1.00 95.12 392 PHE A N 1
ATOM 3120 C CA . PHE A 1 392 ? -17.164 7.976 21.011 1.00 95.12 392 PHE A CA 1
ATOM 3121 C C . PHE A 1 392 ? -15.867 7.482 20.380 1.00 95.12 392 PHE A C 1
ATOM 3123 O O . PHE A 1 392 ? -15.756 7.420 19.156 1.00 95.12 392 PHE A O 1
ATOM 3130 N N . PHE A 1 393 ? -14.889 7.094 21.193 1.00 95.62 393 PHE A N 1
ATOM 3131 C CA . PHE A 1 393 ? -13.658 6.494 20.687 1.00 95.62 393 PHE A CA 1
ATOM 3132 C C . PHE A 1 393 ? -13.118 5.372 21.571 1.00 95.62 393 PHE A C 1
ATOM 3134 O O . PHE A 1 393 ? -13.405 5.312 22.766 1.00 95.62 393 PHE A O 1
ATOM 3141 N N . VAL A 1 394 ? -12.290 4.508 20.985 1.00 95.75 394 VAL A N 1
ATOM 3142 C CA . VAL A 1 394 ? -11.485 3.496 21.675 1.00 95.75 394 VAL A CA 1
ATOM 3143 C C . VAL A 1 394 ? -10.057 3.546 21.137 1.00 95.75 394 VAL A C 1
ATOM 3145 O O . VAL A 1 394 ? -9.825 3.411 19.934 1.00 95.75 394 VAL A O 1
ATOM 3148 N N . THR A 1 395 ? -9.089 3.719 22.031 1.00 95.19 395 THR A N 1
ATOM 3149 C CA . THR A 1 395 ? -7.663 3.791 21.688 1.00 95.19 395 THR A CA 1
ATOM 3150 C C . THR A 1 395 ? -6.799 3.086 22.728 1.00 95.19 395 THR A C 1
ATOM 3152 O O . THR A 1 395 ? -7.261 2.808 23.833 1.00 95.19 395 THR A O 1
ATOM 3155 N N . ARG A 1 396 ? -5.539 2.788 22.397 1.00 93.19 396 ARG A N 1
ATOM 3156 C CA . ARG A 1 396 ? -4.567 2.266 23.367 1.00 93.19 396 ARG A CA 1
ATOM 3157 C C . ARG A 1 396 ? -3.958 3.427 24.149 1.00 93.19 396 ARG A C 1
ATOM 3159 O O . ARG A 1 396 ? -3.440 4.372 23.552 1.00 93.19 396 ARG A O 1
ATOM 3166 N N . LEU A 1 397 ? -3.998 3.340 25.477 1.00 91.94 397 LEU A N 1
ATOM 3167 C CA . LEU A 1 397 ? -3.443 4.363 26.359 1.00 91.94 397 LEU A CA 1
ATOM 3168 C C . LEU A 1 397 ? -1.913 4.410 26.229 1.00 91.94 397 LEU A C 1
ATOM 3170 O O . LEU A 1 397 ? -1.254 3.377 26.097 1.00 91.94 397 LEU A O 1
ATOM 3174 N N . LYS A 1 398 ? -1.344 5.620 26.247 1.00 88.75 398 LYS A N 1
ATOM 3175 C CA . LYS A 1 398 ? 0.105 5.837 26.250 1.00 88.75 398 LYS A CA 1
ATOM 3176 C C . LYS A 1 398 ? 0.595 5.947 27.696 1.00 88.75 398 LYS A C 1
ATOM 3178 O O . LYS A 1 398 ? 0.021 6.697 28.471 1.00 88.75 398 LYS A O 1
ATOM 3183 N N . ASP A 1 399 ? 1.686 5.253 28.015 1.00 84.88 399 ASP A N 1
ATOM 3184 C CA . ASP A 1 399 ? 2.235 5.128 29.381 1.00 84.88 399 ASP A CA 1
ATOM 3185 C C . ASP A 1 399 ? 2.615 6.461 30.049 1.00 84.88 399 ASP A C 1
ATOM 3187 O O . ASP A 1 399 ? 2.723 6.532 31.263 1.00 84.88 399 ASP A O 1
ATOM 3191 N N . ASN A 1 400 ? 2.814 7.528 29.270 1.00 87.00 400 ASN A N 1
ATOM 3192 C CA . ASN A 1 400 ? 3.194 8.851 29.773 1.00 87.00 400 ASN A CA 1
ATOM 3193 C C . ASN A 1 400 ? 1.997 9.785 30.038 1.00 87.00 400 ASN A C 1
ATOM 3195 O O . ASN A 1 400 ? 2.196 10.990 30.190 1.00 87.00 400 ASN A O 1
ATOM 3199 N N . ILE A 1 401 ? 0.765 9.276 29.976 1.00 87.19 401 ILE A N 1
ATOM 3200 C CA . ILE A 1 401 ? -0.432 10.062 30.277 1.00 87.19 401 ILE A CA 1
ATOM 3201 C C . ILE A 1 401 ? -0.762 9.884 31.752 1.00 87.19 401 ILE A C 1
ATOM 3203 O O . ILE A 1 401 ? -1.081 8.784 32.189 1.00 87.19 401 ILE A O 1
ATOM 3207 N N . GLU A 1 402 ? -0.723 10.985 32.492 1.00 89.88 402 GLU A N 1
ATOM 3208 C CA . GLU A 1 402 ? -1.095 11.031 33.902 1.00 89.88 402 GLU A CA 1
ATOM 3209 C C . GLU A 1 402 ? -2.618 11.105 34.062 1.00 89.88 402 GLU A C 1
ATOM 3211 O O . GLU A 1 402 ? -3.309 11.859 33.362 1.00 89.88 402 GLU A O 1
ATOM 3216 N N . TYR A 1 403 ? -3.146 10.312 34.991 1.00 91.75 403 TYR A N 1
ATOM 3217 C CA . TYR A 1 403 ? -4.572 10.226 35.282 1.00 91.75 403 TYR A CA 1
ATOM 3218 C C . TYR A 1 403 ? -4.819 9.922 36.762 1.00 91.75 403 TYR A C 1
ATOM 3220 O O . TYR A 1 403 ? -4.028 9.234 37.404 1.00 91.75 403 TYR A O 1
ATOM 3228 N N . GLY A 1 404 ? -5.947 10.404 37.281 1.00 90.44 404 GLY A N 1
ATOM 3229 C CA . GLY A 1 404 ? -6.494 10.015 38.579 1.00 90.44 404 GLY A CA 1
ATOM 3230 C C . GLY A 1 404 ? -7.643 9.023 38.404 1.00 90.44 404 GLY A C 1
ATOM 3231 O O . GLY A 1 404 ? -8.437 9.152 37.470 1.00 90.44 404 GLY A O 1
ATOM 3232 N N . VAL A 1 405 ? -7.743 8.024 39.283 1.00 92.19 405 VAL A N 1
ATOM 3233 C CA . VAL A 1 405 ? -8.868 7.076 39.284 1.00 92.19 405 VAL A CA 1
ATOM 3234 C C . VAL A 1 405 ? -10.025 7.682 40.071 1.00 92.19 405 VAL A C 1
ATOM 3236 O O . VAL A 1 405 ? -9.867 8.042 41.232 1.00 92.19 405 VAL A O 1
ATOM 3239 N N . VAL A 1 406 ? -11.187 7.787 39.430 1.00 91.12 406 VAL A N 1
ATOM 3240 C CA . VAL A 1 406 ? -12.414 8.342 40.021 1.00 91.12 406 VAL A CA 1
ATOM 3241 C C . VAL A 1 406 ? -13.306 7.227 40.559 1.00 91.12 406 VAL A C 1
ATOM 3243 O O . VAL A 1 406 ? -13.900 7.358 41.623 1.00 91.12 406 VAL A O 1
ATOM 3246 N N . GLN A 1 407 ? -13.412 6.118 39.824 1.00 92.62 407 GLN A N 1
ATOM 3247 C CA . GLN A 1 407 ? -14.268 4.997 40.201 1.00 92.62 407 GLN A CA 1
ATOM 3248 C C . GLN A 1 407 ? -13.698 3.683 39.672 1.00 92.62 407 GLN A C 1
ATOM 3250 O O . GLN A 1 407 ? -13.389 3.574 38.487 1.00 92.62 407 GLN A O 1
ATOM 3255 N N . GLN A 1 408 ? -13.644 2.655 40.515 1.00 91.44 408 GLN A N 1
ATOM 3256 C CA . GLN A 1 408 ? -13.401 1.278 40.080 1.00 91.44 408 GLN A CA 1
ATOM 3257 C C . GLN A 1 408 ? -14.734 0.571 39.826 1.00 91.44 408 GLN A C 1
ATOM 3259 O O . GLN A 1 408 ? -15.682 0.703 40.603 1.00 91.44 408 GLN A O 1
ATOM 3264 N N . ARG A 1 409 ? -14.833 -0.159 38.716 1.00 89.81 409 ARG A N 1
ATOM 3265 C CA . ARG A 1 409 ? -16.043 -0.885 38.319 1.00 89.81 409 ARG A CA 1
ATOM 3266 C C . ARG A 1 409 ? -15.839 -2.378 38.509 1.00 89.81 409 ARG A C 1
ATOM 3268 O O . ARG A 1 409 ? -14.745 -2.894 38.316 1.00 89.81 409 ARG A O 1
ATOM 3275 N N . ALA A 1 410 ? -16.919 -3.075 38.850 1.00 84.62 410 ALA A N 1
ATOM 3276 C CA . ALA A 1 410 ? -16.892 -4.524 38.983 1.00 84.62 410 ALA A CA 1
ATOM 3277 C C . ALA A 1 410 ? -16.530 -5.183 37.643 1.00 84.62 410 ALA A C 1
ATOM 3279 O O . ALA A 1 410 ? -17.161 -4.923 36.612 1.00 84.62 410 ALA A O 1
ATOM 3280 N N . VAL A 1 411 ? -15.524 -6.054 37.674 1.00 82.81 411 VAL A N 1
ATOM 3281 C CA . VAL A 1 411 ? -15.021 -6.772 36.504 1.00 82.81 411 VAL A CA 1
ATOM 3282 C C . VAL A 1 411 ? -15.565 -8.197 36.511 1.00 82.81 411 VAL A C 1
ATOM 3284 O O . VAL A 1 411 ? -15.555 -8.866 37.541 1.00 82.81 411 VAL A O 1
ATOM 3287 N N . ARG A 1 412 ? -16.031 -8.675 35.352 1.00 74.12 412 ARG A N 1
ATOM 3288 C CA . ARG A 1 412 ? -16.332 -10.096 35.133 1.00 74.12 412 ARG A CA 1
ATOM 3289 C C . ARG A 1 412 ? -15.113 -10.759 34.474 1.00 74.12 412 ARG A C 1
ATOM 3291 O O . ARG A 1 412 ? -14.766 -10.337 33.368 1.00 74.12 412 ARG A O 1
ATOM 3298 N N . PRO A 1 413 ? -14.479 -11.771 35.096 1.00 66.75 413 PRO A N 1
ATOM 3299 C CA . PRO A 1 413 ? -13.242 -12.380 34.585 1.00 66.75 413 PRO A CA 1
ATOM 3300 C C . PRO A 1 413 ? -13.378 -13.080 33.221 1.00 66.75 413 PRO A C 1
ATOM 3302 O O . PRO A 1 413 ? -12.394 -13.230 32.504 1.00 66.75 413 PRO A O 1
ATOM 3305 N N . GLU A 1 414 ? -14.597 -13.465 32.830 1.00 62.69 414 GLU A N 1
ATOM 3306 C CA . GLU A 1 414 ? -14.908 -14.324 31.671 1.00 62.69 414 GLU A CA 1
ATOM 3307 C C . GLU A 1 414 ? -14.443 -13.790 30.298 1.00 62.69 414 GLU A C 1
ATOM 3309 O O . GLU A 1 414 ? -14.469 -14.520 29.311 1.00 62.69 414 GLU A O 1
ATOM 3314 N N . ALA A 1 415 ? -14.010 -12.528 30.206 1.00 66.25 415 ALA A N 1
ATOM 3315 C CA . ALA A 1 415 ? -13.598 -11.887 28.953 1.00 66.25 415 ALA A CA 1
ATOM 3316 C C . ALA A 1 415 ? -12.125 -11.430 28.919 1.00 66.25 415 ALA A C 1
ATOM 3318 O O . ALA A 1 415 ? -11.766 -10.617 28.063 1.00 66.25 415 ALA A O 1
ATOM 3319 N N . GLY A 1 416 ? -11.280 -11.900 29.847 1.00 82.19 416 GLY A N 1
ATOM 3320 C CA . GLY A 1 416 ? -9.875 -11.470 29.940 1.00 82.19 416 GLY A CA 1
ATOM 3321 C C . GLY A 1 416 ? -9.714 -10.009 30.377 1.00 82.19 416 GLY A C 1
ATOM 3322 O O . GLY A 1 416 ? -8.681 -9.388 30.137 1.00 82.19 416 GLY A O 1
ATOM 3323 N N . ILE A 1 417 ? -10.753 -9.431 30.985 1.00 89.06 417 ILE A N 1
ATOM 3324 C CA . ILE A 1 417 ? -10.706 -8.085 31.557 1.00 89.06 417 ILE A CA 1
ATOM 3325 C C . ILE A 1 417 ? -10.093 -8.197 32.949 1.00 89.06 417 ILE A C 1
ATOM 3327 O O . ILE A 1 417 ? -10.591 -8.949 33.782 1.00 89.06 417 ILE A O 1
ATOM 3331 N N . VAL A 1 418 ? -9.028 -7.439 33.191 1.00 89.88 418 VAL A N 1
ATOM 3332 C CA . VAL A 1 418 ? -8.306 -7.427 34.471 1.00 89.88 418 VAL A CA 1
ATOM 3333 C C . VAL A 1 418 ? -8.751 -6.241 35.319 1.00 89.88 418 VAL A C 1
ATOM 3335 O O . VAL A 1 418 ? -8.962 -6.386 36.520 1.00 89.88 418 VAL A O 1
ATOM 3338 N N . ARG A 1 419 ? -8.944 -5.070 34.697 1.00 90.44 419 ARG A N 1
ATOM 3339 C CA . ARG A 1 419 ? -9.416 -3.852 35.374 1.00 90.44 419 ARG A CA 1
ATOM 3340 C C . ARG A 1 419 ? -10.366 -3.044 34.506 1.00 90.44 419 ARG A C 1
ATOM 3342 O O . ARG A 1 419 ? -10.222 -3.001 33.284 1.00 90.44 419 ARG A O 1
ATOM 3349 N N . ASP A 1 420 ? -11.304 -2.374 35.160 1.00 93.50 420 ASP A N 1
ATOM 3350 C CA . ASP A 1 420 ? -12.264 -1.458 34.552 1.00 93.50 420 ASP A CA 1
ATOM 3351 C C . ASP A 1 420 ? -12.453 -0.245 35.470 1.00 93.50 420 ASP A C 1
ATOM 3353 O O . ASP A 1 420 ? -12.983 -0.361 36.575 1.00 93.50 420 ASP A O 1
ATOM 3357 N N . GLU A 1 421 ? -11.976 0.917 35.034 1.00 94.31 421 GLU A N 1
ATOM 3358 C CA . GLU A 1 421 ? -11.859 2.113 35.866 1.00 94.31 421 GLU A CA 1
ATOM 3359 C C . GLU A 1 421 ? -12.360 3.344 35.112 1.00 94.31 421 GLU A C 1
ATOM 3361 O O . GLU A 1 421 ? -12.089 3.525 33.925 1.00 94.31 421 GLU A O 1
ATOM 3366 N N . VAL A 1 422 ? -13.073 4.227 35.803 1.00 94.12 422 VAL A N 1
ATOM 3367 C CA . VAL A 1 422 ? -13.339 5.590 35.339 1.00 94.12 422 VAL A CA 1
ATOM 3368 C C . VAL A 1 422 ? -12.198 6.466 35.836 1.00 94.12 422 VAL A C 1
ATOM 3370 O O . VAL A 1 422 ? -11.888 6.473 37.028 1.00 94.12 422 VAL A O 1
ATOM 3373 N N . VAL A 1 423 ? -11.564 7.184 34.918 1.00 93.81 423 VAL A N 1
ATOM 3374 C CA . VAL A 1 423 ? -10.370 7.992 35.160 1.00 93.81 423 VAL A CA 1
ATOM 3375 C C . VAL A 1 423 ? -10.574 9.419 34.667 1.00 93.81 423 VAL A C 1
ATOM 3377 O O . VAL A 1 423 ? -11.274 9.656 33.681 1.00 93.81 423 VAL A O 1
ATOM 3380 N N . LEU A 1 424 ? -9.920 10.365 35.329 1.00 91.12 424 LEU A N 1
ATOM 3381 C CA . LEU A 1 424 ? -9.825 11.756 34.903 1.00 91.12 424 LEU A CA 1
ATOM 3382 C C . LEU A 1 424 ? -8.381 12.035 34.491 1.00 91.12 424 LEU A C 1
ATOM 3384 O O . LEU A 1 424 ? -7.451 11.780 35.255 1.00 91.12 424 LEU A O 1
ATOM 3388 N N . LEU A 1 425 ? -8.178 12.524 33.269 1.00 89.50 425 LEU A N 1
ATOM 3389 C CA . LEU A 1 425 ? -6.838 12.866 32.792 1.00 89.50 425 LEU A CA 1
ATOM 3390 C C . LEU A 1 425 ? -6.418 14.211 33.394 1.00 89.50 425 LEU A C 1
ATOM 3392 O O . LEU A 1 425 ? -7.140 15.194 33.236 1.00 89.50 425 LEU A O 1
ATOM 3396 N N . VAL A 1 426 ? -5.230 14.276 34.005 1.00 86.81 426 VAL A N 1
ATOM 3397 C CA . VAL A 1 426 ? -4.752 15.471 34.738 1.00 86.81 426 VAL A CA 1
ATOM 3398 C C . VAL A 1 426 ? -4.788 16.728 33.861 1.00 86.81 426 VAL A C 1
ATOM 3400 O O . VAL A 1 426 ? -5.213 17.792 34.291 1.00 86.81 426 VAL A O 1
ATOM 3403 N N . ARG A 1 427 ? -4.434 16.593 32.577 1.00 85.62 427 ARG A N 1
ATOM 3404 C CA . ARG A 1 427 ? -4.383 17.709 31.614 1.00 85.62 427 ARG A CA 1
ATOM 3405 C C . ARG A 1 427 ? -5.728 18.362 31.287 1.00 85.62 427 ARG A C 1
ATOM 3407 O O . ARG A 1 427 ? -5.726 19.446 30.722 1.00 85.62 427 ARG A O 1
ATOM 3414 N N . ILE A 1 428 ? -6.841 17.685 31.545 1.00 86.12 428 ILE A N 1
ATOM 3415 C CA . ILE A 1 428 ? -8.199 18.183 31.263 1.00 86.12 428 ILE A CA 1
ATOM 3416 C C . ILE A 1 428 ? -9.082 18.097 32.508 1.00 86.12 428 ILE A C 1
ATOM 3418 O O . ILE A 1 428 ? -10.302 18.066 32.402 1.00 86.12 428 ILE A O 1
ATOM 3422 N N . GLN A 1 429 ? -8.475 18.051 33.695 1.00 82.19 429 GLN A N 1
ATOM 3423 C CA . GLN A 1 429 ? -9.207 17.924 34.955 1.00 82.19 429 GLN A CA 1
ATOM 3424 C C . GLN A 1 429 ? -10.180 19.090 35.202 1.00 82.19 429 GLN A C 1
ATOM 3426 O O . GLN A 1 429 ? -11.243 18.890 35.781 1.00 82.19 429 GLN A O 1
ATOM 3431 N N . GLU A 1 430 ? -9.845 20.285 34.708 1.00 82.25 430 GLU A N 1
ATOM 3432 C CA . GLU A 1 430 ? -10.631 21.520 34.865 1.00 82.25 430 GLU A CA 1
ATOM 3433 C C . GLU A 1 430 ? -11.955 21.501 34.081 1.00 82.25 430 GLU A C 1
ATOM 3435 O O . GLU A 1 430 ? -12.878 22.246 34.391 1.00 82.25 430 GLU A O 1
ATOM 3440 N N . GLU A 1 431 ? -12.088 20.606 33.100 1.00 84.06 431 GLU A N 1
ATOM 3441 C CA . GLU A 1 431 ? -13.268 20.476 32.230 1.00 84.06 431 GLU A CA 1
ATOM 3442 C C . GLU A 1 431 ? -14.406 19.667 32.883 1.00 84.06 431 GLU A C 1
ATOM 3444 O O . GLU A 1 431 ? -15.479 19.469 32.301 1.00 84.06 431 GLU A O 1
ATOM 3449 N N . GLY A 1 432 ? -14.176 19.166 34.100 1.00 79.06 432 GLY A N 1
ATOM 3450 C CA . GLY A 1 432 ? -15.189 18.506 34.911 1.00 79.06 432 GLY A CA 1
ATOM 3451 C C . GLY A 1 432 ? -15.712 17.196 34.292 1.00 79.06 432 GLY A C 1
ATOM 3452 O O . GLY A 1 432 ? -14.933 16.402 33.756 1.00 79.06 432 GLY A O 1
ATOM 3453 N N . PRO A 1 433 ? -17.031 16.918 34.353 1.00 77.94 433 PRO A N 1
ATOM 3454 C CA . PRO A 1 433 ? -17.599 15.626 33.951 1.00 77.94 433 PRO A CA 1
ATOM 3455 C C . PRO A 1 433 ? -17.367 15.231 32.485 1.00 77.94 433 PRO A C 1
ATOM 3457 O O . PRO A 1 433 ? -17.403 14.045 32.160 1.00 77.94 433 PRO A O 1
ATOM 3460 N N . VAL A 1 434 ? -17.128 16.198 31.592 1.00 80.50 434 VAL A N 1
ATOM 3461 C CA . VAL A 1 434 ? -16.899 15.943 30.155 1.00 80.50 434 VAL A CA 1
ATOM 3462 C C . VAL A 1 434 ? -15.529 15.299 29.907 1.00 80.50 434 VAL A C 1
ATOM 3464 O O . VAL A 1 434 ? -15.339 14.597 28.911 1.00 80.50 434 VAL A O 1
ATOM 3467 N N . ALA A 1 435 ? -14.588 15.493 30.832 1.00 83.25 435 ALA A N 1
ATOM 3468 C CA . ALA A 1 435 ? -13.252 14.913 30.789 1.00 83.25 435 ALA A CA 1
ATOM 3469 C C . ALA A 1 435 ? -13.166 13.504 31.396 1.00 83.25 435 ALA A C 1
ATOM 3471 O O . ALA A 1 435 ? -12.086 12.905 31.378 1.00 83.25 435 ALA A O 1
ATOM 3472 N N . LEU A 1 436 ? -14.275 12.952 31.907 1.00 89.62 436 LEU A N 1
ATOM 3473 C CA . LEU A 1 436 ? -14.304 11.580 32.406 1.00 89.62 436 LEU A CA 1
ATOM 3474 C C . LEU A 1 436 ? -14.074 10.596 31.259 1.00 89.62 436 LEU A C 1
ATOM 3476 O O . LEU A 1 436 ? -14.838 10.515 30.296 1.00 89.62 436 LEU A O 1
ATOM 3480 N N . MET A 1 437 ? -13.024 9.803 31.410 1.00 93.62 437 MET A N 1
ATOM 3481 C CA . MET A 1 437 ? -12.663 8.725 30.505 1.00 93.62 437 MET A CA 1
ATOM 3482 C C . MET A 1 437 ? -12.774 7.396 31.246 1.00 93.62 437 MET A C 1
ATOM 3484 O O . MET A 1 437 ? -12.880 7.333 32.468 1.00 93.62 437 MET A O 1
ATOM 3488 N N . ARG A 1 438 ? -12.738 6.297 30.508 1.00 94.81 438 ARG A N 1
ATOM 3489 C CA . ARG A 1 438 ? -12.727 4.945 31.047 1.00 94.81 438 ARG A CA 1
ATOM 3490 C C . ARG A 1 438 ? -11.505 4.205 30.549 1.00 94.81 438 ARG A C 1
ATOM 3492 O O . ARG A 1 438 ? -11.247 4.139 29.346 1.00 94.81 438 ARG A O 1
ATOM 3499 N N . ARG A 1 439 ? -10.780 3.639 31.497 1.00 94.88 439 ARG A N 1
ATOM 3500 C CA . ARG A 1 439 ? -9.578 2.846 31.325 1.00 94.88 439 ARG A CA 1
ATOM 3501 C C . ARG A 1 439 ? -9.926 1.379 31.544 1.00 94.88 439 ARG A C 1
ATOM 3503 O O . ARG A 1 439 ? -10.532 1.028 32.550 1.00 94.88 439 ARG A O 1
ATOM 3510 N N . ILE A 1 440 ? -9.561 0.531 30.592 1.00 94.31 440 ILE A N 1
ATOM 3511 C CA . ILE A 1 440 ? -9.825 -0.909 30.653 1.00 94.31 440 ILE A CA 1
ATOM 3512 C C . ILE A 1 440 ? -8.512 -1.639 30.411 1.00 94.31 440 ILE A C 1
ATOM 3514 O O . ILE A 1 440 ? -7.876 -1.447 29.375 1.00 94.31 440 ILE A O 1
ATOM 3518 N N . GLU A 1 441 ? -8.114 -2.484 31.351 1.00 93.88 441 GLU A N 1
ATOM 3519 C CA . GLU A 1 441 ? -6.969 -3.373 31.189 1.00 93.88 441 GLU A CA 1
ATOM 3520 C C . GLU A 1 441 ? -7.446 -4.744 30.705 1.00 93.88 441 GLU A C 1
ATOM 3522 O O . GLU A 1 441 ? -8.284 -5.382 31.347 1.00 93.88 441 GLU A O 1
ATOM 3527 N N . VAL A 1 442 ? -6.914 -5.189 29.568 1.00 92.31 442 VAL A N 1
ATOM 3528 C CA . VAL A 1 442 ? -7.281 -6.453 28.923 1.00 92.31 442 VAL A CA 1
ATOM 3529 C C . VAL A 1 442 ? -6.039 -7.322 28.778 1.00 92.31 442 VAL A C 1
ATOM 3531 O O . VAL A 1 442 ? -5.062 -6.899 28.154 1.00 92.31 442 VAL A O 1
ATOM 3534 N N . TRP A 1 443 ? -6.100 -8.540 29.307 1.00 90.50 443 TRP A N 1
ATOM 3535 C CA . TRP A 1 443 ? -5.108 -9.578 29.057 1.00 90.50 443 TRP A CA 1
ATOM 3536 C C . TRP A 1 443 ? -5.402 -10.246 27.712 1.00 90.50 443 TRP A C 1
ATOM 3538 O O . TRP A 1 443 ? -6.512 -10.730 27.472 1.00 90.50 443 TRP A O 1
ATOM 3548 N N . VAL A 1 444 ? -4.425 -10.242 26.803 1.00 86.94 444 VAL A N 1
ATOM 3549 C CA . VAL A 1 444 ? -4.552 -10.879 25.487 1.00 86.94 444 VAL A CA 1
ATOM 3550 C C . VAL A 1 444 ? -3.721 -12.153 25.457 1.00 86.94 444 VAL A C 1
ATOM 3552 O O . VAL A 1 444 ? -2.510 -12.099 25.247 1.00 86.94 444 VAL A O 1
ATOM 3555 N N . GLU A 1 445 ? -4.397 -13.293 25.599 1.00 83.62 445 GLU A N 1
ATOM 3556 C CA . GLU A 1 445 ? -3.775 -14.622 25.667 1.00 83.62 445 GLU A CA 1
ATOM 3557 C C . GLU A 1 445 ? -2.884 -14.926 24.450 1.00 83.62 445 GLU A C 1
ATOM 3559 O O . GLU A 1 445 ? -1.739 -15.341 24.609 1.00 83.62 445 GLU A O 1
ATOM 3564 N N . ASP A 1 446 ? -3.354 -14.608 23.236 1.00 82.44 446 ASP A N 1
ATOM 3565 C CA . ASP A 1 446 ? -2.635 -14.864 21.974 1.00 82.44 446 ASP A CA 1
ATOM 3566 C C . ASP A 1 446 ? -1.239 -14.224 21.915 1.00 82.44 446 ASP A C 1
ATOM 3568 O O . ASP A 1 446 ? -0.367 -14.663 21.165 1.00 82.44 446 ASP A O 1
ATOM 3572 N N . LYS A 1 447 ? -1.045 -13.130 22.654 1.00 82.50 447 LYS A N 1
ATOM 3573 C CA . LYS A 1 447 ? 0.191 -12.344 22.652 1.00 82.50 447 LYS A CA 1
ATOM 3574 C C . LYS A 1 447 ? 0.915 -12.358 23.990 1.00 82.50 447 LYS A C 1
ATOM 3576 O O . LYS A 1 447 ? 2.012 -11.810 24.053 1.00 82.50 447 LYS A O 1
ATOM 3581 N N . GLN A 1 448 ? 0.304 -12.940 25.024 1.00 86.94 448 GLN A N 1
ATOM 3582 C CA . GLN A 1 448 ? 0.787 -12.890 26.405 1.00 86.94 448 GLN A CA 1
ATOM 3583 C C . GLN A 1 448 ? 1.127 -11.446 26.833 1.00 86.94 448 GLN A C 1
ATOM 3585 O O . GLN A 1 448 ? 2.156 -11.193 27.456 1.00 86.94 448 GLN A O 1
ATOM 3590 N N . GLU A 1 449 ? 0.297 -10.471 26.430 1.00 90.50 449 GLU A N 1
ATOM 3591 C CA . GLU A 1 449 ? 0.519 -9.048 26.721 1.00 90.50 449 GLU A CA 1
ATOM 3592 C C . GLU A 1 449 ? -0.718 -8.382 27.334 1.00 90.50 449 GLU A C 1
ATOM 3594 O O . GLU A 1 449 ? -1.860 -8.665 26.958 1.00 90.50 449 GLU A O 1
ATOM 3599 N N . MET A 1 450 ? -0.474 -7.426 28.235 1.00 88.75 450 MET A N 1
ATOM 3600 C CA . MET A 1 450 ? -1.499 -6.516 28.741 1.00 88.75 450 MET A CA 1
ATOM 3601 C C . MET A 1 450 ? -1.695 -5.341 27.787 1.00 88.75 450 MET A C 1
ATOM 3603 O O . MET A 1 450 ? -0.759 -4.604 27.457 1.00 88.75 450 MET A O 1
ATOM 3607 N N . ILE A 1 451 ? -2.941 -5.123 27.375 1.00 91.81 451 ILE A N 1
ATOM 3608 C CA . ILE A 1 451 ? -3.339 -3.954 26.594 1.00 91.81 451 ILE A CA 1
ATOM 3609 C C . ILE A 1 451 ? -4.214 -3.057 27.463 1.00 91.81 451 ILE A C 1
ATOM 3611 O O . ILE A 1 451 ? -5.282 -3.455 27.921 1.00 91.81 451 ILE A O 1
ATOM 3615 N N . VAL A 1 452 ? -3.772 -1.812 27.643 1.00 94.19 452 VAL A N 1
ATOM 3616 C CA . VAL A 1 452 ? -4.541 -0.773 28.332 1.00 94.19 452 VAL A CA 1
ATOM 3617 C C . VAL A 1 452 ? -5.288 0.057 27.296 1.00 94.19 452 VAL A C 1
ATOM 3619 O O . VAL A 1 452 ? -4.678 0.719 26.451 1.00 94.19 452 VAL A O 1
ATOM 3622 N N . LEU A 1 453 ? -6.613 0.002 27.342 1.00 95.12 453 LEU A N 1
ATOM 3623 C CA . LEU A 1 453 ? -7.517 0.735 26.465 1.00 95.12 453 LEU A CA 1
ATOM 3624 C C . LEU A 1 453 ? -8.077 1.964 27.181 1.00 95.12 453 LEU A C 1
ATOM 3626 O O . LEU A 1 453 ? -8.339 1.926 28.381 1.00 95.12 453 LEU A O 1
ATOM 3630 N N . LEU A 1 454 ? -8.298 3.034 26.423 1.00 95.50 454 LEU A N 1
ATOM 3631 C CA . LEU A 1 454 ? -8.957 4.259 26.858 1.00 95.50 454 LEU A CA 1
ATOM 3632 C C . LEU A 1 454 ? -10.173 4.529 25.964 1.00 95.50 454 LEU A C 1
ATOM 3634 O O . LEU A 1 454 ? -10.083 4.435 24.737 1.00 95.50 454 LEU A O 1
ATOM 3638 N N . THR A 1 455 ? -11.303 4.880 26.572 1.00 95.56 455 THR A N 1
ATOM 3639 C CA . THR A 1 455 ? -12.536 5.259 25.872 1.00 95.56 455 THR A CA 1
ATOM 3640 C C . THR A 1 455 ? -13.293 6.341 26.633 1.00 95.56 455 THR A C 1
ATOM 3642 O O . THR A 1 455 ? -13.316 6.330 27.856 1.00 95.56 455 THR A O 1
ATOM 3645 N N . ASN A 1 456 ? -13.975 7.245 25.935 1.00 94.50 456 ASN A N 1
ATOM 3646 C CA . ASN A 1 456 ? -14.953 8.154 26.547 1.00 94.50 456 ASN A CA 1
ATOM 3647 C C . ASN A 1 456 ? -16.345 7.506 26.714 1.00 94.50 456 ASN A C 1
ATOM 3649 O O . ASN A 1 456 ? -17.274 8.117 27.242 1.00 94.50 456 ASN A O 1
ATOM 3653 N N . HIS A 1 457 ? -16.526 6.253 26.278 1.00 93.06 457 HIS A N 1
ATOM 3654 C CA . HIS A 1 457 ? -17.808 5.566 26.369 1.00 93.06 457 HIS A CA 1
ATOM 3655 C C . HIS A 1 457 ? -17.979 4.834 27.712 1.00 93.06 457 HIS A C 1
ATOM 3657 O O . HIS A 1 457 ? -17.647 3.654 27.876 1.00 93.06 457 HIS A O 1
ATOM 3663 N N . LEU A 1 458 ? -18.633 5.496 28.667 1.00 91.50 458 LEU A N 1
ATOM 3664 C CA . LEU A 1 458 ? -18.816 4.964 30.023 1.00 91.50 458 LEU A CA 1
ATOM 3665 C C . LEU A 1 458 ? -19.834 3.809 30.122 1.00 91.50 458 LEU A C 1
ATOM 3667 O O . LEU A 1 458 ? -19.751 3.004 31.040 1.00 91.50 458 LEU A O 1
ATOM 3671 N N . LYS A 1 459 ? -20.791 3.660 29.196 1.00 90.44 459 LYS A N 1
ATOM 3672 C CA . LYS A 1 459 ? -21.907 2.698 29.379 1.00 90.44 459 LYS A CA 1
ATOM 3673 C C . LYS A 1 459 ? -21.714 1.290 28.784 1.00 90.44 459 LYS A C 1
ATOM 3675 O O . LYS A 1 459 ? -22.386 0.370 29.229 1.00 90.44 459 LYS A O 1
ATOM 3680 N N . LEU A 1 460 ? -20.830 1.092 27.798 1.00 90.31 460 LEU A N 1
ATOM 3681 C CA . LEU A 1 460 ? -20.658 -0.210 27.124 1.00 90.31 460 LEU A CA 1
ATOM 3682 C C . LEU A 1 460 ? -20.073 -1.274 28.067 1.00 90.31 460 LEU A C 1
ATOM 3684 O O . LEU A 1 460 ? -19.425 -0.947 29.056 1.00 90.31 460 LEU A O 1
ATOM 3688 N N . ALA A 1 461 ? -20.245 -2.560 27.767 1.00 90.06 461 ALA A N 1
ATOM 3689 C CA . ALA A 1 461 ? -19.526 -3.602 28.500 1.00 90.06 461 ALA A CA 1
ATOM 3690 C C . ALA A 1 461 ? -18.022 -3.548 28.167 1.00 90.06 461 ALA A C 1
ATOM 3692 O O . ALA A 1 461 ? -17.656 -3.306 27.014 1.00 90.06 461 ALA A O 1
ATOM 3693 N N . ALA A 1 462 ? -17.146 -3.804 29.146 1.00 90.88 462 ALA A N 1
ATOM 3694 C CA . ALA A 1 462 ? -15.693 -3.773 28.935 1.00 90.88 462 ALA A CA 1
ATOM 3695 C C . ALA A 1 462 ? -15.248 -4.760 27.838 1.00 90.88 462 ALA A C 1
ATOM 3697 O O . ALA A 1 462 ? -14.472 -4.405 26.952 1.00 90.88 462 ALA A O 1
ATOM 3698 N N . ALA A 1 463 ? -15.852 -5.953 27.816 1.00 89.75 463 ALA A N 1
ATOM 3699 C CA . ALA A 1 463 ? -15.660 -6.948 26.761 1.00 89.75 463 ALA A CA 1
ATOM 3700 C C . ALA A 1 463 ? -16.021 -6.415 25.359 1.00 89.75 463 ALA A C 1
ATOM 3702 O O . ALA A 1 463 ? -15.342 -6.713 24.379 1.00 89.75 463 ALA A O 1
ATOM 3703 N N . THR A 1 464 ? -17.065 -5.585 25.248 1.00 90.69 464 THR A N 1
ATOM 3704 C CA . THR A 1 464 ? -17.448 -4.958 23.974 1.00 90.69 464 THR A CA 1
ATOM 3705 C C . THR A 1 464 ? -16.421 -3.925 23.532 1.00 90.69 464 THR A C 1
ATOM 3707 O O . THR A 1 464 ? -16.077 -3.900 22.357 1.00 90.69 464 THR A O 1
ATOM 3710 N N . VAL A 1 465 ? -15.889 -3.113 24.450 1.00 92.31 465 VAL A N 1
ATOM 3711 C CA . VAL A 1 465 ? -14.823 -2.144 24.133 1.00 92.31 465 VAL A CA 1
ATOM 3712 C C . VAL A 1 465 ? -13.560 -2.864 23.647 1.00 92.31 465 VAL A C 1
ATOM 3714 O O . VAL A 1 465 ? -12.974 -2.466 22.639 1.00 92.31 465 VAL A O 1
ATOM 3717 N N . ALA A 1 466 ? -13.188 -3.970 24.296 1.00 91.50 466 ALA A N 1
ATOM 3718 C CA . ALA A 1 466 ? -12.073 -4.812 23.868 1.00 91.50 466 ALA A CA 1
ATOM 3719 C C . ALA A 1 466 ? -12.298 -5.406 22.463 1.00 91.50 466 ALA A C 1
ATOM 3721 O O . ALA A 1 466 ? -11.406 -5.357 21.612 1.00 91.50 466 ALA A O 1
ATOM 3722 N N . ALA A 1 467 ? -13.504 -5.913 22.187 1.00 90.06 467 ALA A N 1
ATOM 3723 C CA . ALA A 1 467 ? -13.869 -6.435 20.871 1.00 90.06 467 ALA A CA 1
ATOM 3724 C C . ALA A 1 467 ? -13.865 -5.343 19.786 1.00 90.06 467 ALA A C 1
ATOM 3726 O O . ALA A 1 467 ? -13.363 -5.574 18.690 1.00 90.06 467 ALA A O 1
ATOM 3727 N N . VAL A 1 468 ? -14.353 -4.141 20.102 1.00 91.81 468 VAL A N 1
ATOM 3728 C CA . VAL A 1 468 ? -14.307 -2.968 19.215 1.00 91.81 468 VAL A CA 1
ATOM 3729 C C . VAL A 1 468 ? -12.862 -2.613 18.856 1.00 91.81 468 VAL A C 1
ATOM 3731 O O . VAL A 1 468 ? -12.552 -2.429 17.680 1.00 91.81 468 VAL A O 1
ATOM 3734 N N . TYR A 1 469 ? -11.950 -2.596 19.834 1.00 92.19 469 TYR A N 1
ATOM 3735 C CA . TYR A 1 469 ? -10.534 -2.341 19.563 1.00 92.19 469 TYR A CA 1
ATOM 3736 C C . TYR A 1 469 ? -9.887 -3.436 18.700 1.00 92.19 469 TYR A C 1
ATOM 3738 O O . TYR A 1 469 ? -9.051 -3.138 17.846 1.00 92.19 469 TYR A O 1
ATOM 3746 N N . ARG A 1 470 ? -10.295 -4.703 18.864 1.00 89.44 470 ARG A N 1
ATOM 3747 C CA . ARG A 1 470 ? -9.806 -5.822 18.040 1.00 89.44 470 ARG A CA 1
ATOM 3748 C C . ARG A 1 470 ? -10.130 -5.633 16.557 1.00 89.44 470 ARG A C 1
ATOM 3750 O O . ARG A 1 470 ? -9.295 -5.960 15.711 1.00 89.44 470 ARG A O 1
ATOM 3757 N N . GLU A 1 471 ? -11.278 -5.041 16.228 1.00 88.25 471 GLU A N 1
ATOM 3758 C CA . GLU A 1 471 ? -11.636 -4.766 14.833 1.00 88.25 471 GLU A CA 1
ATOM 3759 C C . GLU A 1 471 ? -10.716 -3.744 14.158 1.00 88.25 471 GLU A C 1
ATOM 3761 O O . GLU A 1 471 ? -10.652 -3.722 12.930 1.00 88.25 471 GLU A O 1
ATOM 3766 N N . ARG A 1 472 ? -9.917 -2.969 14.910 1.00 89.31 472 ARG A N 1
ATOM 3767 C CA . ARG A 1 472 ? -8.867 -2.116 14.325 1.00 89.31 472 ARG A CA 1
ATOM 3768 C C . ARG A 1 472 ? -7.973 -2.908 13.376 1.00 89.31 472 ARG A C 1
ATOM 3770 O O . ARG A 1 472 ? -7.581 -2.390 12.341 1.00 89.31 472 ARG A O 1
ATOM 3777 N N . TRP A 1 473 ? -7.692 -4.181 13.666 1.00 88.00 473 TRP A N 1
ATOM 3778 C CA . TRP A 1 473 ? -6.841 -5.020 12.816 1.00 88.00 473 TRP A CA 1
ATOM 3779 C C . TRP A 1 473 ? -7.349 -5.151 11.366 1.00 88.00 473 TRP A C 1
ATOM 3781 O O . TRP A 1 473 ? -6.582 -5.436 10.447 1.00 88.00 473 TRP A O 1
ATOM 3791 N N . GLN A 1 474 ? -8.630 -4.892 11.118 1.00 86.94 474 GLN A N 1
ATOM 3792 C CA . GLN A 1 474 ? -9.228 -4.945 9.786 1.00 86.94 474 GLN A CA 1
ATOM 3793 C C . GLN A 1 474 ? -8.697 -3.847 8.862 1.00 86.94 474 GLN A C 1
ATOM 3795 O O . GLN A 1 474 ? -8.493 -4.106 7.674 1.00 86.94 474 GLN A O 1
ATOM 3800 N N . ILE A 1 475 ? -8.372 -2.659 9.390 1.00 86.81 475 ILE A N 1
ATOM 3801 C CA . ILE A 1 475 ? -7.729 -1.607 8.589 1.00 86.81 475 ILE A CA 1
ATOM 3802 C C . ILE A 1 475 ? -6.288 -1.984 8.224 1.00 86.81 475 ILE A C 1
ATOM 3804 O O . ILE A 1 475 ? -5.846 -1.744 7.101 1.00 86.81 475 ILE A O 1
ATOM 3808 N N . GLU A 1 476 ? -5.580 -2.693 9.105 1.00 87.56 476 GLU A N 1
ATOM 3809 C CA . GLU A 1 476 ? -4.242 -3.216 8.811 1.00 87.56 476 GLU A CA 1
ATOM 3810 C C . GLU A 1 476 ? -4.288 -4.305 7.732 1.00 87.56 476 GLU A C 1
ATOM 3812 O O . GLU A 1 476 ? -3.465 -4.319 6.807 1.00 87.56 476 GLU A O 1
ATOM 3817 N N . GLN A 1 477 ? -5.272 -5.207 7.811 1.00 85.44 477 GLN A N 1
ATOM 3818 C CA . GLN A 1 477 ? -5.528 -6.200 6.768 1.00 85.44 477 GLN A CA 1
ATOM 3819 C C . GLN A 1 477 ? -5.906 -5.529 5.442 1.00 85.44 477 GLN A C 1
ATOM 3821 O O . GLN A 1 477 ? -5.406 -5.936 4.388 1.00 85.44 477 GLN A O 1
ATOM 3826 N N . PHE A 1 478 ? -6.707 -4.461 5.481 1.00 84.62 478 PHE A N 1
ATOM 3827 C CA . PHE A 1 478 ? -7.033 -3.657 4.306 1.00 84.62 478 PHE A CA 1
ATOM 3828 C C . PHE A 1 478 ? -5.776 -3.040 3.684 1.00 84.62 478 PHE A C 1
ATOM 3830 O O . PHE A 1 478 ? -5.549 -3.195 2.485 1.00 84.62 478 PHE A O 1
ATOM 3837 N N . PHE A 1 479 ? -4.895 -2.420 4.473 1.00 85.00 479 PHE A N 1
ATOM 3838 C CA . PHE A 1 479 ? -3.632 -1.879 3.964 1.00 85.00 479 PHE A CA 1
ATOM 3839 C C . PHE A 1 479 ? -2.720 -2.949 3.378 1.00 85.00 479 PHE A C 1
ATOM 3841 O O . PHE A 1 479 ? -2.069 -2.721 2.352 1.00 85.00 479 PHE A O 1
ATOM 3848 N N . ARG A 1 480 ? -2.665 -4.125 4.009 1.00 84.75 480 ARG A N 1
ATOM 3849 C CA . ARG A 1 480 ? -1.922 -5.271 3.484 1.00 84.75 480 ARG A CA 1
ATOM 3850 C C . ARG A 1 480 ? -2.463 -5.668 2.113 1.00 84.75 480 ARG A C 1
ATOM 3852 O O . ARG A 1 480 ? -1.674 -5.771 1.172 1.00 84.75 480 ARG A O 1
ATOM 3859 N N . ALA A 1 481 ? -3.780 -5.807 1.983 1.00 82.00 481 ALA A N 1
ATOM 3860 C CA . ALA A 1 481 ? -4.431 -6.123 0.720 1.00 82.00 481 ALA A CA 1
ATOM 3861 C C . ALA A 1 481 ? -4.182 -5.036 -0.333 1.00 82.00 481 ALA A C 1
ATOM 3863 O O . ALA A 1 481 ? -3.761 -5.358 -1.442 1.00 82.00 481 ALA A O 1
ATOM 3864 N N . LEU A 1 482 ? -4.339 -3.758 0.018 1.00 81.44 482 LEU A N 1
ATOM 3865 C CA . LEU A 1 482 ? -4.104 -2.612 -0.863 1.00 81.44 482 LEU A CA 1
ATOM 3866 C C . LEU A 1 482 ? -2.676 -2.628 -1.437 1.00 81.44 482 LEU A C 1
ATOM 3868 O O . LEU A 1 482 ? -2.475 -2.549 -2.649 1.00 81.44 482 LEU A O 1
ATOM 3872 N N . LYS A 1 483 ? -1.666 -2.814 -0.578 1.00 78.62 483 LYS A N 1
ATOM 3873 C CA . LYS A 1 483 ? -0.250 -2.833 -0.984 1.00 78.62 483 LYS A CA 1
ATOM 3874 C C . LYS A 1 483 ? 0.137 -4.073 -1.790 1.00 78.62 483 LYS A C 1
ATOM 3876 O O . LYS A 1 483 ? 1.047 -3.991 -2.618 1.00 78.62 483 LYS A O 1
ATOM 3881 N N . GLN A 1 484 ? -0.485 -5.222 -1.528 1.00 75.81 484 GLN A N 1
ATOM 3882 C CA . GLN A 1 484 ? -0.174 -6.481 -2.212 1.00 75.81 484 GLN A CA 1
ATOM 3883 C C . GLN A 1 484 ? -0.873 -6.594 -3.570 1.00 75.81 484 GLN A C 1
ATOM 3885 O O . GLN A 1 484 ? -0.240 -6.964 -4.558 1.00 75.81 484 GLN A O 1
ATOM 3890 N N . SER A 1 485 ? -2.161 -6.261 -3.629 1.00 66.12 485 SER A N 1
ATOM 3891 C CA . SER A 1 485 ? -3.012 -6.545 -4.788 1.00 66.12 485 SER A CA 1
ATOM 3892 C C . SER A 1 485 ? -2.892 -5.518 -5.918 1.00 66.12 485 SER A C 1
ATOM 3894 O O . SER A 1 485 ? -2.969 -5.897 -7.088 1.00 66.12 485 SER A O 1
ATOM 3896 N N . LEU A 1 486 ? -2.637 -4.244 -5.594 1.00 63.44 486 LEU A N 1
ATOM 3897 C CA . LEU A 1 486 ? -2.761 -3.128 -6.545 1.00 63.44 486 LEU A CA 1
ATOM 3898 C C . LEU A 1 486 ? -1.424 -2.594 -7.081 1.00 63.44 486 LEU A C 1
ATOM 3900 O O . LEU A 1 486 ? -1.376 -1.521 -7.672 1.00 63.44 486 LEU A O 1
ATOM 3904 N N . ARG A 1 487 ? -0.319 -3.334 -6.890 1.00 63.06 487 ARG A N 1
ATOM 3905 C CA . ARG A 1 487 ? 1.038 -2.972 -7.365 1.00 63.06 487 ARG A CA 1
ATOM 3906 C C . ARG A 1 487 ? 1.429 -1.502 -7.111 1.00 63.06 487 ARG A C 1
ATOM 3908 O O . ARG A 1 487 ? 2.222 -0.940 -7.859 1.00 63.06 487 ARG A O 1
ATOM 3915 N N . ILE A 1 488 ? 1.005 -0.908 -5.990 1.00 61.03 488 ILE A N 1
ATOM 3916 C CA . ILE A 1 488 ? 1.365 0.469 -5.566 1.00 61.03 488 ILE A CA 1
ATOM 3917 C C . ILE A 1 488 ? 2.880 0.602 -5.229 1.00 61.03 488 ILE A C 1
ATOM 3919 O O . ILE A 1 488 ? 3.347 1.580 -4.665 1.00 61.03 488 ILE A O 1
ATOM 3923 N N . LYS A 1 489 ? 3.693 -0.405 -5.571 1.00 58.81 489 LYS A N 1
ATOM 3924 C CA . LYS A 1 489 ? 5.161 -0.380 -5.500 1.00 58.81 489 LYS A CA 1
ATOM 3925 C C . LYS A 1 489 ? 5.812 0.061 -6.815 1.00 58.81 489 LYS A C 1
ATOM 3927 O O . LYS A 1 489 ? 6.981 0.428 -6.804 1.00 58.81 489 LYS A O 1
ATOM 3932 N N . THR A 1 490 ? 5.093 -0.016 -7.935 1.00 60.75 490 THR A N 1
ATOM 3933 C CA . THR A 1 490 ? 5.589 0.341 -9.271 1.00 60.75 490 THR A CA 1
ATOM 3934 C C . THR A 1 490 ? 4.710 1.445 -9.834 1.00 60.75 490 THR A C 1
ATOM 3936 O O . THR A 1 490 ? 3.552 1.192 -10.170 1.00 60.75 490 THR A O 1
ATOM 3939 N N . PHE A 1 491 ? 5.240 2.663 -9.900 1.00 67.25 491 PHE A N 1
ATOM 3940 C CA . PHE A 1 491 ? 4.482 3.816 -10.371 1.00 67.25 491 PHE A CA 1
ATOM 3941 C C . PHE A 1 491 ? 4.575 3.964 -11.883 1.00 67.25 491 PHE A C 1
ATOM 3943 O O . PHE A 1 491 ? 5.642 3.782 -12.465 1.00 67.25 491 PHE A O 1
ATOM 3950 N N . VAL A 1 492 ? 3.450 4.300 -12.511 1.00 63.84 492 VAL A N 1
ATOM 3951 C CA . VAL A 1 492 ? 3.355 4.506 -13.964 1.00 63.84 492 VAL A CA 1
ATOM 3952 C C . VAL A 1 492 ? 3.877 5.895 -14.361 1.00 63.84 492 VAL A C 1
ATOM 3954 O O . VAL A 1 492 ? 4.061 6.164 -15.536 1.00 63.84 492 VAL A O 1
ATOM 3957 N N . GLY A 1 493 ? 4.170 6.786 -13.411 1.00 68.25 493 GLY A N 1
ATOM 3958 C CA . GLY A 1 493 ? 4.792 8.084 -13.675 1.00 68.25 493 GLY A CA 1
ATOM 3959 C C . GLY A 1 493 ? 5.555 8.612 -12.462 1.00 68.25 493 GLY A C 1
ATOM 3960 O O . GLY A 1 493 ? 5.395 8.099 -11.356 1.00 68.25 493 GLY A O 1
ATOM 3961 N N . THR A 1 494 ? 6.400 9.620 -12.683 1.00 72.81 494 THR A N 1
ATOM 3962 C CA . THR A 1 494 ? 7.279 10.214 -11.657 1.00 72.81 494 THR A CA 1
ATOM 3963 C C . THR A 1 494 ? 6.700 11.485 -11.021 1.00 72.81 494 THR A C 1
ATOM 3965 O O . THR A 1 494 ? 7.106 11.889 -9.931 1.00 72.81 494 THR A O 1
ATOM 3968 N N . SER A 1 495 ? 5.711 12.111 -11.670 1.00 76.88 495 SER A N 1
ATOM 3969 C CA . SER A 1 495 ? 5.053 13.319 -11.166 1.00 76.88 495 SER A CA 1
ATOM 3970 C C . SER A 1 495 ? 4.124 13.022 -9.984 1.00 76.88 495 SER A C 1
ATOM 3972 O O . SER A 1 495 ? 3.537 11.940 -9.891 1.00 76.88 495 SER A O 1
ATOM 3974 N N . ALA A 1 496 ? 3.939 14.011 -9.101 1.00 80.88 496 ALA A N 1
ATOM 3975 C CA . ALA A 1 496 ? 2.990 13.924 -7.986 1.00 80.88 496 ALA A CA 1
ATOM 3976 C C . ALA A 1 496 ? 1.574 13.589 -8.460 1.00 80.88 496 ALA A C 1
ATOM 3978 O O . ALA A 1 496 ? 0.917 12.715 -7.898 1.00 80.88 496 ALA A O 1
ATOM 3979 N N . ASN A 1 497 ? 1.152 14.214 -9.559 1.00 83.12 497 ASN A N 1
ATOM 3980 C CA . ASN A 1 497 ? -0.141 13.956 -10.173 1.00 83.12 497 ASN A CA 1
ATOM 3981 C C . ASN A 1 497 ? -0.287 12.491 -10.624 1.00 83.12 497 ASN A C 1
ATOM 3983 O O . ASN A 1 497 ? -1.265 11.837 -10.277 1.00 83.12 497 ASN A O 1
ATOM 3987 N N . ALA A 1 498 ? 0.715 11.924 -11.306 1.00 79.44 498 ALA A N 1
ATOM 3988 C CA . ALA A 1 498 ? 0.658 10.533 -11.758 1.00 79.44 498 ALA A CA 1
ATOM 3989 C C . ALA A 1 498 ? 0.589 9.536 -10.588 1.00 79.44 498 ALA A C 1
ATOM 3991 O O . ALA A 1 498 ? -0.125 8.533 -10.670 1.00 79.44 498 ALA A O 1
ATOM 3992 N N . VAL A 1 499 ? 1.294 9.823 -9.489 1.00 80.50 499 VAL A N 1
ATOM 3993 C CA . VAL A 1 499 ? 1.215 9.029 -8.254 1.00 80.50 499 VAL A CA 1
ATOM 3994 C C . VAL A 1 499 ? -0.177 9.123 -7.630 1.00 80.50 499 VAL A C 1
ATOM 3996 O O . VAL A 1 499 ? -0.746 8.089 -7.282 1.00 80.50 499 VAL A O 1
ATOM 3999 N N . LEU A 1 500 ? -0.753 10.325 -7.532 1.00 83.44 500 LEU A N 1
ATOM 4000 C CA . LEU A 1 500 ? -2.102 10.531 -6.998 1.00 83.44 500 LEU A CA 1
ATOM 4001 C C . LEU A 1 500 ? -3.165 9.836 -7.852 1.00 83.44 500 LEU A C 1
ATOM 4003 O O . LEU A 1 500 ? -3.974 9.092 -7.305 1.00 83.44 500 LEU A O 1
ATOM 4007 N N . VAL A 1 501 ? -3.120 9.986 -9.180 1.00 84.56 501 VAL A N 1
ATOM 4008 C CA . VAL A 1 501 ? -4.010 9.272 -10.114 1.00 84.56 501 VAL A CA 1
ATOM 4009 C C . VAL A 1 501 ? -3.942 7.764 -9.878 1.00 84.56 501 VAL A C 1
ATOM 4011 O O . VAL A 1 501 ? -4.976 7.099 -9.796 1.00 84.56 501 VAL A O 1
ATOM 4014 N N . GLN A 1 502 ? -2.738 7.208 -9.729 1.00 82.81 502 GLN A N 1
ATOM 4015 C CA . GLN A 1 502 ? -2.567 5.777 -9.499 1.00 82.81 502 GLN A CA 1
ATOM 4016 C C . GLN A 1 502 ? -3.093 5.332 -8.129 1.00 82.81 502 GLN A C 1
ATOM 4018 O O . GLN A 1 502 ? -3.728 4.280 -8.048 1.00 82.81 502 GLN A O 1
ATOM 4023 N N . ILE A 1 503 ? -2.861 6.112 -7.067 1.00 84.50 503 ILE A N 1
ATOM 4024 C CA . ILE A 1 503 ? -3.402 5.827 -5.730 1.00 84.50 503 ILE A CA 1
ATOM 4025 C C . ILE A 1 503 ? -4.931 5.852 -5.776 1.00 84.50 503 ILE A C 1
ATOM 4027 O O . ILE A 1 503 ? -5.555 4.872 -5.379 1.00 84.50 503 ILE A O 1
ATOM 4031 N N . TRP A 1 504 ? -5.545 6.900 -6.323 1.00 86.56 504 TRP A N 1
ATOM 4032 C CA . TRP A 1 504 ? -7.002 6.997 -6.418 1.00 86.56 504 TRP A CA 1
ATOM 4033 C C . TRP A 1 504 ? -7.614 5.892 -7.279 1.00 86.56 504 TRP A C 1
ATOM 4035 O O . TRP A 1 504 ? -8.594 5.274 -6.872 1.00 86.56 504 TRP A O 1
ATOM 4045 N N . THR A 1 505 ? -6.994 5.554 -8.412 1.00 86.44 505 THR A N 1
ATOM 4046 C CA . THR A 1 505 ? -7.428 4.421 -9.251 1.00 86.44 505 THR A CA 1
ATOM 4047 C C . THR A 1 505 ? -7.385 3.104 -8.473 1.00 86.44 505 THR A C 1
ATOM 4049 O O . THR A 1 505 ? -8.300 2.286 -8.567 1.00 86.44 505 THR A O 1
ATOM 4052 N N . ALA A 1 506 ? -6.343 2.902 -7.665 1.00 85.50 506 ALA A N 1
ATOM 4053 C CA . ALA A 1 506 ? -6.203 1.729 -6.816 1.00 85.50 506 ALA A CA 1
ATOM 4054 C C . ALA A 1 506 ? -7.296 1.680 -5.727 1.00 85.50 506 ALA A C 1
ATOM 4056 O O . ALA A 1 506 ? -7.885 0.623 -5.497 1.00 85.50 506 ALA A O 1
ATOM 4057 N N . LEU A 1 507 ? -7.618 2.815 -5.099 1.00 86.50 507 LEU A N 1
ATOM 4058 C CA . LEU A 1 507 ? -8.695 2.906 -4.106 1.00 86.50 507 LEU A CA 1
ATOM 4059 C C . LEU A 1 507 ? -10.075 2.651 -4.724 1.00 86.50 507 LEU A C 1
ATOM 4061 O O . LEU A 1 507 ? -10.852 1.895 -4.145 1.00 86.50 507 LEU A O 1
ATOM 4065 N N . ILE A 1 508 ? -10.354 3.189 -5.917 1.00 88.12 508 ILE A N 1
ATOM 4066 C CA . ILE A 1 508 ? -11.588 2.902 -6.670 1.00 88.12 508 ILE A CA 1
ATOM 4067 C C . ILE A 1 508 ? -11.692 1.406 -6.971 1.00 88.12 508 ILE A C 1
ATOM 4069 O O . ILE A 1 508 ? -12.728 0.798 -6.715 1.00 88.12 508 ILE A O 1
ATOM 4073 N N . ALA A 1 509 ? -10.618 0.789 -7.473 1.00 87.75 509 ALA A N 1
ATOM 4074 C CA . ALA A 1 509 ? -10.608 -0.639 -7.772 1.00 87.75 509 ALA A CA 1
ATOM 4075 C C . ALA A 1 509 ? -10.860 -1.488 -6.515 1.00 87.75 509 ALA A C 1
ATOM 4077 O O . ALA A 1 509 ? -11.633 -2.442 -6.562 1.00 87.75 509 ALA A O 1
ATOM 4078 N N . MET A 1 510 ? -10.253 -1.129 -5.379 1.00 86.19 510 MET A N 1
ATOM 4079 C CA . MET A 1 510 ? -10.482 -1.823 -4.109 1.00 86.19 510 MET A CA 1
ATOM 4080 C C . MET A 1 510 ? -11.926 -1.672 -3.624 1.00 86.19 510 MET A C 1
ATOM 4082 O O . MET A 1 510 ? -12.535 -2.652 -3.200 1.00 86.19 510 MET A O 1
ATOM 4086 N N . LEU A 1 511 ? -12.483 -0.463 -3.717 1.00 87.00 511 LEU A N 1
ATOM 4087 C CA . LEU A 1 511 ? -13.876 -0.194 -3.373 1.00 87.00 511 LEU A CA 1
ATOM 4088 C C . LEU A 1 511 ? -14.832 -1.006 -4.259 1.00 87.00 511 LEU A C 1
ATOM 4090 O O . LEU A 1 511 ? -15.800 -1.567 -3.757 1.00 87.00 511 LEU A O 1
ATOM 4094 N N . LEU A 1 512 ? -14.522 -1.144 -5.551 1.00 88.00 512 LEU A N 1
ATOM 4095 C CA . LEU A 1 512 ? -15.323 -1.920 -6.500 1.00 88.00 512 LEU A CA 1
ATOM 4096 C C . LEU A 1 512 ? -15.273 -3.414 -6.188 1.00 88.00 512 LEU A C 1
ATOM 4098 O O . LEU A 1 512 ? -16.305 -4.076 -6.175 1.00 88.00 512 LEU A O 1
ATOM 4102 N N . VAL A 1 513 ? -14.092 -3.945 -5.873 1.00 87.62 513 VAL A N 1
ATOM 4103 C CA . VAL A 1 513 ? -13.943 -5.343 -5.450 1.00 87.62 513 VAL A CA 1
ATOM 4104 C C . VAL A 1 513 ? -14.696 -5.609 -4.146 1.00 87.62 513 VAL A C 1
ATOM 4106 O O . VAL A 1 513 ? -15.337 -6.650 -4.027 1.00 87.62 513 VAL A O 1
ATOM 4109 N N . ARG A 1 514 ? -14.653 -4.685 -3.177 1.00 85.69 514 ARG A N 1
ATOM 4110 C CA . ARG A 1 514 ? -15.424 -4.808 -1.929 1.00 85.69 514 ARG A CA 1
ATOM 4111 C C . ARG A 1 514 ? -16.923 -4.775 -2.181 1.00 85.69 514 ARG A C 1
ATOM 4113 O O . ARG A 1 514 ? -17.638 -5.614 -1.649 1.00 85.69 514 ARG A O 1
ATOM 4120 N N . TRP A 1 515 ? -17.378 -3.876 -3.044 1.00 85.94 515 TRP A N 1
ATOM 4121 C CA . TRP A 1 515 ? -18.772 -3.823 -3.462 1.00 85.94 515 TRP A CA 1
ATOM 4122 C C . TRP A 1 515 ? -19.226 -5.126 -4.139 1.00 85.94 515 TRP A C 1
ATOM 4124 O O . TRP A 1 515 ? -20.270 -5.666 -3.785 1.00 85.94 515 TRP A O 1
ATOM 4134 N N . LEU A 1 516 ? -18.414 -5.702 -5.034 1.00 87.25 516 LEU A N 1
ATOM 4135 C CA . LEU A 1 516 ? -18.693 -7.024 -5.609 1.00 87.25 516 LEU A CA 1
ATOM 4136 C C . LEU A 1 516 ? -18.745 -8.099 -4.517 1.00 87.25 516 LEU A C 1
ATOM 4138 O O . LEU A 1 516 ? -19.715 -8.843 -4.434 1.00 87.25 516 LEU A O 1
ATOM 4142 N N . GLN A 1 517 ? -17.752 -8.146 -3.629 1.00 86.12 517 GLN A N 1
ATOM 4143 C CA . GLN A 1 517 ? -17.725 -9.101 -2.520 1.00 86.12 517 GLN A CA 1
ATOM 4144 C C . GLN A 1 517 ? -18.994 -9.026 -1.659 1.00 86.12 517 GLN A C 1
ATOM 4146 O O . GLN A 1 517 ? -19.492 -10.062 -1.236 1.00 86.12 517 GLN A O 1
ATOM 4151 N N . MET A 1 518 ? -19.524 -7.824 -1.426 1.00 83.25 518 MET A N 1
ATOM 4152 C CA . MET A 1 518 ? -20.766 -7.618 -0.680 1.00 83.25 518 MET A CA 1
ATOM 4153 C C . MET A 1 518 ? -22.014 -8.116 -1.415 1.00 83.25 518 MET A C 1
ATOM 4155 O O . MET A 1 518 ? -22.945 -8.579 -0.765 1.00 83.25 518 MET A O 1
ATOM 4159 N N . ARG A 1 519 ? -22.052 -8.019 -2.749 1.00 83.94 519 ARG A N 1
ATOM 4160 C CA . ARG A 1 519 ? -23.175 -8.520 -3.561 1.00 83.94 519 ARG A CA 1
ATOM 4161 C C . ARG A 1 519 ? -23.114 -10.024 -3.826 1.00 83.94 519 ARG A C 1
ATOM 4163 O O . ARG A 1 519 ? -24.104 -10.603 -4.265 1.00 83.94 519 ARG A O 1
ATOM 4170 N N . SER A 1 520 ? -21.956 -10.634 -3.602 1.00 85.50 520 SER A N 1
ATOM 4171 C CA . SER A 1 520 ? -21.751 -12.067 -3.755 1.00 85.50 520 SER A CA 1
ATOM 4172 C C . SER A 1 520 ? -22.489 -12.851 -2.675 1.00 85.50 520 SER A C 1
ATOM 4174 O O . SER A 1 520 ? -22.377 -12.541 -1.490 1.00 85.50 520 SER A O 1
ATOM 4176 N N . THR A 1 521 ? -23.154 -13.936 -3.060 1.00 82.44 521 THR A N 1
ATOM 4177 C CA . THR A 1 521 ? -23.625 -14.954 -2.108 1.00 82.44 521 THR A CA 1
ATOM 4178 C C . THR A 1 521 ? -22.498 -15.899 -1.686 1.00 82.44 521 THR A C 1
ATOM 4180 O O . THR A 1 521 ? -22.519 -16.439 -0.580 1.00 82.44 521 THR A O 1
ATOM 4183 N N . TYR A 1 522 ? -21.475 -16.065 -2.530 1.00 82.19 522 TYR A N 1
ATOM 4184 C CA . TYR A 1 522 ? -20.297 -16.872 -2.229 1.00 82.19 522 TYR A CA 1
ATOM 4185 C C . TYR A 1 522 ? -19.356 -16.157 -1.247 1.00 82.19 522 TYR A C 1
ATOM 4187 O O . TYR A 1 522 ? -19.056 -14.969 -1.408 1.00 82.19 522 TYR A O 1
ATOM 4195 N N . GLY A 1 523 ? -18.848 -16.893 -0.251 1.00 82.19 523 GLY A N 1
ATOM 4196 C CA . GLY A 1 523 ? -17.983 -16.400 0.829 1.00 82.19 523 GLY A CA 1
ATOM 4197 C C . GLY A 1 523 ? -16.541 -16.114 0.398 1.00 82.19 523 GLY A C 1
ATOM 4198 O O . GLY A 1 523 ? -15.599 -16.734 0.890 1.00 82.19 523 GLY A O 1
ATOM 4199 N N . TRP A 1 524 ? -16.349 -15.184 -0.535 1.00 83.88 524 TRP A N 1
ATOM 4200 C CA . TRP A 1 524 ? -15.031 -14.847 -1.070 1.00 83.88 524 TRP A CA 1
ATOM 4201 C C . TRP A 1 524 ? -14.043 -14.370 -0.009 1.00 83.88 524 TRP A C 1
ATOM 4203 O O . TRP A 1 524 ? -14.338 -13.471 0.779 1.00 83.88 524 TRP A O 1
ATOM 4213 N N . SER A 1 525 ? -12.798 -14.843 -0.107 1.00 85.38 525 SER A N 1
ATOM 4214 C CA . SER A 1 525 ? -11.656 -14.104 0.431 1.00 85.38 525 SER A CA 1
ATOM 4215 C C . SER A 1 525 ? -11.266 -12.982 -0.542 1.00 85.38 525 SER A C 1
ATOM 4217 O O . SER A 1 525 ? -11.276 -13.171 -1.762 1.00 85.38 525 SER A O 1
ATOM 4219 N N . LEU A 1 526 ? -10.894 -11.808 -0.017 1.00 82.19 526 LEU A N 1
ATOM 4220 C CA . LEU A 1 526 ? -10.562 -10.636 -0.840 1.00 82.19 526 LEU A CA 1
ATOM 4221 C C . LEU A 1 526 ? -9.437 -10.940 -1.848 1.00 82.19 526 LEU A C 1
ATOM 4223 O O . LEU A 1 526 ? -9.520 -10.574 -3.017 1.00 82.19 526 LEU A O 1
ATOM 4227 N N . SER A 1 527 ? -8.395 -11.650 -1.408 1.00 81.56 527 SER A N 1
ATOM 4228 C CA . SER A 1 527 ? -7.245 -12.011 -2.245 1.00 81.56 527 SER A CA 1
ATOM 4229 C C . SER A 1 527 ? -7.617 -12.940 -3.404 1.00 81.56 527 SER A C 1
ATOM 4231 O O . SER A 1 527 ? -7.132 -12.742 -4.523 1.00 81.56 527 SER A O 1
ATOM 4233 N N . ASN A 1 528 ? -8.483 -13.931 -3.157 1.00 84.44 528 ASN A N 1
ATOM 4234 C CA . ASN A 1 528 ? -8.928 -14.865 -4.192 1.00 84.44 528 ASN A CA 1
ATOM 4235 C C . ASN A 1 528 ? -9.823 -14.153 -5.202 1.00 84.44 528 ASN A C 1
ATOM 4237 O O . ASN A 1 528 ? -9.597 -14.296 -6.402 1.00 84.44 528 ASN A O 1
ATOM 4241 N N . LEU A 1 529 ? -10.754 -13.319 -4.722 1.00 86.44 529 LEU A N 1
ATOM 4242 C CA . LEU A 1 529 ? -11.633 -12.538 -5.586 1.00 86.44 529 LEU A CA 1
ATOM 4243 C C . LEU A 1 529 ? -10.826 -11.648 -6.535 1.00 86.44 529 LEU A C 1
ATOM 4245 O O . LEU A 1 529 ? -11.037 -11.705 -7.740 1.00 86.44 529 LEU A O 1
ATOM 4249 N N . VAL A 1 530 ? -9.841 -10.892 -6.035 1.00 84.81 530 VAL A N 1
ATOM 4250 C CA . VAL A 1 530 ? -8.989 -10.055 -6.903 1.00 84.81 530 VAL A CA 1
ATOM 4251 C C . VAL A 1 530 ? -8.217 -10.892 -7.928 1.00 84.81 530 VAL A C 1
ATOM 4253 O O . VAL A 1 530 ? -8.038 -10.471 -9.074 1.00 84.81 530 VAL A O 1
ATOM 4256 N N . THR A 1 531 ? -7.723 -12.061 -7.521 1.00 83.50 531 THR A N 1
ATOM 4257 C CA . THR A 1 531 ? -6.894 -12.915 -8.379 1.00 83.50 531 THR A CA 1
ATOM 4258 C C . THR A 1 531 ? -7.709 -13.534 -9.506 1.00 83.50 531 THR A C 1
ATOM 4260 O O . THR A 1 531 ? -7.296 -13.439 -10.662 1.00 83.50 531 THR A O 1
ATOM 4263 N N . LEU A 1 532 ? -8.865 -14.119 -9.193 1.00 84.75 532 LEU A N 1
ATOM 4264 C CA . LEU A 1 532 ? -9.721 -14.741 -10.197 1.00 84.75 532 LEU A CA 1
ATOM 4265 C C . LEU A 1 532 ? -10.448 -13.699 -11.049 1.00 84.75 532 LEU A C 1
ATOM 4267 O O . LEU A 1 532 ? -10.517 -13.873 -12.260 1.00 84.75 532 LEU A O 1
ATOM 4271 N N . LEU A 1 533 ? -10.878 -12.569 -10.472 1.00 85.12 533 LEU A N 1
ATOM 4272 C CA . LEU A 1 533 ? -11.469 -11.473 -11.246 1.00 85.12 533 LEU A CA 1
ATOM 4273 C C . LEU A 1 533 ? -10.511 -11.025 -12.354 1.00 85.12 533 LEU A C 1
ATOM 4275 O O . LEU A 1 533 ? -10.923 -10.879 -13.497 1.00 85.12 533 LEU A O 1
ATOM 4279 N N . ARG A 1 534 ? -9.209 -10.905 -12.053 1.00 82.06 534 ARG A N 1
ATOM 4280 C CA . ARG A 1 534 ? -8.178 -10.573 -13.052 1.00 82.06 534 ARG A CA 1
ATOM 4281 C C . ARG A 1 534 ? -8.104 -11.585 -14.201 1.00 82.06 534 ARG A C 1
ATOM 4283 O O . ARG A 1 534 ? -7.788 -11.185 -15.317 1.00 82.06 534 ARG A O 1
ATOM 4290 N N . GLN A 1 535 ? -8.345 -12.867 -13.934 1.00 81.25 535 GLN A N 1
ATOM 4291 C CA . GLN A 1 535 ? -8.361 -13.913 -14.962 1.00 81.25 535 GLN A CA 1
ATOM 4292 C C . GLN A 1 535 ? -9.640 -13.855 -15.809 1.00 81.25 535 GLN A C 1
ATOM 4294 O O . GLN A 1 535 ? -9.588 -14.146 -16.998 1.00 81.25 535 GLN A O 1
ATOM 4299 N N . GLN A 1 536 ? -10.755 -13.418 -15.220 1.00 79.44 536 GLN A N 1
ATOM 4300 C CA . GLN A 1 536 ? -12.062 -13.347 -15.879 1.00 79.44 536 GLN A CA 1
ATOM 4301 C C . GLN A 1 536 ? -12.324 -12.036 -16.636 1.00 79.44 536 GLN A C 1
ATOM 4303 O O . GLN A 1 536 ? -13.275 -11.973 -17.403 1.00 79.44 536 GLN A O 1
ATOM 4308 N N . LEU A 1 537 ? -11.479 -11.002 -16.496 1.00 77.50 537 LEU A N 1
ATOM 4309 C CA . LEU A 1 537 ? -11.670 -9.703 -17.174 1.00 77.50 537 LEU A CA 1
ATOM 4310 C C . LEU A 1 537 ? -11.802 -9.792 -18.706 1.00 77.50 537 LEU A C 1
ATOM 4312 O O . LEU A 1 537 ? -12.339 -8.874 -19.316 1.00 77.50 537 LEU A O 1
ATOM 4316 N N . PHE A 1 538 ? -11.290 -10.862 -19.319 1.00 77.19 538 PHE A N 1
ATOM 4317 C CA . PHE A 1 538 ? -11.311 -11.073 -20.770 1.00 77.19 538 PHE A CA 1
ATOM 4318 C C . PHE A 1 538 ? -12.171 -12.268 -21.198 1.00 77.19 538 PHE A C 1
ATOM 4320 O O . PHE A 1 538 ? -12.163 -12.632 -22.371 1.00 77.19 538 PHE A O 1
ATOM 4327 N N . VAL A 1 539 ? -12.890 -12.891 -20.262 1.00 75.75 539 VAL A N 1
ATOM 4328 C CA . VAL A 1 539 ? -13.781 -14.019 -20.540 1.00 75.75 539 VAL A CA 1
ATOM 4329 C C . VAL A 1 539 ? -15.200 -13.482 -20.682 1.00 75.75 539 VAL A C 1
ATOM 4331 O O . VAL A 1 539 ? -15.674 -12.733 -19.829 1.00 75.75 539 VAL A O 1
ATOM 4334 N N . TYR A 1 540 ? -15.887 -13.857 -21.760 1.00 74.69 540 TYR A N 1
ATOM 4335 C CA . TYR A 1 540 ? -17.278 -13.469 -21.962 1.00 74.69 540 TYR A CA 1
ATOM 4336 C C . TYR A 1 540 ? -18.185 -14.311 -21.060 1.00 74.69 540 TYR A C 1
ATOM 4338 O O . TYR A 1 540 ? -18.509 -15.457 -21.367 1.00 74.69 540 TYR A O 1
ATOM 4346 N N . ARG A 1 541 ? -18.543 -13.759 -19.899 1.00 78.00 541 ARG A N 1
ATOM 4347 C CA . ARG A 1 541 ? -19.402 -14.413 -18.911 1.00 78.00 541 ARG A CA 1
ATOM 4348 C C . ARG A 1 541 ? -20.174 -13.376 -18.106 1.00 78.00 541 ARG A C 1
ATOM 4350 O O . ARG A 1 541 ? -19.674 -12.281 -17.855 1.00 78.00 541 ARG A O 1
ATOM 4357 N N . ASP A 1 542 ? -21.372 -13.742 -17.658 1.00 82.62 542 ASP A N 1
ATOM 4358 C CA . ASP A 1 542 ? -22.112 -12.927 -16.698 1.00 82.62 542 ASP A CA 1
ATOM 4359 C C . ASP A 1 542 ? -21.345 -12.819 -15.367 1.00 82.62 542 ASP A C 1
ATOM 4361 O O . ASP A 1 542 ? -21.052 -13.824 -14.706 1.00 82.62 542 ASP A O 1
ATOM 4365 N N . LEU A 1 543 ? -21.010 -11.582 -14.988 1.00 84.56 543 LEU A N 1
ATOM 4366 C CA . LEU A 1 543 ? -20.185 -11.287 -13.818 1.00 84.56 543 LEU A CA 1
ATOM 4367 C C . LEU A 1 543 ? -20.863 -11.720 -12.515 1.00 84.56 543 LEU A C 1
ATOM 4369 O O . LEU A 1 543 ? -20.189 -12.258 -11.641 1.00 84.56 543 LEU A O 1
ATOM 4373 N N . MET A 1 544 ? -22.170 -11.493 -12.374 1.00 85.50 544 MET A N 1
ATOM 4374 C CA . MET A 1 544 ? -22.895 -11.782 -11.133 1.00 85.50 544 MET A CA 1
ATOM 4375 C C . MET A 1 544 ? -23.071 -13.289 -10.941 1.00 85.50 544 MET A C 1
ATOM 4377 O O . MET A 1 544 ? -22.887 -13.796 -9.834 1.00 85.50 544 MET A O 1
ATOM 4381 N N . ARG A 1 545 ? -23.344 -14.024 -12.023 1.00 85.12 545 ARG A N 1
ATOM 4382 C CA . ARG A 1 545 ? -23.405 -15.487 -12.011 1.00 85.12 545 ARG A CA 1
ATOM 4383 C C . ARG A 1 545 ? -22.056 -16.095 -11.647 1.00 85.12 545 ARG A C 1
ATOM 4385 O O . ARG A 1 545 ? -22.001 -16.960 -10.780 1.00 85.12 545 ARG A O 1
ATOM 4392 N N . TRP A 1 546 ? -20.969 -15.631 -12.266 1.00 87.62 546 TRP A N 1
ATOM 4393 C CA . TRP A 1 546 ? -19.621 -16.093 -11.919 1.00 87.62 546 TRP A CA 1
ATOM 4394 C C . TRP A 1 546 ? -19.266 -15.794 -10.462 1.00 87.62 546 TRP A C 1
ATOM 4396 O O . TRP A 1 546 ? -18.686 -16.631 -9.775 1.00 87.62 546 TRP A O 1
ATOM 4406 N N . LEU A 1 547 ? -19.632 -14.610 -9.980 1.00 87.12 547 LEU A N 1
ATOM 4407 C CA . LEU A 1 547 ? -19.338 -14.193 -8.619 1.00 87.12 547 LEU A CA 1
ATOM 4408 C C . LEU A 1 547 ? -19.999 -15.113 -7.580 1.00 87.12 547 LEU A C 1
ATOM 4410 O O . LEU A 1 547 ? -19.377 -15.416 -6.566 1.00 87.12 547 LEU A O 1
ATOM 4414 N N . ASN A 1 548 ? -21.213 -15.595 -7.857 1.00 86.88 548 ASN A N 1
ATOM 4415 C CA . ASN A 1 548 ? -21.935 -16.527 -6.988 1.00 86.88 548 ASN A CA 1
ATOM 4416 C C . ASN A 1 548 ? -21.513 -17.996 -7.198 1.00 86.88 548 ASN A C 1
ATOM 4418 O O . ASN A 1 548 ? -21.527 -18.774 -6.246 1.00 86.88 548 ASN A O 1
ATOM 4422 N N . HIS A 1 549 ? -21.090 -18.364 -8.414 1.00 84.94 549 HIS A N 1
ATOM 4423 C CA . HIS A 1 549 ? -20.704 -19.729 -8.794 1.00 84.94 549 HIS A CA 1
ATOM 4424 C C . HIS A 1 549 ? -19.371 -19.756 -9.575 1.00 84.94 549 HIS A C 1
ATOM 4426 O O . HIS A 1 549 ? -19.342 -19.959 -10.797 1.00 84.94 549 HIS A O 1
ATOM 4432 N N . PRO A 1 550 ? -18.226 -19.558 -8.895 1.00 82.25 550 PRO A N 1
ATOM 4433 C CA . PRO A 1 550 ? -16.948 -19.307 -9.566 1.00 82.25 550 PRO A CA 1
ATOM 4434 C C . PRO A 1 550 ? -16.329 -20.486 -10.302 1.00 82.25 550 PRO A C 1
ATOM 4436 O O . PRO A 1 550 ? -15.501 -20.269 -11.186 1.00 82.25 550 PRO A O 1
ATOM 4439 N N . PHE A 1 551 ? -16.695 -21.708 -9.919 1.00 81.31 551 PHE A N 1
ATOM 4440 C CA . PHE A 1 551 ? -16.117 -22.940 -10.458 1.00 81.31 551 PHE A CA 1
ATOM 4441 C C . PHE A 1 551 ? -16.946 -23.557 -11.585 1.00 81.31 551 PHE A C 1
ATOM 4443 O O . PHE A 1 551 ? -16.532 -24.561 -12.153 1.00 81.31 551 PHE A O 1
ATOM 4450 N N . GLU A 1 552 ? -18.092 -22.968 -11.932 1.00 78.50 552 GLU A N 1
ATOM 4451 C CA . GLU A 1 552 ? -18.800 -23.364 -13.149 1.00 78.50 552 GLU A CA 1
ATOM 4452 C C . GLU A 1 552 ? -17.962 -22.987 -14.374 1.00 78.50 552 GLU A C 1
ATOM 4454 O O . GLU A 1 552 ? -17.366 -21.904 -14.419 1.00 78.50 552 GLU A O 1
ATOM 4459 N N . SER A 1 553 ? -17.940 -23.860 -15.376 1.00 70.06 553 SER A N 1
ATOM 4460 C CA . SER A 1 553 ? -17.341 -23.559 -16.674 1.00 70.06 553 SER A CA 1
ATOM 4461 C C . SER A 1 553 ? -18.018 -22.333 -17.304 1.00 70.06 553 SER A C 1
ATOM 4463 O O . SER A 1 553 ? -19.205 -22.087 -17.061 1.00 70.06 553 SER A O 1
ATOM 4465 N N . PRO A 1 554 ? -17.295 -21.524 -18.101 1.00 68.38 554 PRO A N 1
ATOM 4466 C CA . PRO A 1 554 ? -17.937 -20.523 -18.943 1.00 68.38 554 PRO A CA 1
ATOM 4467 C C . PRO A 1 554 ? -19.027 -21.193 -19.792 1.00 68.38 554 PRO A C 1
ATOM 4469 O O . PRO A 1 554 ? -18.830 -22.339 -20.200 1.00 68.38 554 PRO A O 1
ATOM 4472 N N . PRO A 1 555 ? -20.162 -20.518 -20.046 1.00 66.69 555 PRO A N 1
ATOM 4473 C CA . PRO A 1 555 ? -21.152 -21.051 -20.971 1.00 66.69 555 PRO A CA 1
ATOM 4474 C C . PRO A 1 555 ? -20.471 -21.345 -22.309 1.00 66.69 555 PRO A C 1
ATOM 4476 O O . PRO A 1 555 ? -19.629 -20.555 -22.750 1.00 66.69 555 PRO A O 1
ATOM 4479 N N . GLU A 1 556 ? -20.814 -22.475 -22.929 1.00 61.72 556 GLU A N 1
ATOM 4480 C CA . GLU A 1 556 ? -20.390 -22.744 -24.298 1.00 61.72 556 GLU A CA 1
ATOM 4481 C C . GLU A 1 556 ? -20.845 -21.560 -25.146 1.00 61.72 556 GLU A C 1
ATOM 4483 O O . GLU A 1 556 ? -22.025 -21.200 -25.169 1.00 61.72 556 GLU A O 1
ATOM 4488 N N . LEU A 1 557 ? -19.880 -20.877 -25.761 1.00 60.06 557 LEU A N 1
ATOM 4489 C CA . LEU A 1 557 ? -20.202 -19.888 -26.771 1.00 60.06 557 LEU A CA 1
ATOM 4490 C C . LEU A 1 557 ? -20.958 -20.673 -27.836 1.00 60.06 557 LEU A C 1
ATOM 4492 O O . LEU A 1 557 ? -20.368 -21.581 -28.420 1.00 60.06 557 LEU A O 1
ATOM 4496 N N . TYR A 1 558 ? -22.249 -20.371 -28.035 1.00 54.66 558 TYR A N 1
ATOM 4497 C CA . TYR A 1 558 ? -22.995 -20.891 -29.177 1.00 54.66 558 TYR A CA 1
ATOM 4498 C C . TYR A 1 558 ? -22.072 -20.792 -30.379 1.00 54.66 558 TYR A C 1
ATOM 4500 O O . TYR A 1 558 ? -21.498 -19.716 -30.593 1.00 54.66 558 TYR A O 1
ATOM 4508 N N . ALA A 1 559 ? -21.858 -21.925 -31.061 1.00 50.44 559 ALA A N 1
ATOM 4509 C CA . ALA A 1 559 ? -21.064 -21.978 -32.274 1.00 50.44 559 ALA A CA 1
ATOM 4510 C C . ALA A 1 559 ? -21.470 -20.756 -33.084 1.00 50.44 559 ALA A C 1
ATOM 4512 O O . ALA A 1 559 ? -22.650 -20.604 -33.401 1.00 50.44 559 ALA A O 1
ATOM 4513 N N . ALA A 1 560 ? -20.536 -19.818 -33.269 1.00 51.94 560 ALA A N 1
ATOM 4514 C CA . ALA A 1 560 ? -20.805 -18.685 -34.124 1.00 51.94 560 ALA A CA 1
ATOM 4515 C C . ALA A 1 560 ? -21.275 -19.321 -35.426 1.00 51.94 560 ALA A C 1
ATOM 4517 O O . ALA A 1 560 ? -20.508 -20.094 -36.002 1.00 51.94 560 ALA A O 1
ATOM 4518 N N . GLU A 1 561 ? -22.541 -19.113 -35.800 1.00 51.09 561 GLU A N 1
ATOM 4519 C CA . GLU A 1 561 ? -23.046 -19.521 -37.101 1.00 51.09 561 GLU A CA 1
ATOM 4520 C C . GLU A 1 561 ? -22.131 -18.823 -38.096 1.00 51.09 561 GLU A C 1
ATOM 4522 O O . GLU A 1 561 ? -22.231 -17.621 -38.356 1.00 51.09 561 GLU A O 1
ATOM 4527 N N . GLN A 1 562 ? -21.113 -19.556 -38.529 1.00 46.09 562 GLN A N 1
ATOM 4528 C CA . GLN A 1 562 ? -20.193 -19.117 -39.539 1.00 46.09 562 GLN A CA 1
ATOM 4529 C C . GLN A 1 562 ? -21.064 -19.080 -40.777 1.00 46.09 562 GLN A C 1
ATOM 4531 O O . GLN A 1 562 ? -21.388 -20.130 -41.322 1.00 46.09 562 GLN A O 1
ATOM 4536 N N . LEU A 1 563 ? -21.530 -17.876 -41.126 1.00 49.22 563 LEU A N 1
ATOM 4537 C CA . LEU A 1 563 ? -22.275 -17.617 -42.349 1.00 49.22 563 LEU A CA 1
ATOM 4538 C C . LEU A 1 563 ? -21.571 -18.383 -43.465 1.00 49.22 563 LEU A C 1
ATOM 4540 O O . LEU A 1 563 ? -20.413 -18.092 -43.779 1.00 49.22 563 LEU A O 1
ATOM 4544 N N . ALA A 1 564 ? -22.247 -19.408 -43.982 1.00 44.75 564 ALA A N 1
ATOM 4545 C CA . ALA A 1 564 ? -21.772 -20.162 -45.119 1.00 44.75 564 ALA A CA 1
ATOM 4546 C C . ALA A 1 564 ? -21.691 -19.164 -46.274 1.00 44.75 564 ALA A C 1
ATOM 4548 O O . ALA A 1 564 ? -22.705 -18.716 -46.802 1.00 44.75 564 ALA A O 1
ATOM 4549 N N . LEU A 1 565 ? -20.474 -18.725 -46.591 1.00 46.59 565 LEU A N 1
ATOM 4550 C CA . LEU A 1 565 ? -20.213 -17.970 -47.804 1.00 46.59 565 LEU A CA 1
ATOM 4551 C C . LEU A 1 565 ? -20.277 -18.981 -48.945 1.00 46.59 565 LEU A C 1
ATOM 4553 O O . LEU A 1 565 ? -19.276 -19.612 -49.283 1.00 46.59 565 LEU A O 1
ATOM 4557 N N . GLU A 1 566 ? -21.480 -19.176 -49.476 1.00 50.88 566 GLU A N 1
ATOM 4558 C CA . GLU A 1 566 ? -21.667 -19.784 -50.785 1.00 50.88 566 GLU A CA 1
ATOM 4559 C C . GLU A 1 566 ? -21.092 -18.812 -51.818 1.00 50.88 566 GLU A C 1
ATOM 4561 O O . GLU A 1 566 ? -21.636 -17.738 -52.068 1.00 50.88 566 GLU A O 1
ATOM 4566 N N . TRP A 1 567 ? -19.925 -19.157 -52.355 1.00 48.25 567 TRP A N 1
ATOM 4567 C CA . TRP A 1 567 ? -19.360 -18.475 -53.510 1.00 48.25 567 TRP A CA 1
ATOM 4568 C C . TRP A 1 567 ? -20.025 -19.079 -54.749 1.00 48.25 567 TRP A C 1
ATOM 4570 O O . TRP A 1 567 ? -19.688 -20.201 -55.128 1.00 48.25 567 TRP A O 1
ATOM 4580 N N . ALA A 1 568 ? -20.999 -18.362 -55.312 1.00 46.50 568 ALA A N 1
ATOM 4581 C CA . ALA A 1 568 ? -21.563 -18.627 -56.636 1.00 46.50 568 ALA A CA 1
ATOM 4582 C C . ALA A 1 568 ? -20.809 -17.831 -57.706 1.00 46.50 568 ALA A C 1
ATOM 4584 O O . ALA A 1 568 ? -20.489 -16.647 -57.434 1.00 46.50 568 ALA A O 1
#